Protein AF-A0A930B0V3-F1 (afdb_monomer_lite)

Radius of gyration: 30.66 Å; chains: 1; bounding box: 63×66×94 Å

Sequence (484 aa):
LTGNQLKGTVDLSKLTKLQNGKVSIVKNGNNSQIEKIIVSDVAKATALNNSERTNKYTATGEVDQIIDLDPVVKSAIVAESTGPDRNGDGEITISEALAYTGRIDIGIAGVRSLKGLEQFKNISALRIASGDGNTLDANNTKLSLTAFPNMKTLDISNTTLEELEIKNFPKLTRISVVNGNLKNISIVEATELQELSLERNSLTALSATFFNGLTKLTAINLLGNNIAGEINLAPVQRLEANAGNIQIMRECRICSPKRGNLQVTNIYVNTQNEASVLNGADGTVVYKSNSGGGSQDNTKVTITDRNLKSQILRILRNKDFATYGNRTVDQDFTQSDVDKITELLIDTNITNITGLERFTKLKKLELFPQGPTTLDLTAMQELEEITLGGTMKTITGSNVSLKKVTLKENRNVTKLDLRGFRNIEKVFIEEQPTTPNHIECIAVPANKVEDVKASINITGTSNADLARTKTTLYRSKVQSTPCN

Secondary structure (DSSP, 8-state):
-TT----EEEE-TT-TT--TTT--SSGGGTTTTEEEEE-S-HHHHHHHHHHHT-S-EESSSSPPPBP---HHHHHHHHT-TTSS-SS-SS--BHHHHHH--SEEEE--S-B---TTGGG-TT-SEEEEE-SSS-SB-TT--EEEEE--TT--EEEEES----EEEEE--TT--EEEEESS---EEEEES-TT--EEE--SS------TTTTTT-TT--EEE-TT---EEEEE-TTSS-TGGGGGGEESS--BTTSSS-B--TEEEEEEES-HHHHHHHHHHHT-S-EEETT--STT---EE----HHHHHHHHHHHHHH-HHHHTT--TTSPEEHHHHTT-SEEEE-TT----TTGGG-TT-SEEEE--SS--EEE-TT-TT--EEEE-TT--EEES--SS--EEEEES--S-SEEE-TT-TT--EEEEE--TTS-----EEE--GGGHHHHHHH--B--TT-HHHHHHHHHHHHHTEESS---

Structure (mmCIF, N/CA/C/O backbone):
data_AF-A0A930B0V3-F1
#
_entry.id   AF-A0A930B0V3-F1
#
loop_
_atom_site.group_PDB
_atom_site.id
_atom_site.type_symbol
_atom_site.label_atom_id
_atom_site.label_alt_id
_atom_site.label_comp_id
_atom_site.label_asym_id
_atom_site.label_entity_id
_atom_site.label_seq_id
_atom_site.pdbx_PDB_ins_code
_atom_site.Cartn_x
_atom_site.Cartn_y
_atom_site.Cartn_z
_atom_site.occupancy
_atom_site.B_iso_or_equiv
_atom_site.auth_seq_id
_atom_site.auth_comp_id
_atom_site.auth_asym_id
_atom_site.auth_atom_id
_atom_site.pdbx_PDB_model_num
ATOM 1 N N . LEU A 1 1 ? 28.985 4.802 -48.251 1.00 88.06 1 LEU A N 1
ATOM 2 C CA . LEU A 1 1 ? 30.133 5.650 -47.852 1.00 88.06 1 LEU A CA 1
ATOM 3 C C . LEU A 1 1 ? 31.120 4.875 -46.964 1.00 88.06 1 LEU A C 1
ATOM 5 O O . LEU A 1 1 ? 31.732 5.443 -46.065 1.00 88.06 1 LEU A O 1
ATOM 9 N N . THR A 1 2 ? 31.319 3.582 -47.223 1.00 86.94 2 THR A N 1
ATOM 10 C CA . THR A 1 2 ? 32.263 2.726 -46.484 1.00 86.94 2 THR A CA 1
ATOM 11 C C . THR A 1 2 ? 33.714 3.089 -46.810 1.00 86.94 2 THR A C 1
ATOM 13 O O . THR A 1 2 ? 33.975 3.597 -47.899 1.00 86.94 2 THR A O 1
ATOM 16 N N . GLY A 1 3 ? 34.651 2.846 -45.887 1.00 84.75 3 GLY A N 1
ATOM 17 C CA . GLY A 1 3 ? 36.086 3.109 -46.095 1.00 84.75 3 GLY A CA 1
ATOM 18 C C . GLY A 1 3 ? 36.509 4.580 -45.995 1.00 84.75 3 GLY A C 1
ATOM 19 O O . GLY A 1 3 ? 37.618 4.923 -46.387 1.00 84.75 3 GLY A O 1
ATOM 20 N N . ASN A 1 4 ? 35.634 5.450 -45.485 1.00 91.44 4 ASN A N 1
ATOM 21 C CA . ASN A 1 4 ? 35.925 6.866 -45.254 1.00 91.44 4 ASN A CA 1
ATOM 22 C C . ASN A 1 4 ? 36.205 7.138 -43.760 1.00 91.44 4 ASN A C 1
ATOM 24 O O . ASN A 1 4 ? 36.028 6.262 -42.912 1.00 91.44 4 ASN A O 1
ATOM 28 N N . GLN A 1 5 ? 36.633 8.366 -43.447 1.00 91.88 5 GLN A N 1
ATOM 29 C CA . GLN A 1 5 ? 36.883 8.868 -42.085 1.00 91.88 5 GLN A CA 1
ATOM 30 C C . GLN A 1 5 ? 36.007 10.095 -41.780 1.00 91.88 5 GLN A C 1
ATOM 32 O O . GLN A 1 5 ? 36.482 11.126 -41.304 1.00 91.88 5 GLN A O 1
ATOM 37 N N . LEU A 1 6 ? 34.722 10.020 -42.137 1.00 94.75 6 LEU A N 1
ATOM 38 C CA . LEU A 1 6 ? 33.782 11.112 -41.890 1.00 94.75 6 LEU A CA 1
ATOM 39 C C . LEU A 1 6 ? 33.611 11.345 -40.381 1.00 94.75 6 LEU A C 1
ATOM 41 O O . LEU A 1 6 ? 33.659 10.402 -39.587 1.00 94.75 6 LEU A O 1
ATOM 45 N N . LYS A 1 7 ? 33.386 12.608 -40.007 1.00 95.62 7 LYS A N 1
ATOM 46 C CA . LYS A 1 7 ? 33.254 13.057 -38.617 1.00 95.62 7 LYS A CA 1
ATOM 47 C C . LYS A 1 7 ? 32.180 14.129 -38.454 1.00 95.62 7 LYS A C 1
ATOM 49 O O . LYS A 1 7 ? 31.844 14.811 -39.420 1.00 95.62 7 LYS A O 1
ATOM 54 N N . GLY A 1 8 ? 31.688 14.303 -37.229 1.00 95.50 8 GLY A N 1
ATOM 55 C CA . GLY A 1 8 ? 30.713 15.342 -36.895 1.00 95.50 8 GLY A CA 1
ATOM 56 C C . GLY A 1 8 ? 29.314 15.035 -37.431 1.00 95.50 8 GLY A C 1
ATOM 57 O O . GLY A 1 8 ? 28.842 13.903 -37.338 1.00 95.50 8 GLY A O 1
ATOM 58 N N . THR A 1 9 ? 28.637 16.048 -37.974 1.00 96.94 9 THR A N 1
ATOM 59 C CA . THR A 1 9 ? 27.255 15.929 -38.465 1.00 96.94 9 THR A CA 1
ATOM 60 C C . THR A 1 9 ? 27.209 15.686 -39.970 1.00 96.94 9 THR A C 1
ATOM 62 O O . THR A 1 9 ? 27.791 16.445 -40.743 1.00 96.94 9 THR A O 1
ATOM 65 N N . VAL A 1 10 ? 26.453 14.672 -40.390 1.00 95.62 10 VAL A N 1
ATOM 66 C CA . VAL A 1 10 ? 26.117 14.430 -41.800 1.00 95.62 10 VAL A CA 1
ATOM 67 C C . VAL A 1 10 ? 24.639 14.743 -42.012 1.00 95.62 10 VAL A C 1
ATOM 69 O O . VAL A 1 10 ? 23.785 14.111 -41.401 1.00 95.62 10 VAL A O 1
ATOM 72 N N . ASP A 1 11 ? 24.314 15.700 -42.877 1.00 95.69 11 ASP A N 1
ATOM 73 C CA . ASP A 1 11 ? 22.922 16.063 -43.167 1.00 95.69 11 ASP A CA 1
ATOM 74 C C . ASP A 1 11 ? 22.448 15.444 -44.488 1.00 95.69 11 ASP A C 1
ATOM 76 O O . ASP A 1 11 ? 22.883 15.824 -45.576 1.00 95.69 11 ASP A O 1
ATOM 80 N N . LEU A 1 12 ? 21.544 14.471 -44.377 1.00 95.06 12 LEU A N 1
ATOM 81 C CA . LEU A 1 12 ? 20.880 13.785 -45.483 1.00 95.06 12 LEU A CA 1
ATOM 82 C C . LEU A 1 12 ? 19.377 14.107 -45.534 1.00 95.06 12 LEU A C 1
ATOM 84 O O . LEU A 1 12 ? 18.634 13.421 -46.237 1.00 95.06 12 LEU A O 1
ATOM 88 N N . SER A 1 13 ? 18.908 15.139 -44.824 1.00 94.44 13 SER A N 1
ATOM 89 C CA . SER A 1 13 ? 17.484 15.500 -44.711 1.00 94.44 13 SER A CA 1
ATOM 90 C C . SER A 1 13 ? 16.799 15.719 -46.064 1.00 94.44 13 SER A C 1
ATOM 92 O O . SER A 1 13 ? 15.624 15.396 -46.234 1.00 94.44 13 SER A O 1
ATOM 94 N N . LYS A 1 14 ? 17.549 16.198 -47.065 1.00 94.69 14 LYS A N 1
ATOM 95 C CA . LYS A 1 14 ? 17.060 16.425 -48.436 1.00 94.69 14 LYS A CA 1
ATOM 96 C C . LYS A 1 14 ? 16.979 15.150 -49.289 1.00 94.69 14 LYS A C 1
ATOM 98 O O . LYS A 1 14 ? 16.397 15.178 -50.372 1.00 94.69 14 LYS A O 1
ATOM 103 N N . LEU A 1 15 ? 17.545 14.027 -48.837 1.00 91.81 15 LEU A N 1
ATOM 104 C CA . LEU A 1 15 ? 17.557 12.759 -49.573 1.00 91.81 15 LEU A CA 1
ATOM 105 C C . LEU A 1 15 ? 16.329 11.909 -49.220 1.00 91.81 15 LEU A C 1
ATOM 107 O O . LEU A 1 15 ? 16.379 10.964 -48.436 1.00 91.81 15 LEU A O 1
ATOM 111 N N . THR A 1 16 ? 15.199 12.214 -49.850 1.00 84.81 16 THR A N 1
ATOM 112 C CA . THR A 1 16 ? 13.905 11.593 -49.513 1.00 84.81 16 THR A CA 1
ATOM 113 C C . THR A 1 16 ? 13.800 10.108 -49.886 1.00 84.81 16 THR A C 1
ATOM 115 O O . THR A 1 16 ? 13.030 9.375 -49.261 1.00 84.81 16 THR A O 1
ATOM 118 N N . LYS A 1 17 ? 14.597 9.639 -50.858 1.00 88.81 17 LYS A N 1
ATOM 119 C CA . LYS A 1 17 ? 14.542 8.278 -51.430 1.00 88.81 17 LYS A CA 1
ATOM 120 C C . LYS A 1 17 ? 15.500 7.257 -50.792 1.00 88.81 17 LYS A C 1
ATOM 122 O O . LYS A 1 17 ? 15.709 6.196 -51.375 1.00 88.81 17 LYS A O 1
ATOM 127 N N . LEU A 1 18 ? 16.103 7.546 -49.635 1.00 88.50 18 LEU A N 1
ATOM 128 C CA . LEU A 1 18 ? 16.962 6.573 -48.942 1.00 88.50 18 LEU A CA 1
ATOM 129 C C . LEU A 1 18 ? 16.168 5.309 -48.568 1.00 88.50 18 LEU A C 1
ATOM 131 O O . LEU A 1 18 ? 15.077 5.402 -48.002 1.00 88.50 18 LEU A O 1
ATOM 135 N N . GLN A 1 19 ? 16.725 4.138 -48.888 1.00 84.06 19 GLN A N 1
ATOM 136 C CA . GLN A 1 19 ? 16.101 2.830 -48.670 1.00 84.06 19 GLN A CA 1
ATOM 137 C C . GLN A 1 19 ? 16.858 2.015 -47.616 1.00 84.06 19 GLN A C 1
ATOM 139 O O . GLN A 1 19 ? 18.089 1.944 -47.634 1.00 84.06 19 GLN A O 1
ATOM 144 N N . ASN A 1 20 ? 16.105 1.340 -46.746 1.00 78.00 20 ASN A N 1
ATOM 145 C CA . ASN A 1 20 ? 16.634 0.385 -45.772 1.00 78.00 20 ASN A CA 1
ATOM 146 C C . ASN A 1 20 ? 17.464 -0.716 -46.473 1.00 78.00 20 ASN A C 1
ATOM 148 O O . ASN A 1 20 ? 17.123 -1.153 -47.574 1.00 78.00 20 ASN A O 1
ATOM 152 N N . GLY A 1 21 ? 18.587 -1.127 -45.878 1.00 79.62 21 GLY A N 1
ATOM 153 C CA . GLY A 1 21 ? 19.485 -2.154 -46.418 1.00 79.62 21 GLY A CA 1
ATOM 154 C C . GLY A 1 21 ? 20.315 -1.733 -47.639 1.00 79.62 21 GLY A C 1
ATOM 155 O O . GLY A 1 21 ? 21.198 -2.481 -48.057 1.00 79.62 21 GLY A O 1
ATOM 156 N N . LYS A 1 22 ? 20.068 -0.547 -48.213 1.00 88.69 22 LYS A N 1
ATOM 157 C CA . LYS A 1 22 ? 20.868 0.039 -49.306 1.00 88.69 22 LYS A CA 1
ATOM 158 C C . LYS A 1 22 ? 21.807 1.149 -48.832 1.00 88.69 22 LYS A C 1
ATOM 160 O O . LYS A 1 22 ? 22.726 1.519 -49.559 1.00 88.69 22 LYS A O 1
ATOM 165 N N . VAL A 1 23 ? 21.591 1.668 -47.626 1.00 92.06 23 VAL A N 1
ATOM 166 C CA . VAL A 1 23 ? 22.462 2.660 -46.992 1.00 92.06 23 VAL A CA 1
ATOM 167 C C . VAL A 1 23 ? 23.542 1.944 -46.184 1.00 92.06 23 VAL A C 1
ATOM 169 O O . VAL A 1 23 ? 23.255 1.035 -45.409 1.00 92.06 23 VAL A O 1
ATOM 172 N N . SER A 1 24 ? 24.797 2.344 -46.396 1.00 92.75 24 SER A N 1
ATOM 173 C CA . SER A 1 24 ? 25.935 1.891 -45.598 1.00 92.75 24 SER A CA 1
ATOM 174 C C . SER A 1 24 ? 26.896 3.056 -45.373 1.00 92.75 24 SER A C 1
ATOM 176 O O . SER A 1 24 ? 27.671 3.430 -46.263 1.00 92.75 24 SER A O 1
ATOM 178 N N . ILE A 1 25 ? 26.779 3.685 -44.211 1.00 94.44 25 ILE A N 1
ATOM 179 C CA . ILE A 1 25 ? 27.582 4.820 -43.758 1.00 94.44 25 ILE A CA 1
ATOM 180 C C . ILE A 1 25 ? 28.330 4.427 -42.490 1.00 94.44 25 ILE A C 1
ATOM 182 O O . ILE A 1 25 ? 29.552 4.537 -42.474 1.00 94.44 25 ILE A O 1
ATOM 186 N N . VAL A 1 26 ? 27.630 3.936 -41.467 1.00 93.88 26 VAL A N 1
ATOM 187 C CA . VAL A 1 26 ? 28.223 3.621 -40.152 1.00 93.88 26 VAL A CA 1
ATOM 188 C C . VAL A 1 26 ? 28.266 2.133 -39.821 1.00 93.88 26 VAL A C 1
ATOM 190 O O . VAL A 1 26 ? 28.889 1.725 -38.842 1.00 93.88 26 VAL A O 1
ATOM 193 N N . LYS A 1 27 ? 27.673 1.299 -40.678 1.00 89.94 27 LYS A N 1
ATOM 194 C CA . LYS A 1 27 ? 27.680 -0.156 -40.543 1.00 89.94 27 LYS A CA 1
ATOM 195 C C . LYS A 1 27 ? 29.096 -0.711 -40.347 1.00 89.94 27 LYS A C 1
ATOM 197 O O . LYS A 1 27 ? 30.037 -0.316 -41.046 1.00 89.94 27 LYS A O 1
ATOM 202 N N . ASN A 1 28 ? 29.216 -1.680 -39.437 1.00 86.25 28 ASN A N 1
ATOM 203 C CA . ASN A 1 28 ? 30.464 -2.365 -39.073 1.00 86.25 28 ASN A CA 1
ATOM 204 C C . ASN A 1 28 ? 31.579 -1.404 -38.614 1.00 86.25 28 ASN A C 1
ATOM 206 O O . ASN A 1 28 ? 32.748 -1.615 -38.929 1.00 86.25 28 ASN A O 1
ATOM 210 N N . GLY A 1 29 ? 31.221 -0.319 -37.918 1.00 84.44 29 GLY A N 1
ATOM 211 C CA . GLY A 1 29 ? 32.186 0.634 -37.362 1.00 84.44 29 GLY A CA 1
ATOM 212 C C . GLY A 1 29 ? 32.798 1.608 -38.376 1.00 84.44 29 GLY A C 1
ATOM 213 O O . GLY A 1 29 ? 33.729 2.336 -38.031 1.00 84.44 29 GLY A O 1
ATOM 214 N N . ASN A 1 30 ? 32.294 1.658 -39.615 1.00 91.81 30 ASN A N 1
ATOM 215 C CA . ASN A 1 30 ? 32.710 2.679 -40.580 1.00 91.81 30 ASN A CA 1
ATOM 216 C C . ASN A 1 30 ? 32.373 4.085 -40.068 1.00 91.81 30 ASN A C 1
ATOM 218 O O . ASN A 1 30 ? 31.365 4.279 -39.396 1.00 91.81 30 ASN A O 1
ATOM 222 N N . ASN A 1 31 ? 33.192 5.080 -40.426 1.00 94.81 31 ASN A N 1
ATOM 223 C CA . ASN A 1 31 ? 32.948 6.483 -40.073 1.00 94.81 31 ASN A CA 1
ATOM 224 C C . ASN A 1 31 ? 32.604 6.678 -38.577 1.00 94.81 31 ASN A C 1
ATOM 226 O O . ASN A 1 31 ? 31.665 7.392 -38.221 1.00 94.81 31 ASN A O 1
ATOM 230 N N . SER A 1 32 ? 33.345 6.007 -37.689 1.00 91.69 32 SER A N 1
ATOM 231 C CA . SER A 1 32 ? 33.060 5.951 -36.248 1.00 91.69 32 SER A CA 1
ATOM 232 C C . SER A 1 32 ? 33.025 7.323 -35.566 1.00 91.69 32 SER A C 1
ATOM 234 O O . SER A 1 32 ? 32.322 7.476 -34.569 1.00 91.69 32 SER A O 1
ATOM 236 N N . GLN A 1 33 ? 33.703 8.323 -36.140 1.00 94.75 33 GLN A N 1
ATOM 237 C CA . GLN A 1 33 ? 33.732 9.711 -35.667 1.00 94.75 33 GLN A CA 1
ATOM 238 C C . GLN A 1 33 ? 32.501 10.546 -36.062 1.00 94.75 33 GLN A C 1
ATOM 240 O O . GLN A 1 33 ? 32.409 11.710 -35.672 1.00 94.75 33 GLN A O 1
ATOM 245 N N . ILE A 1 34 ? 31.560 10.012 -36.851 1.00 96.19 34 ILE A N 1
ATOM 246 C CA . ILE A 1 34 ? 30.263 10.670 -37.061 1.00 96.19 34 ILE A CA 1
ATOM 247 C C . ILE A 1 34 ? 29.519 10.704 -35.728 1.00 96.19 34 ILE A C 1
ATOM 249 O O . ILE A 1 34 ? 29.339 9.665 -35.095 1.00 96.19 34 ILE A O 1
ATOM 253 N N . GLU A 1 35 ? 29.053 11.883 -35.340 1.00 94.94 35 GLU A N 1
ATOM 254 C CA . GLU A 1 35 ? 28.273 12.109 -34.122 1.00 94.94 35 GLU A CA 1
ATOM 255 C C . GLU A 1 35 ? 26.779 11.905 -34.387 1.00 94.94 35 GLU A C 1
ATOM 257 O O . GLU A 1 35 ? 26.097 11.256 -33.600 1.00 94.94 35 GLU A O 1
ATOM 262 N N . LYS A 1 36 ? 26.275 12.417 -35.520 1.00 96.62 36 LYS A N 1
ATOM 263 C CA . LYS A 1 36 ? 24.867 12.278 -35.916 1.00 96.62 36 LYS A CA 1
ATOM 264 C C . LYS A 1 36 ? 24.656 12.376 -37.424 1.00 96.62 36 LYS A C 1
ATOM 266 O O . LYS A 1 36 ? 25.399 13.063 -38.129 1.00 96.62 36 LYS A O 1
ATOM 271 N N . ILE A 1 37 ? 23.609 11.714 -37.905 1.00 96.81 37 ILE A N 1
ATOM 272 C CA . ILE A 1 37 ? 23.161 11.730 -39.297 1.00 96.81 37 ILE A CA 1
ATOM 273 C C . ILE A 1 37 ? 21.714 12.224 -39.340 1.00 96.81 37 ILE A C 1
ATOM 275 O O . ILE A 1 37 ? 20.812 11.553 -38.844 1.00 96.81 37 ILE A O 1
ATOM 279 N N . ILE A 1 38 ? 21.485 13.397 -39.929 1.00 96.69 38 ILE A N 1
ATOM 280 C CA . ILE A 1 38 ? 20.153 14.004 -40.014 1.00 96.69 38 ILE A CA 1
ATOM 281 C C . ILE A 1 38 ? 19.416 13.439 -41.232 1.00 96.69 38 ILE A C 1
ATOM 283 O O . ILE A 1 38 ? 19.956 13.434 -42.336 1.00 96.69 38 ILE A O 1
ATOM 287 N N . VAL A 1 39 ? 18.184 12.965 -41.048 1.00 96.06 39 VAL A N 1
ATOM 288 C CA . VAL A 1 39 ? 17.310 12.445 -42.114 1.00 96.06 39 VAL A CA 1
ATOM 289 C C . VAL A 1 39 ? 15.932 13.103 -42.076 1.00 96.06 39 VAL A C 1
ATOM 291 O O . VAL A 1 39 ? 15.626 13.880 -41.179 1.00 96.06 39 VAL A O 1
ATOM 294 N N . SER A 1 40 ? 15.108 12.826 -43.090 1.00 94.00 40 SER A N 1
ATOM 295 C CA . SER A 1 40 ? 13.859 13.554 -43.344 1.00 94.00 40 SER A CA 1
ATOM 296 C C . SER A 1 40 ? 12.799 13.432 -42.249 1.00 94.00 40 SER A C 1
ATOM 298 O O . SER A 1 40 ? 11.991 14.340 -42.091 1.00 94.00 40 SER A O 1
ATOM 300 N N . ASP A 1 41 ? 12.748 12.299 -41.547 1.00 93.31 41 ASP A N 1
ATOM 301 C CA . ASP A 1 41 ? 11.676 11.976 -40.609 1.00 93.31 41 ASP A CA 1
ATOM 302 C C . ASP A 1 41 ? 12.087 10.865 -39.629 1.00 93.31 41 ASP A C 1
ATOM 304 O O . ASP A 1 41 ? 13.052 10.126 -39.855 1.00 93.31 41 ASP A O 1
ATOM 308 N N . VAL A 1 42 ? 11.343 10.762 -38.523 1.00 91.56 42 VAL A N 1
ATOM 309 C CA . VAL A 1 42 ? 11.621 9.821 -37.427 1.00 91.56 42 VAL A CA 1
ATOM 310 C C . VAL A 1 42 ? 11.543 8.369 -37.899 1.00 91.56 42 VAL A C 1
ATOM 312 O O . VAL A 1 42 ? 12.415 7.577 -37.558 1.00 91.56 42 VAL A O 1
ATOM 315 N N . ALA A 1 43 ? 10.559 8.016 -38.733 1.00 91.31 43 ALA A N 1
ATOM 316 C CA . ALA A 1 43 ? 10.401 6.644 -39.218 1.00 91.31 43 ALA A CA 1
ATOM 317 C C . ALA A 1 43 ? 11.615 6.195 -40.044 1.00 91.31 43 ALA A C 1
ATOM 319 O O . ALA A 1 43 ? 12.088 5.063 -39.914 1.00 91.31 43 ALA A O 1
ATOM 320 N N . LYS A 1 44 ? 12.166 7.099 -40.858 1.00 92.44 44 LYS A N 1
ATOM 321 C CA . LYS A 1 44 ? 13.391 6.864 -41.617 1.00 92.44 44 LYS A CA 1
ATOM 322 C C . LYS A 1 44 ? 14.614 6.763 -40.716 1.00 92.44 44 LYS A C 1
ATOM 324 O O . LYS A 1 44 ? 15.434 5.875 -40.944 1.00 92.44 44 LYS A O 1
ATOM 329 N N . ALA A 1 45 ? 14.724 7.616 -39.697 1.00 93.38 45 ALA A N 1
ATOM 330 C CA . ALA A 1 45 ? 15.800 7.529 -38.713 1.00 93.38 45 ALA A CA 1
ATOM 331 C C . ALA A 1 45 ? 15.795 6.163 -38.011 1.00 93.38 45 ALA A C 1
ATOM 333 O O . ALA A 1 45 ? 16.804 5.463 -38.039 1.00 93.38 45 ALA A O 1
ATOM 334 N N . THR A 1 46 ? 14.640 5.728 -37.499 1.00 91.31 46 THR A N 1
ATOM 335 C CA . THR A 1 46 ? 14.464 4.409 -36.874 1.00 91.31 46 THR A CA 1
ATOM 336 C C . THR A 1 46 ? 14.825 3.272 -37.830 1.00 91.31 46 THR A C 1
ATOM 338 O O . THR A 1 46 ? 15.582 2.374 -37.467 1.00 91.31 46 THR A O 1
ATOM 341 N N . ALA A 1 47 ? 14.337 3.307 -39.074 1.00 91.56 47 ALA A N 1
ATOM 342 C CA . ALA A 1 47 ? 14.627 2.260 -40.052 1.00 91.56 47 ALA A CA 1
ATOM 343 C C . ALA A 1 47 ? 16.128 2.144 -40.373 1.00 91.56 47 ALA A C 1
ATOM 345 O O . ALA A 1 47 ? 16.636 1.034 -40.530 1.00 91.56 47 ALA A O 1
ATOM 346 N N . LEU A 1 48 ? 16.841 3.270 -40.466 1.00 93.81 48 LEU A N 1
ATOM 347 C CA . LEU A 1 48 ? 18.277 3.298 -40.761 1.00 93.81 48 LEU A CA 1
ATOM 348 C C . LEU A 1 48 ? 19.137 2.938 -39.542 1.00 93.81 48 LEU A C 1
ATOM 350 O O . LEU A 1 48 ? 20.099 2.188 -39.702 1.00 93.81 48 LEU A O 1
ATOM 354 N N . ASN A 1 49 ? 18.749 3.376 -38.341 1.00 93.69 49 ASN A N 1
ATOM 355 C CA . ASN A 1 49 ? 19.338 2.928 -37.074 1.00 93.69 49 ASN A CA 1
ATOM 356 C C . ASN A 1 49 ? 19.281 1.397 -36.955 1.00 93.69 49 ASN A C 1
ATOM 358 O O . ASN A 1 49 ? 20.306 0.753 -36.733 1.00 93.69 49 ASN A O 1
ATOM 362 N N . ASN A 1 50 ? 18.121 0.801 -37.252 1.00 90.81 50 ASN A N 1
ATOM 363 C CA . ASN A 1 50 ? 17.955 -0.655 -37.292 1.00 90.81 50 ASN A CA 1
ATOM 364 C C . ASN A 1 50 ? 18.804 -1.313 -38.395 1.00 90.81 50 ASN A C 1
ATOM 366 O O . ASN A 1 50 ? 19.420 -2.352 -38.176 1.00 90.81 50 ASN A O 1
ATOM 370 N N . SER A 1 51 ? 18.859 -0.712 -39.590 1.00 92.00 51 SER A N 1
ATOM 371 C CA . SER A 1 51 ? 19.609 -1.251 -40.736 1.00 92.00 51 SER A CA 1
ATOM 372 C C . SER A 1 51 ? 21.118 -1.314 -40.514 1.00 92.00 51 SER A C 1
ATOM 374 O O . SER A 1 51 ? 21.789 -2.188 -41.075 1.00 92.00 51 SER A O 1
ATOM 376 N N . GLU A 1 52 ? 21.669 -0.322 -39.819 1.00 92.56 52 GLU A N 1
ATOM 377 C CA . GLU A 1 52 ? 23.113 -0.141 -39.660 1.00 92.56 52 GLU A CA 1
ATOM 378 C C . GLU A 1 52 ? 23.628 -0.486 -38.263 1.00 92.56 52 GLU A C 1
ATOM 380 O O . GLU A 1 52 ? 24.845 -0.469 -38.083 1.00 92.56 52 GLU A O 1
ATOM 385 N N . ARG A 1 53 ? 22.735 -0.873 -37.335 1.00 92.06 53 ARG A N 1
ATOM 386 C CA . ARG A 1 53 ? 23.042 -1.194 -35.931 1.00 92.06 53 ARG A CA 1
ATOM 387 C C . ARG A 1 53 ? 23.706 -0.001 -35.238 1.00 92.06 53 ARG A C 1
ATOM 389 O O . ARG A 1 53 ? 24.899 -0.014 -34.944 1.00 92.06 53 ARG A O 1
ATOM 396 N N . THR A 1 54 ? 22.950 1.084 -35.104 1.00 92.56 54 THR A N 1
ATOM 397 C CA . THR A 1 54 ? 23.420 2.344 -34.514 1.00 92.56 54 THR A CA 1
ATOM 398 C C . THR A 1 54 ? 22.253 3.157 -33.950 1.00 92.56 54 THR A C 1
ATOM 400 O O . THR A 1 54 ? 21.105 2.929 -34.326 1.00 92.56 54 THR A O 1
ATOM 403 N N . ASN A 1 55 ? 22.554 4.182 -33.154 1.00 93.50 55 ASN A N 1
ATOM 404 C CA . ASN A 1 55 ? 21.627 5.230 -32.720 1.00 93.50 55 ASN A CA 1
ATOM 405 C C . ASN A 1 55 ? 21.887 6.602 -33.388 1.00 93.50 55 ASN A C 1
ATOM 407 O O . ASN A 1 55 ? 21.287 7.606 -33.007 1.00 93.50 55 ASN A O 1
ATOM 411 N N . LYS A 1 56 ? 22.802 6.680 -34.366 1.00 94.88 56 LYS A N 1
ATOM 412 C CA . LYS A 1 56 ? 23.300 7.955 -34.917 1.00 94.88 56 LYS A CA 1
ATOM 413 C C . LYS A 1 56 ? 22.334 8.673 -35.864 1.00 94.88 56 LYS A C 1
ATOM 415 O O . LYS A 1 56 ? 22.542 9.855 -36.134 1.00 94.88 56 LYS A O 1
ATOM 420 N N . TYR A 1 57 ? 21.311 8.007 -36.399 1.00 95.19 57 TYR A N 1
ATOM 421 C CA . TYR A 1 57 ? 20.316 8.651 -37.259 1.00 95.19 57 TYR A CA 1
ATOM 422 C C . TYR A 1 57 ? 19.259 9.395 -36.440 1.00 95.19 57 TYR A C 1
ATOM 424 O O . TYR A 1 57 ? 18.696 8.846 -35.495 1.00 95.19 57 TYR A O 1
ATOM 432 N N . THR A 1 58 ? 18.942 10.627 -36.843 1.00 95.88 58 THR A N 1
ATOM 433 C CA . THR A 1 58 ? 17.941 11.483 -36.190 1.00 95.88 58 THR A CA 1
ATOM 434 C C . THR A 1 58 ? 17.188 12.354 -37.195 1.00 95.88 58 THR A C 1
ATOM 436 O O . THR A 1 58 ? 17.721 12.714 -38.240 1.00 95.88 58 THR A O 1
ATOM 439 N N . ALA A 1 59 ? 15.950 12.722 -36.872 1.00 93.69 59 ALA A N 1
ATOM 440 C CA . ALA A 1 59 ? 15.191 13.752 -37.587 1.00 93.69 59 ALA A CA 1
ATOM 441 C C . ALA A 1 59 ? 15.005 15.042 -36.768 1.00 93.69 59 ALA A C 1
ATOM 443 O O . ALA A 1 59 ? 14.563 16.053 -37.301 1.00 93.69 59 ALA A O 1
ATOM 444 N N . THR A 1 60 ? 15.339 15.016 -35.475 1.00 89.38 60 THR A N 1
ATOM 445 C CA . THR A 1 60 ? 15.137 16.130 -34.532 1.00 89.38 60 THR A CA 1
ATOM 446 C C . THR A 1 60 ? 16.400 16.964 -34.328 1.00 89.38 60 THR A C 1
ATOM 448 O O . THR A 1 60 ? 16.345 18.032 -33.731 1.00 89.38 60 THR A O 1
ATOM 451 N N . GLY A 1 61 ? 17.544 16.485 -34.829 1.00 86.69 61 GLY A N 1
ATOM 452 C CA . GLY A 1 61 ? 18.849 17.112 -34.627 1.00 86.69 61 GLY A CA 1
ATOM 453 C C . GLY A 1 61 ? 19.603 16.594 -33.400 1.00 86.69 61 GLY A C 1
ATOM 454 O O . GLY A 1 61 ? 20.779 16.928 -33.252 1.00 86.69 61 GLY A O 1
ATOM 455 N N . GLU A 1 62 ? 18.990 15.734 -32.586 1.00 92.50 62 GLU A N 1
ATOM 456 C CA . GLU A 1 62 ? 19.610 15.038 -31.450 1.00 92.50 62 GLU A CA 1
ATOM 457 C C . GLU A 1 62 ? 19.463 13.522 -31.612 1.00 92.50 62 GLU A C 1
ATOM 459 O O . GLU A 1 62 ? 18.434 13.044 -32.089 1.00 92.50 62 GLU A O 1
ATOM 464 N N . VAL A 1 63 ? 20.507 12.766 -31.272 1.00 93.94 63 VAL A N 1
ATOM 465 C CA . VAL A 1 63 ? 20.477 11.294 -31.319 1.00 93.94 63 VAL A CA 1
ATOM 466 C C . VAL A 1 63 ? 19.738 10.738 -30.113 1.00 93.94 63 VAL A C 1
ATOM 468 O O . VAL A 1 63 ? 19.692 11.380 -29.065 1.00 93.94 63 VAL A O 1
ATOM 471 N N . ASP A 1 64 ? 19.188 9.536 -30.257 1.00 91.81 64 ASP A N 1
ATOM 472 C CA . ASP A 1 64 ? 18.545 8.878 -29.128 1.00 91.81 64 ASP A CA 1
ATOM 473 C C . ASP A 1 64 ? 19.577 8.527 -28.048 1.00 91.81 64 ASP A C 1
ATOM 475 O O . ASP A 1 64 ? 20.682 8.048 -28.340 1.00 91.81 64 ASP A O 1
ATOM 479 N N . GLN A 1 65 ? 19.225 8.808 -26.797 1.00 94.00 65 GLN A N 1
ATOM 480 C CA . GLN A 1 65 ? 20.143 8.722 -25.674 1.00 94.00 65 GLN A CA 1
ATOM 481 C C . GLN A 1 65 ? 20.333 7.265 -25.257 1.00 94.00 65 GLN A C 1
ATOM 483 O O . GLN A 1 65 ? 19.367 6.572 -24.947 1.00 94.00 65 GLN A O 1
ATOM 488 N N . ILE A 1 66 ? 21.590 6.826 -25.177 1.00 95.00 66 ILE A N 1
ATOM 489 C CA . ILE A 1 66 ? 21.945 5.524 -24.605 1.00 95.00 66 ILE A CA 1
ATOM 490 C C . ILE A 1 66 ? 21.777 5.581 -23.084 1.00 95.00 66 ILE A C 1
ATOM 492 O O . ILE A 1 66 ? 22.234 6.520 -22.425 1.00 95.00 66 ILE A O 1
ATOM 496 N N . ILE A 1 67 ? 21.117 4.569 -22.529 1.00 95.75 67 ILE A N 1
ATOM 497 C CA . ILE A 1 67 ? 20.885 4.419 -21.098 1.00 95.75 67 ILE A CA 1
ATOM 498 C C . ILE A 1 67 ? 22.157 3.873 -20.448 1.00 95.75 67 ILE A C 1
ATOM 500 O O . ILE A 1 67 ? 22.682 2.829 -20.829 1.00 95.75 67 ILE A O 1
ATOM 504 N N . ASP A 1 68 ? 22.624 4.574 -19.419 1.00 94.88 68 ASP A N 1
ATOM 505 C CA . ASP A 1 68 ? 23.722 4.135 -18.560 1.00 94.88 68 ASP A CA 1
ATOM 506 C C . ASP A 1 68 ? 23.240 3.022 -17.616 1.00 94.88 68 ASP A C 1
ATOM 508 O O . ASP A 1 68 ? 22.730 3.284 -16.522 1.00 94.88 68 ASP A O 1
ATOM 512 N N . LEU A 1 69 ? 23.347 1.783 -18.096 1.00 93.25 69 LEU A N 1
ATOM 513 C CA . LEU A 1 69 ? 23.008 0.563 -17.370 1.00 93.25 69 LEU A CA 1
ATOM 514 C C . LEU A 1 69 ? 24.259 -0.070 -16.758 1.00 93.25 69 LEU A C 1
ATOM 516 O O . LEU A 1 69 ? 25.342 -0.062 -17.347 1.00 93.25 69 LEU A O 1
ATOM 520 N N . ASP A 1 70 ? 24.078 -0.725 -15.612 1.00 91.50 70 ASP A N 1
ATOM 521 C CA . ASP A 1 70 ? 25.083 -1.646 -15.087 1.00 91.50 70 ASP A CA 1
ATOM 522 C C . ASP A 1 70 ? 25.444 -2.703 -16.152 1.00 91.50 70 ASP A C 1
ATOM 524 O O . ASP A 1 70 ? 24.539 -3.247 -16.792 1.00 91.50 70 ASP A O 1
ATOM 528 N N . PRO A 1 71 ? 26.734 -3.027 -16.363 1.00 90.88 71 PRO A N 1
ATOM 529 C CA . PRO A 1 71 ? 27.144 -3.963 -17.409 1.00 90.88 71 PRO A CA 1
ATOM 530 C C . PRO A 1 71 ? 26.472 -5.340 -17.331 1.00 90.88 71 PRO A C 1
ATOM 532 O O . PRO A 1 71 ? 26.204 -5.946 -18.371 1.00 90.88 71 PRO A O 1
ATOM 535 N N . VAL A 1 72 ? 26.177 -5.834 -16.124 1.00 88.56 72 VAL A N 1
ATOM 536 C CA . VAL A 1 72 ? 25.481 -7.111 -15.908 1.00 88.56 72 VAL A CA 1
ATOM 537 C C . VAL A 1 72 ? 24.013 -6.985 -16.311 1.00 88.56 72 VAL A C 1
ATOM 539 O O . VAL A 1 72 ? 23.492 -7.852 -17.012 1.00 88.56 72 VAL A O 1
ATOM 542 N N . VAL A 1 73 ? 23.364 -5.878 -15.940 1.00 90.69 73 VAL A N 1
ATOM 543 C CA . VAL A 1 73 ? 21.980 -5.576 -16.342 1.00 90.69 73 VAL A CA 1
ATOM 544 C C . VAL A 1 73 ? 21.882 -5.413 -17.857 1.00 90.69 73 VAL A C 1
ATOM 546 O O . VAL A 1 73 ? 21.020 -6.028 -18.479 1.00 90.69 73 VAL A O 1
ATOM 549 N N . LYS A 1 74 ? 22.799 -4.656 -18.473 1.00 92.88 74 LYS A N 1
ATOM 550 C CA . LYS A 1 74 ? 22.854 -4.481 -19.929 1.00 92.88 74 LYS A CA 1
ATOM 551 C C . LYS A 1 74 ? 23.010 -5.820 -20.644 1.00 92.88 74 LYS A C 1
ATOM 553 O O . LYS A 1 74 ? 22.255 -6.105 -21.565 1.00 92.88 74 LYS A O 1
ATOM 558 N N . SER A 1 75 ? 23.933 -6.663 -20.178 1.00 89.25 75 SER A N 1
ATOM 559 C CA . SER A 1 75 ? 24.160 -7.991 -20.761 1.00 89.25 75 SER A CA 1
ATOM 560 C C . SER A 1 75 ? 22.911 -8.874 -20.689 1.00 89.25 75 SER A C 1
ATOM 562 O O . SER A 1 75 ? 22.594 -9.551 -21.662 1.00 89.25 75 SER A O 1
ATOM 564 N N . ALA A 1 76 ? 22.178 -8.839 -19.570 1.00 86.75 76 ALA A N 1
ATOM 565 C CA . ALA A 1 76 ? 20.926 -9.581 -19.421 1.00 86.75 76 ALA A CA 1
ATOM 566 C C . ALA A 1 76 ? 19.831 -9.075 -20.376 1.00 86.75 76 ALA A C 1
ATOM 568 O O . ALA A 1 76 ? 19.088 -9.867 -20.943 1.00 86.75 76 ALA A O 1
ATOM 569 N N . ILE A 1 77 ? 19.760 -7.760 -20.590 1.00 90.69 77 ILE A N 1
ATOM 570 C CA . ILE A 1 77 ? 18.754 -7.132 -21.452 1.00 90.69 77 ILE A CA 1
ATOM 571 C C . ILE A 1 77 ? 19.040 -7.370 -22.945 1.00 90.69 77 ILE A C 1
ATOM 573 O O . ILE A 1 77 ? 18.115 -7.635 -23.711 1.00 90.69 77 ILE A O 1
ATOM 577 N N . VAL A 1 78 ? 20.307 -7.286 -23.358 1.00 90.56 78 VAL A N 1
ATOM 578 C CA . VAL A 1 78 ? 20.742 -7.436 -24.760 1.00 90.56 78 VAL A CA 1
ATOM 579 C C . VAL A 1 78 ? 20.727 -8.901 -25.223 1.00 90.56 78 VAL A C 1
ATOM 581 O O . VAL A 1 78 ? 20.536 -9.172 -26.405 1.00 90.56 78 VAL A O 1
ATOM 584 N N . ALA A 1 79 ? 20.913 -9.867 -24.316 1.00 80.81 79 ALA A N 1
ATOM 585 C CA . ALA A 1 79 ? 20.956 -11.291 -24.668 1.00 80.81 79 ALA A CA 1
ATOM 586 C C . ALA A 1 79 ? 19.615 -11.849 -25.190 1.00 80.81 79 ALA A C 1
ATOM 588 O O . ALA A 1 79 ? 19.590 -12.881 -25.865 1.00 80.81 79 ALA A O 1
ATOM 589 N N . GLU A 1 80 ? 18.503 -11.180 -24.892 1.00 76.25 80 GLU A N 1
ATOM 590 C CA . GLU A 1 80 ? 17.165 -11.615 -25.277 1.00 76.25 80 GLU A CA 1
ATOM 591 C C . GLU A 1 80 ? 16.882 -11.294 -26.752 1.00 76.25 80 GLU A C 1
ATOM 593 O O . GLU A 1 80 ? 16.781 -10.137 -27.150 1.00 76.25 80 GLU A O 1
ATOM 598 N N . SER A 1 81 ? 16.676 -12.323 -27.581 1.00 72.31 81 SER A N 1
ATOM 599 C CA . SER A 1 81 ? 16.431 -12.156 -29.030 1.00 72.31 81 SER A CA 1
ATOM 600 C C . SER A 1 81 ? 15.183 -11.329 -29.383 1.00 72.31 81 SER A C 1
ATOM 602 O O . SER A 1 81 ? 15.093 -10.763 -30.471 1.00 72.31 81 SER A O 1
ATOM 604 N N . THR A 1 82 ? 14.215 -11.248 -28.467 1.00 79.75 82 THR A N 1
ATOM 605 C CA . THR A 1 82 ? 13.024 -10.386 -28.563 1.00 79.75 82 THR A CA 1
ATOM 606 C C . THR A 1 82 ? 13.069 -9.223 -27.574 1.00 79.75 82 THR A C 1
ATOM 608 O O . THR A 1 82 ? 12.032 -8.623 -27.281 1.00 79.75 82 THR A O 1
ATOM 611 N N . GLY A 1 83 ? 14.249 -8.960 -27.017 1.00 86.12 83 GLY A N 1
ATOM 612 C CA . GLY A 1 83 ? 14.496 -7.989 -25.972 1.00 86.12 83 GLY A CA 1
ATOM 613 C C . GLY A 1 83 ? 14.441 -6.537 -26.453 1.00 86.12 83 GLY A C 1
ATOM 614 O O . GLY A 1 83 ? 14.005 -6.239 -27.570 1.00 86.12 83 GLY A O 1
ATOM 615 N N . PRO A 1 84 ? 14.838 -5.605 -25.579 1.00 91.38 84 PRO A N 1
ATOM 616 C CA . PRO A 1 84 ? 14.812 -4.176 -25.872 1.00 91.38 84 PRO A CA 1
ATOM 617 C C . PRO A 1 84 ? 15.797 -3.722 -26.955 1.00 91.38 84 PRO A C 1
ATOM 619 O O . PRO A 1 84 ? 15.480 -2.752 -27.632 1.00 91.38 84 PRO A O 1
ATOM 622 N N . ASP A 1 85 ? 16.931 -4.408 -27.148 1.00 92.94 85 ASP A N 1
ATOM 623 C CA . ASP A 1 85 ? 17.927 -4.083 -28.186 1.00 92.94 85 ASP A CA 1
ATOM 624 C C . ASP A 1 85 ? 17.377 -4.422 -29.585 1.00 92.94 85 ASP A C 1
ATOM 626 O O . ASP A 1 85 ? 17.483 -5.551 -30.076 1.00 92.94 85 ASP A O 1
ATOM 630 N N . ARG A 1 86 ? 16.702 -3.460 -30.223 1.00 86.44 86 ARG A N 1
ATOM 631 C CA . ARG A 1 86 ? 15.967 -3.694 -31.478 1.00 86.44 86 ARG A CA 1
ATOM 632 C C . ARG A 1 86 ? 16.871 -3.594 -32.693 1.00 86.44 86 ARG A C 1
ATOM 634 O O . ARG A 1 86 ? 16.593 -4.246 -33.705 1.00 86.44 86 ARG A O 1
ATOM 641 N N . ASN A 1 87 ? 17.910 -2.769 -32.619 1.00 88.12 87 ASN A N 1
ATOM 642 C CA . ASN A 1 87 ? 18.873 -2.601 -33.701 1.00 88.12 87 ASN A CA 1
ATOM 643 C C . ASN A 1 87 ? 20.060 -3.590 -33.579 1.00 88.12 87 ASN A C 1
ATOM 645 O O . ASN A 1 87 ? 20.759 -3.841 -34.568 1.00 88.12 87 ASN A O 1
ATOM 649 N N . GLY A 1 88 ? 20.241 -4.226 -32.420 1.00 88.88 88 GLY A N 1
ATOM 650 C CA . GLY A 1 88 ? 21.302 -5.177 -32.111 1.00 88.88 88 GLY A CA 1
ATOM 651 C C . GLY A 1 88 ? 22.677 -4.525 -31.936 1.00 88.88 88 GLY A C 1
ATOM 652 O O . GLY A 1 88 ? 23.702 -5.184 -32.140 1.00 88.88 88 GLY A O 1
ATOM 653 N N . ASP A 1 89 ? 22.757 -3.227 -31.684 1.00 90.06 89 ASP A N 1
ATOM 654 C CA . ASP A 1 89 ? 24.050 -2.557 -31.543 1.00 90.06 89 ASP A CA 1
ATOM 655 C C . ASP A 1 89 ? 24.735 -2.844 -30.195 1.00 90.06 89 ASP A C 1
ATOM 657 O O . ASP A 1 89 ? 25.917 -2.530 -30.036 1.00 90.06 89 ASP A O 1
ATOM 661 N N . GLY A 1 90 ? 24.046 -3.549 -29.290 1.00 91.31 90 GLY A N 1
ATOM 662 C CA . GLY A 1 90 ? 24.535 -3.920 -27.967 1.00 91.31 90 GLY A CA 1
ATOM 663 C C . GLY A 1 90 ? 24.384 -2.811 -26.926 1.00 91.31 90 GLY A C 1
ATOM 664 O O . GLY A 1 90 ? 24.808 -2.987 -25.779 1.00 91.31 90 GLY A O 1
ATOM 665 N N . GLU A 1 91 ? 23.789 -1.684 -27.306 1.00 93.19 91 GLU A N 1
ATOM 666 C CA . GLU A 1 91 ? 23.395 -0.595 -26.428 1.00 93.19 91 GLU A CA 1
ATOM 667 C C . GLU A 1 91 ? 21.868 -0.512 -26.352 1.00 93.19 91 GLU A C 1
ATOM 669 O O . GLU A 1 91 ? 21.155 -1.036 -27.198 1.00 93.19 91 GLU A O 1
ATOM 674 N N . ILE A 1 92 ? 21.352 0.118 -25.294 1.00 95.06 92 ILE A N 1
ATOM 675 C CA . ILE A 1 92 ? 19.910 0.339 -25.143 1.00 95.06 92 ILE A CA 1
ATOM 676 C C . ILE A 1 92 ? 19.649 1.828 -25.068 1.00 95.06 92 ILE A C 1
ATOM 678 O O . ILE A 1 92 ? 20.188 2.521 -24.204 1.00 95.06 92 ILE A O 1
ATOM 682 N N . THR A 1 93 ? 18.776 2.311 -25.934 1.00 95.12 93 THR A N 1
ATOM 683 C CA . THR A 1 93 ? 18.335 3.703 -25.937 1.00 95.12 93 THR A CA 1
ATOM 684 C C . THR A 1 93 ? 17.057 3.935 -25.120 1.00 95.12 93 THR A C 1
ATOM 686 O O . THR A 1 93 ? 16.222 3.043 -24.961 1.00 95.12 93 THR A O 1
ATOM 689 N N . ILE A 1 94 ? 16.885 5.169 -24.633 1.00 94.12 94 ILE A N 1
ATOM 690 C CA . ILE A 1 94 ? 15.654 5.959 -24.800 1.00 94.12 94 ILE A CA 1
ATOM 691 C C . ILE A 1 94 ? 14.409 5.211 -25.302 1.00 94.12 94 ILE A C 1
ATOM 693 O O . ILE A 1 94 ? 13.608 4.603 -24.578 1.00 94.12 94 ILE A O 1
ATOM 697 N N . SER A 1 95 ? 14.248 5.315 -26.619 1.00 92.06 95 SER A N 1
ATOM 698 C CA . SER A 1 95 ? 13.078 4.836 -27.338 1.00 92.06 95 SER A CA 1
ATOM 699 C C . SER A 1 95 ? 12.953 3.321 -27.293 1.00 92.06 95 SER A C 1
ATOM 701 O O . SER A 1 95 ? 11.833 2.819 -27.267 1.00 92.06 95 SER A O 1
ATOM 703 N N . GLU A 1 96 ? 14.061 2.581 -27.255 1.00 93.88 96 GLU A N 1
ATOM 704 C CA . GLU A 1 96 ? 14.040 1.120 -27.131 1.00 93.88 96 GLU A CA 1
ATOM 705 C C . GLU A 1 96 ? 13.447 0.662 -25.798 1.00 93.88 96 GLU A C 1
ATOM 707 O O . GLU A 1 96 ? 12.538 -0.174 -25.781 1.00 93.88 96 GLU A O 1
ATOM 712 N N . ALA A 1 97 ? 13.877 1.265 -24.687 1.00 95.00 97 ALA A N 1
ATOM 713 C CA . ALA A 1 97 ? 13.328 0.973 -23.366 1.00 95.00 97 ALA A CA 1
ATOM 714 C C . ALA A 1 97 ? 11.837 1.334 -23.262 1.00 95.00 97 ALA A C 1
ATOM 716 O O . ALA A 1 97 ? 11.054 0.579 -22.679 1.00 95.00 97 ALA A O 1
ATOM 717 N N . LEU A 1 98 ? 11.421 2.456 -23.863 1.00 94.31 98 LEU A N 1
ATOM 718 C CA . LEU A 1 98 ? 10.016 2.873 -23.902 1.00 94.31 98 LEU A CA 1
ATOM 719 C C . LEU A 1 98 ? 9.155 1.998 -24.824 1.00 94.31 98 LEU A C 1
ATOM 721 O O . LEU A 1 98 ? 7.979 1.776 -24.526 1.00 94.31 98 LEU A O 1
ATOM 725 N N . ALA A 1 99 ? 9.705 1.511 -25.936 1.00 93.06 99 ALA A N 1
ATOM 726 C CA . ALA A 1 99 ? 8.999 0.643 -26.876 1.00 93.06 99 ALA A CA 1
ATOM 727 C C . ALA A 1 99 ? 8.853 -0.794 -26.352 1.00 93.06 99 ALA A C 1
ATOM 729 O O . ALA A 1 99 ? 7.955 -1.527 -26.782 1.00 93.06 99 ALA A O 1
ATOM 730 N N . TYR A 1 100 ? 9.722 -1.217 -25.433 1.00 95.12 100 TYR A N 1
ATOM 731 C CA . TYR A 1 100 ? 9.665 -2.551 -24.860 1.00 95.12 100 TYR A CA 1
ATOM 732 C C . TYR A 1 100 ? 8.523 -2.695 -23.844 1.00 95.12 100 TYR A C 1
ATOM 734 O O . TYR A 1 100 ? 8.398 -1.943 -22.879 1.00 95.12 100 TYR A O 1
ATOM 742 N N . THR A 1 101 ? 7.680 -3.706 -24.063 1.00 95.69 101 THR A N 1
ATOM 743 C CA . THR A 1 101 ? 6.488 -4.000 -23.241 1.00 95.69 101 THR A CA 1
ATOM 744 C C . THR A 1 101 ? 6.551 -5.364 -22.553 1.00 95.69 101 THR A C 1
ATOM 746 O O . THR A 1 101 ? 5.659 -5.741 -21.786 1.00 95.69 101 THR A O 1
ATOM 749 N N . GLY A 1 102 ? 7.608 -6.127 -22.832 1.00 94.75 102 GLY A N 1
ATOM 750 C CA . GLY A 1 102 ? 7.790 -7.476 -22.323 1.00 94.75 102 GLY A CA 1
ATOM 751 C C . GLY A 1 102 ? 8.234 -7.515 -20.864 1.00 94.75 102 GLY A C 1
ATOM 752 O O . GLY A 1 102 ? 8.110 -6.547 -20.109 1.00 94.75 102 GLY A O 1
ATOM 753 N N . ARG A 1 103 ? 8.744 -8.681 -20.480 1.00 93.75 103 ARG A N 1
ATOM 754 C CA . ARG A 1 103 ? 9.355 -8.941 -19.179 1.00 93.75 103 ARG A CA 1
ATOM 755 C C . ARG A 1 103 ? 10.853 -8.656 -19.241 1.00 93.75 103 ARG A C 1
ATOM 757 O O . ARG A 1 103 ? 11.477 -8.947 -20.257 1.00 93.75 103 ARG A O 1
ATOM 764 N N . ILE A 1 104 ? 11.417 -8.102 -18.173 1.00 92.94 104 ILE A N 1
ATOM 765 C CA . ILE A 1 104 ? 12.869 -8.014 -17.979 1.00 92.94 104 ILE A CA 1
ATOM 766 C C . ILE A 1 104 ? 13.277 -9.045 -16.933 1.00 92.94 104 ILE A C 1
ATOM 768 O O . ILE A 1 104 ? 12.728 -9.055 -15.830 1.00 92.94 104 ILE A O 1
ATOM 772 N N . ASP A 1 105 ? 14.243 -9.889 -17.285 1.00 91.00 105 ASP A N 1
ATOM 773 C CA . ASP A 1 105 ? 14.805 -10.931 -16.433 1.00 91.00 105 ASP A CA 1
ATOM 774 C C . ASP A 1 105 ? 16.282 -10.645 -16.145 1.00 91.00 105 ASP A C 1
ATOM 776 O O . ASP A 1 105 ? 17.123 -10.652 -17.037 1.00 91.00 105 ASP A O 1
ATOM 780 N N . ILE A 1 106 ? 16.610 -10.406 -14.876 1.00 89.62 106 ILE A N 1
ATOM 781 C CA . ILE A 1 106 ? 17.974 -10.183 -14.393 1.00 89.62 106 ILE A CA 1
ATOM 782 C C . ILE A 1 106 ? 18.341 -11.373 -13.509 1.00 89.62 106 ILE A C 1
ATOM 784 O O . ILE A 1 106 ? 18.011 -11.418 -12.323 1.00 89.62 106 ILE A O 1
ATOM 788 N N . GLY A 1 107 ? 18.975 -12.375 -14.121 1.00 84.12 107 GLY A N 1
ATOM 789 C CA . GLY A 1 107 ? 19.295 -13.653 -13.476 1.00 84.12 107 GLY A CA 1
ATOM 790 C C . GLY A 1 107 ? 20.751 -13.843 -13.056 1.00 84.12 107 GLY A C 1
ATOM 791 O O . GLY A 1 107 ? 21.122 -14.920 -12.595 1.00 84.12 107 GLY A O 1
ATOM 792 N N . ILE A 1 108 ? 21.588 -12.825 -13.250 1.00 76.12 108 ILE A N 1
ATOM 793 C CA . ILE A 1 108 ? 23.045 -12.931 -13.129 1.00 76.12 108 ILE A CA 1
ATOM 794 C C . ILE A 1 108 ? 23.505 -12.248 -11.836 1.00 76.12 108 ILE A C 1
ATOM 796 O O . ILE A 1 108 ? 22.997 -11.190 -11.469 1.00 76.12 108 ILE A O 1
ATOM 800 N N . ALA A 1 109 ? 24.460 -12.864 -11.138 1.00 81.69 109 ALA A N 1
ATOM 801 C CA . ALA A 1 109 ? 25.058 -12.307 -9.928 1.00 81.69 109 ALA A CA 1
ATOM 802 C C . ALA A 1 109 ? 25.975 -11.107 -10.222 1.00 81.69 109 ALA A C 1
ATOM 804 O O . ALA A 1 109 ? 26.553 -10.990 -11.302 1.00 81.69 109 ALA A O 1
ATOM 805 N N . GLY A 1 110 ? 26.166 -10.250 -9.217 1.00 79.75 110 GLY A N 1
ATOM 806 C CA . GLY A 1 110 ? 27.123 -9.143 -9.281 1.00 79.75 110 GLY A CA 1
ATOM 807 C C . GLY A 1 110 ? 26.580 -7.858 -9.904 1.00 79.75 110 GLY A C 1
ATOM 808 O O . GLY A 1 110 ? 27.378 -7.001 -10.280 1.00 79.75 110 GLY A O 1
ATOM 809 N N . VAL A 1 111 ? 25.255 -7.707 -9.989 1.00 86.38 111 VAL A N 1
ATOM 810 C CA . VAL A 1 111 ? 24.616 -6.439 -10.360 1.00 86.38 111 VAL A CA 1
ATOM 811 C C . VAL A 1 111 ? 24.944 -5.393 -9.298 1.00 86.38 111 VAL A C 1
ATOM 813 O O . VAL A 1 111 ? 24.565 -5.548 -8.135 1.00 86.38 111 VAL A O 1
ATOM 816 N N . ARG A 1 112 ? 25.642 -4.324 -9.690 1.00 84.25 112 ARG A N 1
ATOM 817 C CA . ARG A 1 112 ? 26.054 -3.248 -8.775 1.00 84.25 112 ARG A CA 1
ATOM 818 C C . ARG A 1 112 ? 25.058 -2.107 -8.747 1.00 84.25 112 ARG A C 1
ATOM 820 O O . ARG A 1 112 ? 24.901 -1.428 -7.735 1.00 84.25 112 ARG A O 1
ATOM 827 N N . SER A 1 113 ? 24.359 -1.891 -9.855 1.00 85.44 113 SER A N 1
ATOM 828 C CA . SER A 1 113 ? 23.371 -0.829 -9.988 1.00 85.44 113 SER A CA 1
ATOM 829 C C . SER A 1 113 ? 22.161 -1.274 -10.802 1.00 85.44 113 SER A C 1
ATOM 831 O O . SER A 1 113 ? 22.281 -1.996 -11.784 1.00 85.44 113 SER A O 1
ATOM 833 N N . LEU A 1 114 ? 20.982 -0.802 -10.403 1.00 86.12 114 LEU A N 1
ATOM 834 C CA . LEU A 1 114 ? 19.736 -0.930 -11.166 1.00 86.12 114 LEU A CA 1
ATOM 835 C C . LEU A 1 114 ? 19.345 0.395 -11.845 1.00 86.12 114 LEU A C 1
ATOM 837 O O . LEU A 1 114 ? 18.246 0.517 -12.385 1.00 86.12 114 LEU A O 1
ATOM 841 N N . LYS A 1 115 ? 20.240 1.394 -11.813 1.00 87.69 115 LYS A N 1
ATOM 842 C CA . LYS A 1 115 ? 20.081 2.670 -12.520 1.00 87.69 115 LYS A CA 1
ATOM 843 C C . LYS A 1 115 ? 19.816 2.418 -14.006 1.00 87.69 115 LYS A C 1
ATOM 845 O O . LYS A 1 115 ? 20.404 1.514 -14.594 1.00 87.69 115 LYS A O 1
ATOM 850 N N . GLY A 1 116 ? 18.931 3.217 -14.590 1.00 90.69 116 GLY A N 1
ATOM 851 C CA . GLY A 1 116 ? 18.506 3.115 -15.980 1.00 90.69 116 GLY A CA 1
ATOM 852 C C . GLY A 1 116 ? 17.266 2.239 -16.165 1.00 90.69 116 GLY A C 1
ATOM 853 O O . GLY A 1 116 ? 16.527 2.441 -17.129 1.00 90.69 116 GLY A O 1
ATOM 854 N N . LEU A 1 117 ? 16.956 1.327 -15.228 1.00 91.00 117 LEU A N 1
ATOM 855 C CA . LEU A 1 117 ? 15.718 0.539 -15.295 1.00 91.00 117 LEU A CA 1
ATOM 856 C C . LEU A 1 117 ? 14.461 1.409 -15.194 1.00 91.00 117 LEU A C 1
ATOM 858 O O . LEU A 1 117 ? 13.406 1.030 -15.702 1.00 91.00 117 LEU A O 1
ATOM 862 N N . GLU A 1 118 ? 14.554 2.600 -14.598 1.00 90.69 118 GLU A N 1
ATOM 863 C CA . GLU A 1 118 ? 13.435 3.534 -14.517 1.00 90.69 118 GLU A CA 1
ATOM 864 C C . GLU A 1 118 ? 12.963 4.055 -15.884 1.00 90.69 118 GLU A C 1
ATOM 866 O O . GLU A 1 118 ? 11.849 4.578 -15.958 1.00 90.69 118 GLU A O 1
ATOM 871 N N . GLN A 1 119 ? 13.757 3.895 -16.951 1.00 94.75 119 GLN A N 1
ATOM 872 C CA . GLN A 1 119 ? 13.387 4.271 -18.322 1.00 94.75 119 GLN A CA 1
ATOM 873 C C . GLN A 1 119 ? 12.438 3.259 -18.987 1.00 94.75 119 GLN A C 1
ATOM 875 O O . GLN A 1 119 ? 11.714 3.600 -19.921 1.00 94.75 119 GLN A O 1
ATOM 880 N N . PHE A 1 120 ? 12.358 2.028 -18.474 1.00 94.56 120 PHE A N 1
ATOM 881 C CA . PHE A 1 120 ? 11.522 0.950 -19.015 1.00 94.56 120 PHE A CA 1
ATOM 882 C C . PHE A 1 120 ? 10.057 1.066 -18.564 1.00 94.56 120 PHE A C 1
ATOM 884 O O . PHE A 1 120 ? 9.481 0.157 -17.970 1.00 94.56 120 PHE A O 1
ATOM 891 N N . LYS A 1 121 ? 9.420 2.210 -18.835 1.00 94.38 121 LYS A N 1
ATOM 892 C CA . LYS A 1 121 ? 8.086 2.562 -18.307 1.00 94.38 121 LYS A CA 1
ATOM 893 C C . LYS A 1 121 ? 6.958 1.612 -18.719 1.00 94.38 121 LYS A C 1
ATOM 895 O O . LYS A 1 121 ? 5.937 1.545 -18.033 1.00 94.38 121 LYS A O 1
ATOM 900 N N . ASN A 1 122 ? 7.119 0.893 -19.827 1.00 96.00 122 ASN A N 1
ATOM 901 C CA . ASN A 1 122 ? 6.049 0.104 -20.432 1.00 96.00 122 ASN A CA 1
ATOM 902 C C . ASN A 1 122 ? 6.166 -1.408 -20.223 1.00 96.00 122 ASN A C 1
ATOM 904 O O . ASN A 1 122 ? 5.299 -2.137 -20.709 1.00 96.00 122 ASN A O 1
ATOM 908 N N . ILE A 1 123 ? 7.164 -1.876 -19.469 1.00 96.38 123 ILE A N 1
ATOM 909 C CA . ILE A 1 123 ? 7.323 -3.305 -19.180 1.00 96.38 123 ILE A CA 1
ATOM 910 C C . ILE A 1 123 ? 6.126 -3.866 -18.425 1.00 96.38 123 ILE A C 1
ATOM 912 O O . ILE A 1 123 ? 5.502 -3.200 -17.597 1.00 96.38 123 ILE A O 1
ATOM 916 N N . SER A 1 124 ? 5.830 -5.130 -18.702 1.00 97.12 124 SER A N 1
ATOM 917 C CA . SER A 1 124 ? 4.765 -5.874 -18.031 1.00 97.12 124 SER A CA 1
ATOM 918 C C . SER A 1 124 ? 5.256 -6.604 -16.783 1.00 97.12 124 SER A C 1
ATOM 920 O O . SER A 1 124 ? 4.450 -6.886 -15.895 1.00 97.12 124 SER A O 1
ATOM 922 N N . ALA A 1 125 ? 6.556 -6.886 -16.683 1.00 97.12 125 ALA A N 1
ATOM 923 C CA . ALA A 1 125 ? 7.132 -7.633 -15.574 1.00 97.12 125 ALA A CA 1
ATOM 924 C C . ALA A 1 125 ? 8.618 -7.317 -15.371 1.00 97.12 125 ALA A C 1
ATOM 926 O O . ALA A 1 125 ? 9.350 -7.126 -16.342 1.00 97.12 125 ALA A O 1
ATOM 927 N N . LEU A 1 126 ? 9.061 -7.347 -14.115 1.00 95.19 126 LEU A N 1
ATOM 928 C CA . LEU A 1 126 ? 10.472 -7.304 -13.738 1.00 95.19 126 LEU A CA 1
ATOM 929 C C . LEU A 1 126 ? 10.778 -8.479 -12.811 1.00 95.19 126 LEU A C 1
ATOM 931 O O . LEU A 1 126 ? 10.117 -8.642 -11.783 1.00 95.19 126 LEU A O 1
ATOM 935 N N . ARG A 1 127 ? 11.793 -9.271 -13.160 1.00 93.94 127 ARG A N 1
ATOM 936 C CA . ARG A 1 127 ? 12.346 -10.319 -12.308 1.00 93.94 127 ARG A CA 1
ATOM 937 C C . ARG A 1 127 ? 13.829 -10.077 -12.057 1.00 93.94 127 ARG A C 1
ATOM 939 O O . ARG A 1 127 ? 14.598 -9.933 -12.999 1.00 93.94 127 ARG A O 1
ATOM 946 N N . ILE A 1 128 ? 14.230 -10.114 -10.792 1.00 91.50 128 ILE A N 1
ATOM 947 C CA . ILE A 1 128 ? 15.619 -10.044 -10.331 1.00 91.50 128 ILE A CA 1
ATOM 948 C C . ILE A 1 128 ? 15.871 -11.280 -9.469 1.00 91.50 128 ILE A C 1
ATOM 950 O O . ILE A 1 128 ? 15.438 -11.340 -8.319 1.00 91.50 128 ILE A O 1
ATOM 954 N N . ALA A 1 129 ? 16.493 -12.308 -10.040 1.00 88.44 129 ALA A N 1
ATOM 955 C CA . ALA A 1 129 ? 16.605 -13.605 -9.384 1.00 88.44 129 ALA A CA 1
ATOM 956 C C . ALA A 1 129 ? 17.742 -14.458 -9.944 1.00 88.44 129 ALA A C 1
ATOM 958 O O . ALA A 1 129 ? 17.612 -14.997 -11.041 1.00 88.44 129 ALA A O 1
ATOM 959 N N . SER A 1 130 ? 18.795 -14.679 -9.162 1.00 76.50 130 SER A N 1
ATOM 960 C CA . SER A 1 130 ? 19.835 -15.654 -9.495 1.00 76.50 130 SER A CA 1
ATOM 961 C C . SER A 1 130 ? 19.490 -17.055 -8.971 1.00 76.50 130 SER A C 1
ATOM 963 O O . SER A 1 130 ? 18.868 -17.201 -7.911 1.00 76.50 130 SER A O 1
ATOM 965 N N . GLY A 1 131 ? 19.886 -18.083 -9.728 1.00 67.94 131 GLY A N 1
ATOM 966 C CA . GLY A 1 131 ? 19.731 -19.489 -9.340 1.00 67.94 131 GLY A CA 1
ATOM 967 C C . GLY A 1 131 ? 20.671 -19.921 -8.210 1.00 67.94 131 GLY A C 1
ATOM 968 O O . GLY A 1 131 ? 20.261 -20.700 -7.351 1.00 67.94 131 GLY A O 1
ATOM 969 N N . ASP A 1 132 ? 21.893 -19.372 -8.172 1.00 64.06 132 ASP A N 1
ATOM 970 C CA . ASP A 1 132 ? 23.021 -19.997 -7.459 1.00 64.06 132 ASP A CA 1
ATOM 971 C C . ASP A 1 132 ? 23.787 -19.011 -6.536 1.00 64.06 132 ASP A C 1
ATOM 973 O O . ASP A 1 132 ? 24.892 -19.301 -6.078 1.00 64.06 132 ASP A O 1
ATOM 977 N N . GLY A 1 133 ? 23.231 -17.829 -6.237 1.00 66.19 133 GLY A N 1
ATOM 978 C CA . GLY A 1 133 ? 23.888 -16.811 -5.403 1.00 66.19 133 GLY A CA 1
ATOM 979 C C . GLY A 1 133 ? 23.073 -15.530 -5.176 1.00 66.19 133 GLY A C 1
ATOM 980 O O . GLY A 1 133 ? 21.884 -15.458 -5.488 1.00 66.19 133 GLY A O 1
ATOM 981 N N . ASN A 1 134 ? 23.716 -14.492 -4.634 1.00 72.25 134 ASN A N 1
ATOM 982 C CA . ASN A 1 134 ? 23.096 -13.171 -4.495 1.00 72.25 134 ASN A CA 1
ATOM 983 C C . ASN A 1 134 ? 23.144 -12.413 -5.828 1.00 72.25 134 ASN A C 1
ATOM 985 O O . ASN A 1 134 ? 24.215 -12.219 -6.401 1.00 72.25 134 ASN A O 1
ATOM 989 N N . THR A 1 135 ? 21.980 -11.972 -6.307 1.00 71.31 135 THR A N 1
ATOM 990 C CA . THR A 1 135 ? 21.863 -11.244 -7.586 1.00 71.31 135 THR A CA 1
ATOM 991 C C . THR A 1 135 ? 22.467 -9.838 -7.499 1.00 71.31 135 THR A C 1
ATOM 993 O O . THR A 1 135 ? 23.241 -9.430 -8.365 1.00 71.31 135 THR A O 1
ATOM 996 N N . LEU A 1 136 ? 22.133 -9.113 -6.427 1.00 78.38 136 LEU A N 1
ATOM 997 C CA . LEU A 1 136 ? 22.625 -7.763 -6.148 1.00 78.38 136 LEU A CA 1
ATOM 998 C C . LEU A 1 136 ? 23.917 -7.823 -5.334 1.00 78.38 136 LEU A C 1
ATOM 1000 O O . LEU A 1 136 ? 24.087 -8.711 -4.492 1.00 78.38 136 LEU A O 1
ATOM 1004 N N . ASP A 1 137 ? 24.821 -6.878 -5.581 1.00 76.69 137 ASP A N 1
ATOM 1005 C CA . ASP A 1 137 ? 26.005 -6.720 -4.747 1.00 76.69 137 ASP A CA 1
ATOM 1006 C C . ASP A 1 137 ? 25.629 -6.384 -3.285 1.00 76.69 137 ASP A C 1
ATOM 1008 O O . ASP A 1 137 ? 24.522 -5.939 -2.969 1.00 76.69 137 ASP A O 1
ATOM 1012 N N . ALA A 1 138 ? 26.544 -6.635 -2.348 1.00 75.00 138 ALA A N 1
ATOM 1013 C CA . ALA A 1 138 ? 26.278 -6.399 -0.926 1.00 75.00 138 ALA A CA 1
ATOM 1014 C C . ALA A 1 138 ? 26.199 -4.905 -0.549 1.00 75.00 138 ALA A C 1
ATOM 1016 O O . ALA A 1 138 ? 25.765 -4.588 0.555 1.00 75.00 138 ALA A O 1
ATOM 1017 N N . ASN A 1 139 ? 26.612 -3.999 -1.439 1.00 79.12 139 ASN A N 1
ATOM 1018 C CA . ASN A 1 139 ? 26.578 -2.554 -1.214 1.00 79.12 139 ASN A CA 1
ATOM 1019 C C . ASN A 1 139 ? 25.263 -1.926 -1.705 1.00 79.12 139 ASN A C 1
ATOM 1021 O O . ASN A 1 139 ? 24.928 -0.811 -1.308 1.00 79.12 139 ASN A O 1
ATOM 1025 N N . ASN A 1 140 ? 24.502 -2.637 -2.537 1.00 78.25 140 ASN A N 1
ATOM 1026 C CA . ASN A 1 140 ? 23.229 -2.209 -3.083 1.00 78.25 140 ASN A CA 1
ATOM 1027 C C . ASN A 1 140 ? 22.074 -2.814 -2.281 1.00 78.25 140 ASN A C 1
ATOM 1029 O O . ASN A 1 140 ? 21.399 -3.766 -2.676 1.00 78.25 140 ASN A O 1
ATOM 1033 N N . THR A 1 141 ? 21.876 -2.245 -1.097 1.00 85.69 141 THR A N 1
ATOM 1034 C CA . THR A 1 141 ? 20.878 -2.702 -0.130 1.00 85.69 141 THR A CA 1
ATOM 1035 C C . THR A 1 141 ? 19.546 -1.969 -0.247 1.00 85.69 141 THR A C 1
ATOM 1037 O O . THR A 1 141 ? 18.622 -2.291 0.497 1.00 85.69 141 THR A O 1
ATOM 1040 N N . LYS A 1 142 ? 19.403 -1.006 -1.167 1.00 90.62 142 LYS A N 1
ATOM 1041 C CA . LYS A 1 142 ? 18.199 -0.175 -1.297 1.00 90.62 142 LYS A CA 1
ATOM 1042 C C . LYS A 1 142 ? 17.741 -0.075 -2.742 1.00 90.62 142 LYS A C 1
ATOM 1044 O O . LYS A 1 142 ? 18.519 0.286 -3.619 1.00 90.62 142 LYS A O 1
ATOM 1049 N N . LEU A 1 143 ? 16.452 -0.302 -2.967 1.00 90.06 143 LEU A N 1
ATOM 1050 C CA . LEU A 1 143 ? 15.824 -0.171 -4.274 1.00 90.06 143 LEU A CA 1
ATOM 1051 C C . LEU A 1 143 ? 14.540 0.642 -4.147 1.00 90.06 143 LEU A C 1
ATOM 1053 O O . LEU A 1 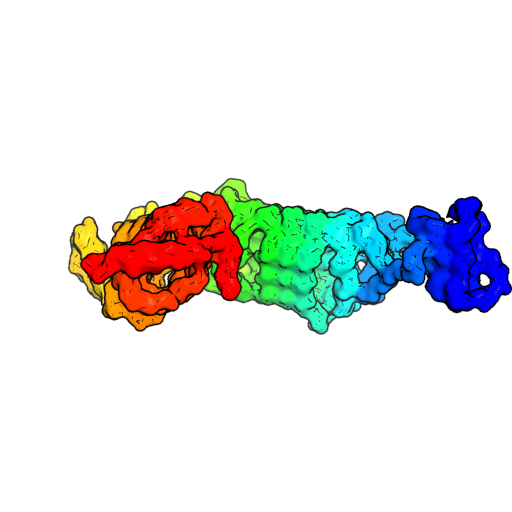143 ? 13.656 0.300 -3.367 1.00 90.06 143 LEU A O 1
ATOM 1057 N N . SER A 1 144 ? 14.425 1.697 -4.949 1.00 90.50 144 SER A N 1
ATOM 1058 C CA . SER A 1 144 ? 13.178 2.438 -5.120 1.00 90.50 144 SER A CA 1
ATOM 1059 C C . SER A 1 144 ? 12.719 2.293 -6.562 1.00 90.50 144 SER A C 1
ATOM 1061 O O . SER A 1 144 ? 13.450 2.620 -7.498 1.00 90.50 144 SER A O 1
ATOM 1063 N N . LEU A 1 145 ? 11.510 1.770 -6.743 1.00 88.94 145 LEU A N 1
ATOM 1064 C CA . LEU A 1 145 ? 10.850 1.680 -8.034 1.00 88.94 145 LEU A CA 1
ATOM 1065 C C . LEU A 1 145 ? 9.662 2.637 -8.018 1.00 88.94 145 LEU A C 1
ATOM 1067 O O . LEU A 1 145 ? 8.787 2.551 -7.157 1.00 88.94 145 LEU A O 1
ATOM 1071 N N . THR A 1 146 ? 9.631 3.557 -8.980 1.00 89.31 146 THR A N 1
ATOM 1072 C CA . THR A 1 146 ? 8.575 4.569 -9.081 1.00 89.31 146 THR A CA 1
ATOM 1073 C C . THR A 1 146 ? 8.026 4.651 -10.501 1.00 89.31 146 THR A C 1
ATOM 1075 O O . THR A 1 146 ? 8.784 4.751 -11.471 1.00 89.31 146 THR A O 1
ATOM 1078 N N . ALA A 1 147 ? 6.695 4.691 -10.604 1.00 88.00 147 ALA A N 1
ATOM 1079 C CA . ALA A 1 147 ? 5.951 4.955 -11.833 1.00 88.00 147 ALA A CA 1
ATOM 1080 C C . ALA A 1 147 ? 6.241 3.955 -12.967 1.00 88.00 147 ALA A C 1
ATOM 1082 O O . ALA A 1 147 ? 6.833 4.314 -13.989 1.00 88.00 147 ALA A O 1
ATOM 1083 N N . PHE A 1 148 ? 5.767 2.716 -12.802 1.00 94.25 148 PHE A N 1
ATOM 1084 C CA . PHE A 1 148 ? 5.662 1.725 -13.880 1.00 94.25 148 PHE A CA 1
ATOM 1085 C C . PHE A 1 148 ? 4.176 1.462 -14.186 1.00 94.25 148 PHE A C 1
ATOM 1087 O O . PHE A 1 148 ? 3.571 0.548 -13.619 1.00 94.25 148 PHE A O 1
ATOM 1094 N N . PRO A 1 149 ? 3.549 2.264 -15.067 1.00 94.75 149 PRO A N 1
ATOM 1095 C CA . PRO A 1 149 ? 2.097 2.259 -15.282 1.00 94.75 149 PRO A CA 1
ATOM 1096 C C . PRO A 1 149 ? 1.535 0.948 -15.852 1.00 94.75 149 PRO A C 1
ATOM 1098 O O . PRO A 1 149 ? 0.325 0.721 -15.784 1.00 94.75 149 PRO A O 1
ATOM 1101 N N . ASN A 1 150 ? 2.386 0.104 -16.440 1.00 96.75 150 ASN A N 1
ATOM 1102 C CA . ASN A 1 150 ? 1.979 -1.118 -17.135 1.00 96.75 150 ASN A CA 1
ATOM 1103 C C . ASN A 1 150 ? 2.454 -2.419 -16.477 1.00 96.75 150 ASN A C 1
ATOM 1105 O O . ASN A 1 150 ? 2.018 -3.494 -16.898 1.00 96.75 150 ASN A O 1
ATOM 1109 N N . MET A 1 151 ? 3.284 -2.334 -15.435 1.00 97.88 151 MET A N 1
ATOM 1110 C CA . MET A 1 151 ? 3.859 -3.515 -14.801 1.00 97.88 151 MET A CA 1
ATOM 1111 C C . MET A 1 151 ? 2.811 -4.249 -13.964 1.00 97.88 151 MET A C 1
ATOM 1113 O O . MET A 1 151 ? 2.101 -3.642 -13.165 1.00 97.88 151 MET A O 1
ATOM 1117 N N . LYS A 1 152 ? 2.725 -5.566 -14.160 1.00 98.50 152 LYS A N 1
ATOM 1118 C CA . LYS A 1 152 ? 1.779 -6.472 -13.498 1.00 98.50 152 LYS A CA 1
ATOM 1119 C C . LYS A 1 152 ? 2.439 -7.344 -12.440 1.00 98.50 152 LYS A C 1
ATOM 1121 O O . LYS A 1 152 ? 1.793 -7.675 -11.449 1.00 98.50 152 LYS A O 1
ATOM 1126 N N . THR A 1 153 ? 3.713 -7.692 -12.626 1.00 98.56 153 THR A N 1
ATOM 1127 C CA . THR A 1 153 ? 4.429 -8.598 -11.720 1.00 98.56 153 THR A CA 1
ATOM 1128 C C . THR A 1 153 ? 5.825 -8.083 -11.375 1.00 98.56 153 THR A C 1
ATOM 1130 O O . THR A 1 153 ? 6.598 -7.740 -12.272 1.00 98.56 153 THR A O 1
ATOM 1133 N N . LEU A 1 154 ? 6.152 -8.088 -10.083 1.00 97.81 154 LEU A N 1
ATOM 1134 C CA . LEU A 1 154 ? 7.500 -7.876 -9.559 1.00 97.81 154 LEU A CA 1
ATOM 1135 C C . LEU A 1 154 ? 7.975 -9.139 -8.840 1.00 97.81 154 LEU A C 1
ATOM 1137 O O . LEU A 1 154 ? 7.362 -9.554 -7.856 1.00 97.81 154 LEU A O 1
ATOM 1141 N N . ASP A 1 155 ? 9.080 -9.704 -9.308 1.00 96.69 155 ASP A N 1
ATOM 1142 C CA . ASP A 1 155 ? 9.744 -10.853 -8.703 1.00 96.69 155 ASP A CA 1
ATOM 1143 C C . ASP A 1 155 ? 11.167 -10.482 -8.293 1.00 96.69 155 ASP A C 1
ATOM 1145 O O . ASP A 1 155 ? 11.995 -10.150 -9.133 1.00 96.69 155 ASP A O 1
ATOM 1149 N N . ILE A 1 156 ? 11.485 -10.564 -7.008 1.00 93.81 156 ILE A N 1
ATOM 1150 C CA . ILE A 1 156 ? 12.841 -10.379 -6.497 1.00 93.81 156 ILE A CA 1
ATOM 1151 C C . ILE A 1 156 ? 13.157 -11.575 -5.606 1.00 93.81 156 ILE A C 1
ATOM 1153 O O . ILE A 1 156 ? 12.416 -11.878 -4.675 1.00 93.81 156 ILE A O 1
ATOM 1157 N N . SER A 1 157 ? 14.244 -12.289 -5.869 1.00 92.88 157 SER A N 1
ATOM 1158 C CA . SER A 1 157 ? 14.636 -13.402 -5.005 1.00 92.88 157 SER A CA 1
ATOM 1159 C C . SER A 1 157 ? 16.135 -13.581 -4.918 1.00 92.88 157 SER A C 1
ATOM 1161 O O . SER A 1 157 ? 16.838 -13.284 -5.881 1.00 92.88 157 SER A O 1
ATOM 1163 N N . ASN A 1 158 ? 16.613 -14.115 -3.791 1.00 89.31 158 ASN A N 1
ATOM 1164 C CA . ASN A 1 158 ? 18.037 -14.373 -3.564 1.00 89.31 158 ASN A CA 1
ATOM 1165 C C . ASN A 1 158 ? 18.856 -13.080 -3.752 1.00 89.31 158 ASN A C 1
ATOM 1167 O O . ASN A 1 158 ? 19.675 -12.941 -4.668 1.00 89.31 158 ASN A O 1
ATOM 1171 N N . THR A 1 159 ? 18.556 -12.073 -2.926 1.00 88.69 159 THR A N 1
ATOM 1172 C CA . THR A 1 159 ? 19.237 -10.770 -2.951 1.00 88.69 159 THR A CA 1
ATOM 1173 C C . THR A 1 159 ? 19.631 -10.311 -1.550 1.00 88.69 159 THR A C 1
ATOM 1175 O O . THR A 1 159 ? 19.042 -10.717 -0.549 1.00 88.69 159 THR A O 1
ATOM 1178 N N . THR A 1 160 ? 20.609 -9.411 -1.494 1.00 88.69 160 THR A N 1
ATOM 1179 C CA . THR A 1 160 ? 21.067 -8.688 -0.296 1.00 88.69 160 THR A CA 1
ATOM 1180 C C . THR A 1 160 ? 20.209 -7.461 0.030 1.00 88.69 160 THR A C 1
ATOM 1182 O O . THR A 1 160 ? 20.541 -6.725 0.957 1.00 88.69 160 THR A O 1
ATOM 1185 N N . LEU A 1 161 ? 19.119 -7.233 -0.715 1.00 91.25 161 LEU A N 1
ATOM 1186 C CA . LEU A 1 161 ? 18.267 -6.054 -0.591 1.00 91.25 161 LEU A CA 1
ATOM 1187 C C . LEU A 1 161 ? 17.701 -5.936 0.829 1.00 91.25 161 LEU A C 1
ATOM 1189 O O . LEU A 1 161 ? 17.051 -6.859 1.313 1.00 91.25 161 LEU A O 1
ATOM 1193 N N . GLU A 1 162 ? 17.932 -4.798 1.481 1.00 94.44 162 GLU A N 1
ATOM 1194 C CA . GLU A 1 162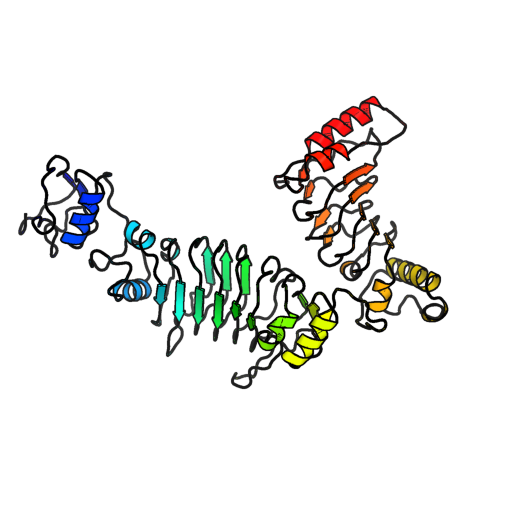 ? 17.447 -4.499 2.831 1.00 94.44 162 GLU A CA 1
ATOM 1195 C C . GLU A 1 162 ? 16.235 -3.558 2.822 1.00 94.44 162 GLU A C 1
ATOM 1197 O O . GLU A 1 162 ? 15.403 -3.637 3.726 1.00 94.44 162 GLU A O 1
ATOM 1202 N N . GLU A 1 163 ? 16.094 -2.699 1.810 1.00 95.38 163 GLU A N 1
ATOM 1203 C CA . GLU A 1 163 ? 14.986 -1.748 1.687 1.00 95.38 163 GLU A CA 1
ATOM 1204 C C . GLU A 1 163 ? 14.387 -1.753 0.278 1.00 95.38 163 GLU A C 1
ATOM 1206 O O . GLU A 1 163 ? 15.111 -1.655 -0.715 1.00 95.38 163 GLU A O 1
ATOM 1211 N N . LEU A 1 164 ? 13.055 -1.816 0.198 1.00 95.56 164 LEU A N 1
ATOM 1212 C CA . LEU A 1 164 ? 12.308 -1.728 -1.055 1.00 95.56 164 LEU A CA 1
ATOM 1213 C C . LEU A 1 164 ? 11.184 -0.695 -0.954 1.00 95.56 164 LEU A C 1
ATOM 1215 O O . LEU A 1 164 ? 10.280 -0.821 -0.128 1.00 95.56 164 LEU A O 1
ATOM 1219 N N . GLU A 1 165 ? 11.206 0.292 -1.840 1.00 95.50 165 GLU A N 1
ATOM 1220 C CA . GLU A 1 165 ? 10.114 1.243 -2.026 1.00 95.50 165 GLU A CA 1
ATOM 1221 C C . GLU A 1 165 ? 9.416 0.991 -3.366 1.00 95.50 165 GLU A C 1
ATOM 1223 O O . GLU A 1 165 ? 10.052 0.935 -4.419 1.00 95.50 165 GLU A O 1
ATOM 1228 N N . ILE A 1 166 ? 8.091 0.851 -3.317 1.00 93.94 166 ILE A N 1
ATOM 1229 C CA . ILE A 1 166 ? 7.219 0.681 -4.478 1.00 93.94 166 ILE A CA 1
ATOM 1230 C C . ILE A 1 166 ? 6.193 1.809 -4.456 1.00 93.94 166 ILE A C 1
ATOM 1232 O O . ILE A 1 166 ? 5.382 1.896 -3.532 1.00 93.94 166 ILE A O 1
ATOM 1236 N N . LYS A 1 167 ? 6.210 2.659 -5.488 1.00 93.62 167 LYS A N 1
ATOM 1237 C CA . LYS A 1 167 ? 5.309 3.810 -5.594 1.00 93.62 167 LYS A CA 1
ATOM 1238 C C . LYS A 1 167 ? 4.689 3.968 -6.981 1.00 93.62 167 LY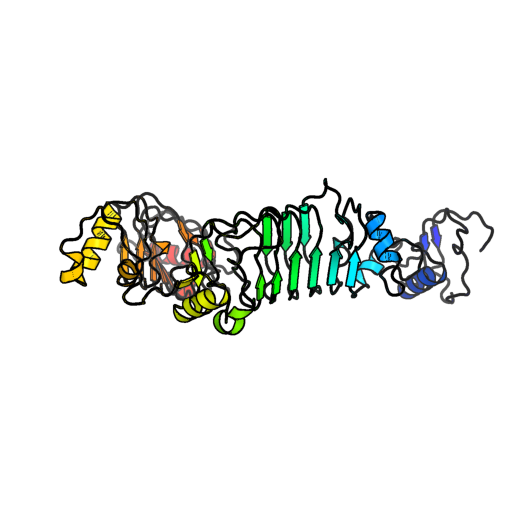S A C 1
ATOM 1240 O O . LYS A 1 167 ? 5.403 4.008 -7.984 1.00 93.62 167 LYS A O 1
ATOM 1245 N N . ASN A 1 168 ? 3.367 4.154 -7.022 1.00 91.69 168 ASN A N 1
ATOM 1246 C CA . ASN A 1 168 ? 2.583 4.422 -8.233 1.00 91.69 168 ASN A CA 1
ATOM 1247 C C . ASN A 1 168 ? 2.650 3.274 -9.264 1.00 91.69 168 ASN A C 1
ATOM 1249 O O . ASN A 1 168 ? 3.288 3.376 -10.317 1.00 91.69 168 ASN A O 1
ATOM 1253 N N . PHE A 1 169 ? 1.980 2.166 -8.933 1.00 95.56 169 PHE A N 1
ATOM 1254 C CA . PHE A 1 169 ? 1.903 0.948 -9.746 1.00 95.56 169 PHE A CA 1
ATOM 1255 C C . PHE A 1 169 ? 0.436 0.555 -9.988 1.00 95.56 169 PHE A C 1
ATOM 1257 O O . PHE A 1 169 ? -0.063 -0.415 -9.411 1.00 95.56 169 PHE A O 1
ATOM 1264 N N . PRO A 1 170 ? -0.284 1.283 -10.858 1.00 95.00 170 PRO A N 1
ATOM 1265 C CA . PRO A 1 170 ? -1.738 1.167 -10.989 1.00 95.00 170 PRO A CA 1
ATOM 1266 C C . PRO A 1 170 ? -2.232 -0.168 -11.572 1.00 95.00 170 PRO A C 1
ATOM 1268 O O . PRO A 1 170 ? -3.431 -0.423 -11.541 1.00 95.00 170 PRO A O 1
ATOM 1271 N N . LYS A 1 171 ? -1.349 -1.010 -12.128 1.00 97.69 171 LYS A N 1
ATOM 1272 C CA . LYS A 1 171 ? -1.696 -2.318 -12.721 1.00 97.69 171 LYS A CA 1
ATOM 1273 C C . LYS A 1 171 ? -0.983 -3.506 -12.071 1.00 97.69 171 LYS A C 1
ATOM 1275 O O . LYS A 1 171 ? -1.116 -4.626 -12.564 1.00 97.69 171 LYS A O 1
ATOM 1280 N N . LEU A 1 172 ? -0.219 -3.275 -11.006 1.00 98.44 172 LEU A N 1
ATOM 1281 C CA . LEU A 1 172 ? 0.569 -4.317 -10.357 1.00 98.44 172 LEU A CA 1
ATOM 1282 C C . LEU A 1 172 ? -0.351 -5.235 -9.560 1.00 98.44 172 LEU A C 1
ATOM 1284 O O . LEU A 1 172 ? -1.018 -4.787 -8.634 1.00 98.44 172 LEU A O 1
ATOM 1288 N N . THR A 1 173 ? -0.378 -6.513 -9.928 1.00 98.75 173 THR A N 1
ATOM 1289 C CA . THR A 1 173 ? -1.227 -7.529 -9.293 1.00 98.75 173 THR A CA 1
ATOM 1290 C C . THR A 1 173 ? -0.430 -8.462 -8.394 1.00 98.75 173 THR A C 1
ATOM 1292 O O . THR A 1 173 ? -1.010 -9.076 -7.502 1.00 98.75 173 THR A O 1
ATOM 1295 N N . ARG A 1 174 ? 0.893 -8.557 -8.581 1.00 98.75 174 ARG A N 1
ATOM 1296 C CA . ARG A 1 174 ? 1.746 -9.469 -7.816 1.00 98.75 174 ARG A CA 1
ATOM 1297 C C . ARG A 1 174 ? 3.093 -8.858 -7.448 1.00 98.75 174 ARG A C 1
ATOM 1299 O O . ARG A 1 174 ? 3.827 -8.396 -8.322 1.00 98.75 174 ARG A O 1
ATOM 1306 N N . ILE A 1 175 ? 3.436 -8.950 -6.167 1.00 98.62 175 ILE A N 1
ATOM 1307 C CA . ILE A 1 175 ? 4.772 -8.698 -5.624 1.00 98.62 175 ILE A CA 1
ATOM 1308 C C . ILE A 1 175 ? 5.245 -9.969 -4.927 1.00 98.62 175 ILE A C 1
ATOM 1310 O O . ILE A 1 175 ? 4.567 -10.497 -4.047 1.00 98.62 175 ILE A O 1
ATOM 1314 N N . SER A 1 176 ? 6.431 -10.440 -5.291 1.00 98.25 176 SER A N 1
ATOM 1315 C CA . SER A 1 176 ? 7.090 -11.565 -4.640 1.00 98.25 176 SER A CA 1
ATOM 1316 C C . SER A 1 176 ? 8.550 -11.227 -4.399 1.00 98.25 176 SER A C 1
ATOM 1318 O O . SER A 1 176 ? 9.352 -11.253 -5.327 1.00 98.25 176 SER A O 1
ATOM 1320 N N . VAL A 1 177 ? 8.891 -10.918 -3.151 1.00 96.75 177 VAL A N 1
ATOM 1321 C CA . VAL A 1 177 ? 10.253 -10.635 -2.695 1.00 96.75 177 VAL A CA 1
ATOM 1322 C C . VAL A 1 177 ? 10.644 -11.707 -1.690 1.00 96.75 177 VAL A C 1
ATOM 1324 O O . VAL A 1 177 ? 10.215 -11.644 -0.543 1.00 96.75 177 VAL A O 1
ATOM 1327 N N . VAL A 1 178 ? 11.401 -12.722 -2.105 1.00 94.31 178 VAL A N 1
ATOM 1328 C CA . VAL A 1 178 ? 11.592 -13.938 -1.293 1.00 94.31 178 VAL A CA 1
ATOM 1329 C C . VAL A 1 178 ? 13.049 -14.346 -1.125 1.00 94.31 178 VAL A C 1
ATOM 1331 O O . VAL A 1 178 ? 13.875 -14.087 -1.997 1.00 94.31 178 VAL A O 1
ATOM 1334 N N . ASN A 1 179 ? 13.362 -15.048 -0.033 1.00 90.94 179 ASN A N 1
ATOM 1335 C CA . ASN A 1 179 ? 14.715 -15.550 0.251 1.00 90.94 179 ASN A CA 1
ATOM 1336 C C . ASN A 1 179 ? 15.775 -14.430 0.182 1.00 90.94 179 ASN A C 1
ATOM 1338 O O . ASN A 1 179 ? 16.767 -14.539 -0.540 1.00 90.94 179 ASN A O 1
ATOM 1342 N N . GLY A 1 180 ? 15.529 -13.321 0.874 1.00 90.94 180 GLY A N 1
ATOM 1343 C CA . GLY A 1 180 ? 16.385 -12.135 0.852 1.00 90.94 180 GLY A CA 1
ATOM 1344 C C . GLY A 1 180 ? 16.764 -11.652 2.248 1.00 90.94 180 GLY A C 1
ATOM 1345 O O . GLY A 1 180 ? 16.679 -12.388 3.233 1.00 90.94 180 GLY A O 1
ATOM 1346 N N . ASN A 1 181 ? 17.179 -10.388 2.334 1.00 92.00 181 ASN A N 1
ATOM 1347 C CA . ASN A 1 181 ? 17.520 -9.724 3.593 1.00 92.00 181 ASN A CA 1
ATOM 1348 C C . ASN A 1 181 ? 16.639 -8.495 3.868 1.00 92.00 181 ASN A C 1
ATOM 1350 O O . ASN A 1 181 ? 17.058 -7.585 4.584 1.00 92.00 181 ASN A O 1
ATOM 1354 N N . LEU A 1 182 ? 15.428 -8.453 3.300 1.00 95.75 182 LEU A N 1
ATOM 1355 C CA . LEU A 1 182 ? 14.578 -7.267 3.363 1.00 95.75 182 LEU A CA 1
ATOM 1356 C C . LEU A 1 182 ? 14.200 -6.960 4.816 1.00 95.75 182 LEU A C 1
ATOM 1358 O O . LEU A 1 182 ? 13.615 -7.802 5.496 1.00 95.75 182 LEU A O 1
ATOM 1362 N N . LYS A 1 183 ? 14.547 -5.761 5.284 1.00 95.94 183 LYS A N 1
ATOM 1363 C CA . LYS A 1 183 ? 14.251 -5.240 6.626 1.00 95.94 183 LYS A CA 1
ATOM 1364 C C . LYS A 1 183 ? 13.106 -4.237 6.591 1.00 95.94 183 LYS A C 1
ATOM 1366 O O . LYS A 1 183 ? 12.299 -4.222 7.514 1.00 95.94 183 LYS A O 1
ATOM 1371 N N . ASN A 1 184 ? 13.020 -3.446 5.518 1.00 95.81 184 ASN A N 1
ATOM 1372 C CA . ASN A 1 184 ? 11.997 -2.422 5.334 1.00 95.81 184 ASN A CA 1
ATOM 1373 C C . ASN A 1 184 ? 11.340 -2.535 3.958 1.00 95.81 184 ASN A C 1
ATOM 1375 O O . ASN A 1 184 ? 12.011 -2.724 2.942 1.00 95.81 184 ASN A O 1
ATOM 1379 N N . ILE A 1 185 ? 10.024 -2.343 3.919 1.00 96.88 185 ILE A N 1
ATOM 1380 C CA . ILE A 1 185 ? 9.268 -2.245 2.676 1.00 96.88 185 ILE A CA 1
ATOM 1381 C C . ILE A 1 185 ? 8.188 -1.168 2.777 1.00 96.88 185 ILE A C 1
ATOM 1383 O O . ILE A 1 185 ? 7.519 -1.036 3.801 1.00 96.88 185 ILE A O 1
ATOM 1387 N N . SER A 1 186 ? 8.008 -0.416 1.695 1.00 94.62 186 SER A N 1
ATOM 1388 C CA . SER A 1 186 ? 6.906 0.528 1.511 1.00 94.62 186 SER A CA 1
ATOM 1389 C C . SER A 1 186 ? 6.195 0.226 0.198 1.00 94.62 186 SER A C 1
ATOM 1391 O O . SER A 1 186 ? 6.841 0.109 -0.844 1.00 94.62 186 SER A O 1
ATOM 1393 N N . ILE A 1 187 ? 4.868 0.097 0.248 1.00 95.81 187 ILE A N 1
ATOM 1394 C CA . ILE A 1 187 ? 4.016 -0.112 -0.924 1.00 95.81 187 ILE A CA 1
ATOM 1395 C C . ILE A 1 187 ? 2.952 0.980 -0.917 1.00 95.81 187 ILE A C 1
ATOM 1397 O O . ILE A 1 187 ? 2.062 0.990 -0.071 1.00 95.81 187 ILE A O 1
ATOM 1401 N N . VAL A 1 188 ? 3.050 1.909 -1.863 1.00 90.06 188 VAL A N 1
ATOM 1402 C CA . VAL A 1 188 ? 2.157 3.064 -1.978 1.00 90.06 188 VAL A CA 1
ATOM 1403 C C . VAL A 1 188 ? 1.546 3.083 -3.374 1.00 90.06 188 VAL A C 1
ATOM 1405 O O . VAL A 1 188 ? 2.249 2.951 -4.375 1.00 90.06 188 VAL A O 1
ATOM 1408 N N . GLU A 1 189 ? 0.226 3.270 -3.449 1.00 87.69 189 GLU A N 1
ATOM 1409 C CA . GLU A 1 189 ? -0.511 3.378 -4.721 1.00 87.69 189 GLU A CA 1
ATOM 1410 C C . GLU A 1 189 ? -0.374 2.131 -5.628 1.00 87.69 189 GLU A C 1
ATOM 1412 O O . GLU A 1 189 ? -0.232 2.235 -6.847 1.00 87.69 189 GLU A O 1
ATOM 1417 N N . ALA A 1 190 ? -0.447 0.935 -5.030 1.00 95.19 190 ALA A N 1
ATOM 1418 C CA . ALA A 1 190 ? -0.571 -0.355 -5.722 1.00 95.19 190 ALA A CA 1
ATOM 1419 C C . ALA A 1 190 ? -1.951 -0.988 -5.447 1.00 95.19 190 ALA A C 1
ATOM 1421 O O . ALA A 1 190 ? -2.066 -2.095 -4.928 1.00 95.19 190 ALA A O 1
ATOM 1422 N N . THR A 1 191 ? -3.027 -0.251 -5.738 1.00 92.19 191 THR A N 1
ATOM 1423 C CA . THR A 1 191 ? -4.404 -0.597 -5.322 1.00 92.19 191 THR A CA 1
ATOM 1424 C C . THR A 1 191 ? -4.976 -1.851 -5.988 1.00 92.19 191 THR A C 1
ATOM 1426 O O . THR A 1 191 ? -5.985 -2.381 -5.529 1.00 92.19 191 THR A O 1
ATOM 1429 N N . GLU A 1 192 ? -4.351 -2.325 -7.068 1.00 97.69 192 GLU A N 1
ATOM 1430 C CA . GLU A 1 192 ? -4.730 -3.548 -7.788 1.00 97.69 192 GLU A CA 1
ATOM 1431 C C . GLU A 1 192 ? -3.977 -4.800 -7.309 1.00 97.69 192 GLU A C 1
ATOM 1433 O O . GLU A 1 192 ? -4.170 -5.876 -7.878 1.00 97.69 192 GLU A O 1
ATOM 1438 N N . LEU A 1 193 ? -3.141 -4.680 -6.270 1.00 98.62 193 LEU A N 1
ATOM 1439 C CA . LEU A 1 193 ? -2.329 -5.781 -5.762 1.00 98.62 193 LEU A CA 1
ATOM 1440 C C . LEU A 1 193 ? -3.207 -6.902 -5.186 1.00 98.62 193 LEU A C 1
ATOM 1442 O O . LEU A 1 193 ? -4.052 -6.667 -4.322 1.00 98.62 193 LEU A O 1
ATOM 1446 N N . GLN A 1 194 ? -2.975 -8.126 -5.660 1.00 98.56 194 GLN A N 1
ATOM 1447 C CA . GLN A 1 194 ? -3.711 -9.340 -5.288 1.00 98.56 194 GLN A CA 1
ATOM 1448 C C . GLN A 1 194 ? -2.823 -10.323 -4.522 1.00 98.56 194 GLN A C 1
ATOM 1450 O O . GLN A 1 194 ? -3.278 -10.975 -3.585 1.00 98.56 194 GLN A O 1
ATOM 1455 N N . GLU A 1 195 ? -1.540 -10.394 -4.872 1.00 98.75 195 GLU A N 1
ATOM 1456 C CA . GLU A 1 195 ? -0.581 -11.300 -4.247 1.00 98.75 195 GLU A CA 1
ATOM 1457 C C . GLU A 1 195 ? 0.611 -10.528 -3.682 1.00 98.75 195 GLU A C 1
ATOM 1459 O O . GLU A 1 195 ? 1.313 -9.825 -4.415 1.00 98.75 195 GLU A O 1
ATOM 1464 N N . LEU A 1 196 ? 0.860 -10.700 -2.384 1.00 98.75 196 LEU A N 1
ATOM 1465 C CA . LEU A 1 196 ? 2.044 -10.193 -1.702 1.00 98.75 196 LEU A CA 1
ATOM 1466 C C . LEU A 1 196 ? 2.775 -11.345 -1.012 1.00 98.75 196 LEU A C 1
ATOM 1468 O O . LEU A 1 196 ? 2.300 -11.887 -0.015 1.00 98.75 196 LEU A O 1
ATOM 1472 N N . SER A 1 197 ? 3.960 -11.680 -1.510 1.00 98.56 197 SER A N 1
ATOM 1473 C CA . SER A 1 197 ? 4.887 -12.579 -0.829 1.00 98.56 197 SER A CA 1
ATOM 1474 C C . SER A 1 197 ? 6.146 -11.824 -0.431 1.00 98.56 197 SER A C 1
ATOM 1476 O O . SER A 1 197 ? 6.836 -11.274 -1.284 1.00 98.56 197 SER A O 1
ATOM 1478 N N . LEU A 1 198 ? 6.436 -11.810 0.867 1.00 97.94 198 LEU A N 1
ATOM 1479 C CA . LEU A 1 198 ? 7.662 -11.295 1.482 1.00 97.94 198 LEU A CA 1
ATOM 1480 C C . LEU A 1 198 ? 8.366 -12.404 2.280 1.00 97.94 198 LEU A C 1
ATOM 1482 O O . LEU A 1 198 ? 9.031 -12.147 3.288 1.00 97.94 198 LEU A O 1
ATOM 1486 N N . GLU A 1 199 ? 8.167 -13.653 1.862 1.00 95.75 199 GLU A N 1
ATOM 1487 C CA . GLU A 1 199 ? 8.647 -14.850 2.541 1.00 95.75 199 GLU A CA 1
ATOM 1488 C C . GLU A 1 199 ? 10.176 -14.861 2.715 1.00 95.75 199 GLU A C 1
ATOM 1490 O O . GLU A 1 199 ? 10.933 -14.553 1.797 1.00 95.75 199 GLU A O 1
ATOM 1495 N N . ARG A 1 200 ? 10.639 -15.320 3.885 1.00 94.50 200 ARG A N 1
ATOM 1496 C CA . ARG A 1 200 ? 12.054 -15.587 4.189 1.00 94.50 200 ARG A CA 1
ATOM 1497 C C . ARG A 1 200 ? 12.937 -14.362 3.947 1.00 94.50 200 ARG A C 1
ATOM 1499 O O . ARG A 1 200 ? 13.936 -14.429 3.235 1.00 94.50 200 ARG A O 1
ATOM 1506 N N . ASN A 1 201 ? 12.553 -13.254 4.574 1.00 95.19 201 ASN A N 1
ATOM 1507 C CA . ASN A 1 201 ? 13.355 -12.040 4.690 1.00 95.19 201 ASN A CA 1
ATOM 1508 C C . ASN A 1 201 ? 13.731 -11.781 6.166 1.00 95.19 201 ASN A C 1
ATOM 1510 O O . ASN A 1 201 ? 13.808 -12.706 6.985 1.00 95.19 201 ASN A O 1
ATOM 1514 N N . SER A 1 202 ? 14.013 -10.523 6.500 1.00 94.94 202 SER A N 1
ATOM 1515 C CA . SER A 1 202 ? 14.461 -10.061 7.813 1.00 94.94 202 SER A CA 1
ATOM 1516 C C . SER A 1 202 ? 13.553 -8.942 8.355 1.00 94.94 202 SER A C 1
ATOM 1518 O O . SER A 1 202 ? 14.022 -8.086 9.104 1.00 94.94 202 SER A O 1
ATOM 1520 N N . LEU A 1 203 ? 12.262 -8.934 7.986 1.00 96.81 203 LEU A N 1
ATOM 1521 C CA . LEU A 1 203 ? 11.298 -7.933 8.457 1.00 96.81 203 LEU A CA 1
ATOM 1522 C C . LEU A 1 203 ? 11.073 -8.095 9.964 1.00 96.81 203 LEU A C 1
ATOM 1524 O O . LEU A 1 203 ? 10.805 -9.203 10.436 1.00 96.81 203 LEU A O 1
ATOM 1528 N N . THR A 1 204 ? 11.154 -6.991 10.707 1.00 95.44 204 THR A N 1
ATOM 1529 C CA . THR A 1 204 ? 10.954 -6.960 12.169 1.00 95.44 204 THR A CA 1
ATOM 1530 C C . THR A 1 204 ? 9.699 -6.208 12.596 1.00 95.44 204 THR A C 1
ATOM 1532 O O . THR A 1 204 ? 9.193 -6.428 13.692 1.00 95.44 204 THR A O 1
ATOM 1535 N N . ALA A 1 205 ? 9.162 -5.354 11.730 1.00 91.56 205 ALA A N 1
ATOM 1536 C CA . ALA A 1 205 ? 7.923 -4.627 11.953 1.00 91.56 205 ALA A CA 1
ATOM 1537 C C . ALA A 1 205 ? 7.260 -4.304 10.611 1.00 91.56 205 ALA A C 1
ATOM 1539 O O . ALA A 1 205 ? 7.919 -4.251 9.572 1.00 91.56 205 ALA A O 1
ATOM 1540 N N . LEU A 1 206 ? 5.956 -4.050 10.654 1.00 92.50 206 LEU A N 1
ATOM 1541 C CA . LEU A 1 206 ? 5.207 -3.404 9.581 1.00 92.50 206 LEU A CA 1
ATOM 1542 C C . LEU A 1 206 ? 4.573 -2.137 10.154 1.00 92.50 206 LEU A C 1
ATOM 1544 O O . LEU A 1 206 ? 4.240 -2.088 11.338 1.00 92.50 206 LEU A O 1
ATOM 1548 N N . SER A 1 207 ? 4.407 -1.100 9.335 1.00 82.56 207 SER A N 1
ATOM 1549 C CA . SER A 1 207 ? 3.664 0.079 9.778 1.00 82.56 207 SER A CA 1
ATOM 1550 C C . SER A 1 207 ? 2.196 -0.285 10.038 1.00 82.56 207 SER A C 1
ATOM 1552 O O . SER A 1 207 ? 1.624 -1.142 9.362 1.00 82.56 207 SER A O 1
ATOM 1554 N N . ALA A 1 208 ? 1.544 0.410 10.977 1.00 75.69 208 ALA A N 1
ATOM 1555 C CA . ALA A 1 208 ? 0.124 0.191 11.292 1.00 75.69 208 ALA A CA 1
ATOM 1556 C C . ALA A 1 208 ? -0.813 0.405 10.083 1.00 75.69 208 ALA A C 1
ATOM 1558 O O . ALA A 1 208 ? -1.945 -0.074 10.064 1.00 75.69 208 ALA A O 1
ATOM 1559 N N . THR A 1 209 ? -0.328 1.120 9.067 1.00 80.06 209 THR A N 1
ATOM 1560 C CA . THR A 1 209 ? -1.030 1.457 7.828 1.00 80.06 209 THR A CA 1
ATOM 1561 C C . THR A 1 209 ? -0.521 0.673 6.617 1.00 80.06 209 THR A C 1
ATOM 1563 O O . THR A 1 209 ? -0.919 0.986 5.499 1.00 80.06 209 THR A O 1
ATOM 1566 N N . PHE A 1 210 ? 0.340 -0.336 6.798 1.00 88.44 210 PHE A N 1
ATOM 1567 C CA . PHE A 1 210 ? 1.010 -1.045 5.699 1.00 88.44 210 PHE A CA 1
ATOM 1568 C C . PHE A 1 210 ? 0.036 -1.619 4.657 1.00 88.44 210 PHE A C 1
ATOM 1570 O O . PHE A 1 210 ? 0.293 -1.545 3.459 1.00 88.44 210 PHE A O 1
ATOM 1577 N N . PHE A 1 211 ? -1.106 -2.147 5.104 1.00 91.44 211 PHE A N 1
ATOM 1578 C CA . PHE A 1 211 ? -2.132 -2.720 4.227 1.00 91.44 211 PHE A CA 1
ATOM 1579 C C . PHE A 1 211 ? -3.191 -1.707 3.760 1.00 91.44 211 PHE A C 1
ATOM 1581 O O . PHE A 1 211 ? -4.122 -2.075 3.038 1.00 91.44 211 PHE A O 1
ATOM 1588 N N . ASN A 1 212 ? -3.079 -0.427 4.131 1.00 83.50 212 ASN A N 1
ATOM 1589 C CA . ASN A 1 212 ? -4.044 0.589 3.717 1.00 83.50 212 ASN A CA 1
ATOM 1590 C C . ASN A 1 212 ? -4.031 0.752 2.193 1.00 83.50 212 ASN A C 1
ATOM 1592 O O . ASN A 1 212 ? -2.995 0.973 1.575 1.00 83.50 212 ASN A O 1
ATOM 1596 N N . GLY A 1 213 ? -5.210 0.662 1.577 1.00 80.88 213 GLY A N 1
ATOM 1597 C CA . GLY A 1 213 ? -5.355 0.748 0.122 1.00 80.88 213 GLY A CA 1
ATOM 1598 C C . GLY A 1 213 ? -5.045 -0.550 -0.634 1.00 80.88 213 GLY A C 1
ATOM 1599 O O . GLY A 1 213 ? -5.380 -0.628 -1.813 1.00 80.88 213 GLY A O 1
ATOM 1600 N N . LEU A 1 214 ? -4.512 -1.588 0.025 1.00 93.88 214 LEU A N 1
ATOM 1601 C CA . LEU A 1 214 ? -4.283 -2.923 -0.552 1.00 93.88 214 LEU A CA 1
ATOM 1602 C C . LEU A 1 214 ? -5.529 -3.816 -0.404 1.00 93.88 214 LEU A C 1
ATOM 1604 O O . LEU A 1 214 ? -5.465 -4.965 0.031 1.00 93.88 214 LEU A O 1
ATOM 1608 N N . THR A 1 215 ? -6.698 -3.268 -0.740 1.00 91.19 215 THR A N 1
ATOM 1609 C CA . THR A 1 215 ? -8.005 -3.870 -0.421 1.00 91.19 215 THR A CA 1
ATOM 1610 C C . THR A 1 215 ? -8.311 -5.147 -1.209 1.00 91.19 215 THR A C 1
ATOM 1612 O O . THR A 1 215 ? -9.214 -5.890 -0.826 1.00 91.19 215 THR A O 1
ATOM 1615 N N . LYS A 1 216 ? -7.568 -5.402 -2.296 1.00 96.25 216 LYS A N 1
ATOM 1616 C CA . LYS A 1 216 ? -7.754 -6.519 -3.238 1.00 96.25 216 LYS A CA 1
ATOM 1617 C C . LYS A 1 216 ? -6.842 -7.724 -2.986 1.00 96.25 216 LYS A C 1
ATOM 1619 O O . LYS A 1 216 ? -6.908 -8.676 -3.762 1.00 96.25 216 LYS A O 1
ATOM 1624 N N . LEU A 1 217 ? -6.022 -7.708 -1.933 1.00 98.19 217 LEU A N 1
ATOM 1625 C CA . LEU A 1 217 ? -5.151 -8.836 -1.605 1.00 98.19 217 LEU A CA 1
ATOM 1626 C C . LEU A 1 217 ? -5.966 -10.113 -1.352 1.00 98.19 217 LEU A C 1
ATOM 1628 O O . LEU A 1 217 ? -6.875 -10.141 -0.527 1.00 98.19 217 LEU A O 1
ATOM 1632 N N . THR A 1 218 ? -5.595 -11.183 -2.047 1.00 97.81 218 THR A N 1
ATOM 1633 C CA . THR A 1 218 ? -6.137 -12.539 -1.895 1.00 97.81 218 THR A CA 1
ATOM 1634 C C . THR A 1 218 ? -5.077 -13.538 -1.438 1.00 97.81 218 THR A C 1
ATOM 1636 O O . THR A 1 218 ? -5.418 -14.661 -1.081 1.00 97.81 218 THR A O 1
ATOM 1639 N N . ALA A 1 219 ? -3.797 -13.163 -1.449 1.00 98.44 219 ALA A N 1
ATOM 1640 C CA . ALA A 1 219 ? -2.710 -13.973 -0.911 1.00 98.44 219 ALA A CA 1
ATOM 1641 C C . ALA A 1 219 ? -1.686 -13.088 -0.196 1.00 98.44 219 ALA A C 1
ATOM 1643 O O . ALA A 1 219 ? -1.224 -12.084 -0.746 1.00 98.44 219 ALA A O 1
ATOM 1644 N N . ILE A 1 220 ? -1.329 -13.478 1.028 1.00 98.50 220 ILE A N 1
ATOM 1645 C CA . ILE A 1 220 ? -0.344 -12.788 1.863 1.00 98.50 220 ILE A CA 1
ATOM 1646 C C . ILE A 1 220 ? 0.583 -13.848 2.442 1.00 98.50 220 ILE A C 1
ATOM 1648 O O . ILE A 1 220 ? 0.143 -14.695 3.213 1.00 98.50 220 ILE A O 1
ATOM 1652 N N . ASN A 1 221 ? 1.866 -13.784 2.105 1.00 98.00 221 ASN A N 1
ATOM 1653 C CA . ASN A 1 221 ? 2.876 -14.675 2.659 1.00 98.00 221 ASN A CA 1
ATOM 1654 C C . ASN A 1 221 ? 3.997 -13.859 3.315 1.00 98.00 221 ASN A C 1
ATOM 1656 O O . ASN A 1 221 ? 4.787 -13.212 2.633 1.00 98.00 221 ASN A O 1
ATOM 1660 N N . LEU A 1 222 ? 4.051 -13.889 4.646 1.00 97.62 222 LEU A N 1
ATOM 1661 C CA . LEU A 1 222 ? 5.075 -13.251 5.480 1.00 97.62 222 LEU A CA 1
ATOM 1662 C C . LEU A 1 222 ? 5.911 -14.284 6.257 1.00 97.62 222 LEU A C 1
ATOM 1664 O O . LEU A 1 222 ? 6.645 -13.912 7.179 1.00 97.62 222 LEU A O 1
ATOM 1668 N N . LEU A 1 223 ? 5.804 -15.571 5.906 1.00 95.44 223 LEU A N 1
ATOM 1669 C CA . LEU A 1 223 ? 6.491 -16.682 6.564 1.00 95.44 223 LEU A CA 1
ATOM 1670 C C . LEU A 1 223 ? 8.007 -16.454 6.621 1.00 95.44 223 LEU A C 1
ATOM 1672 O O . LEU A 1 223 ? 8.609 -15.924 5.692 1.00 95.44 223 LEU A O 1
ATOM 1676 N N . GLY A 1 224 ? 8.656 -16.886 7.704 1.00 94.56 224 GLY A N 1
ATOM 1677 C CA . GLY A 1 224 ? 10.119 -16.844 7.807 1.00 94.56 224 GLY A CA 1
ATOM 1678 C C . GLY A 1 224 ? 10.727 -15.456 8.029 1.00 94.56 224 GLY A C 1
ATOM 1679 O O . GLY A 1 224 ? 11.920 -15.289 7.786 1.00 94.56 224 GLY A O 1
ATOM 1680 N N . ASN A 1 225 ? 9.938 -14.490 8.501 1.00 96.38 225 ASN A N 1
ATOM 1681 C CA . ASN A 1 225 ? 10.410 -13.201 9.018 1.00 96.38 225 ASN A CA 1
ATOM 1682 C C . ASN A 1 225 ? 10.514 -13.221 10.561 1.00 96.38 225 ASN A C 1
ATOM 1684 O O . ASN A 1 225 ? 10.450 -14.289 11.174 1.00 96.38 225 ASN A O 1
ATOM 1688 N N . ASN A 1 226 ? 10.723 -12.056 11.184 1.00 94.75 226 ASN A N 1
ATOM 1689 C CA . ASN A 1 226 ? 10.768 -11.875 12.638 1.00 94.75 226 ASN A CA 1
ATOM 1690 C C . ASN A 1 226 ? 9.903 -10.678 13.077 1.00 94.75 226 ASN A C 1
ATOM 1692 O O . ASN A 1 226 ? 10.332 -9.854 13.886 1.00 94.75 226 ASN A O 1
ATOM 1696 N N . ILE A 1 227 ? 8.710 -10.549 12.489 1.00 96.62 227 ILE A N 1
ATOM 1697 C CA . ILE A 1 227 ? 7.809 -9.420 12.734 1.00 96.62 227 ILE A CA 1
ATOM 1698 C C . ILE A 1 227 ? 7.334 -9.451 14.191 1.00 96.62 227 ILE A C 1
ATOM 1700 O O . ILE A 1 227 ? 6.993 -10.511 14.725 1.00 96.62 227 ILE A O 1
ATOM 1704 N N . ALA A 1 228 ? 7.314 -8.278 14.818 1.00 92.50 228 ALA A N 1
ATOM 1705 C CA . ALA A 1 228 ? 6.819 -8.048 16.164 1.00 92.50 228 ALA A CA 1
ATOM 1706 C C . ALA A 1 228 ? 5.677 -7.023 16.180 1.00 92.50 228 ALA A C 1
ATOM 1708 O O . ALA A 1 228 ? 5.555 -6.191 15.279 1.00 92.50 228 ALA A O 1
ATOM 1709 N N . GLY A 1 229 ? 4.874 -7.056 17.245 1.00 86.31 229 GLY A N 1
ATOM 1710 C CA . GLY A 1 229 ? 3.809 -6.082 17.479 1.00 86.31 229 GLY A CA 1
ATOM 1711 C C . GLY A 1 229 ? 2.497 -6.449 16.793 1.00 86.31 229 GLY A C 1
ATOM 1712 O O . GLY A 1 229 ? 2.126 -7.619 16.726 1.00 86.31 229 GLY A O 1
ATOM 1713 N N . GLU A 1 230 ? 1.765 -5.444 16.329 1.00 86.50 230 GLU A N 1
ATOM 1714 C CA . GLU A 1 230 ? 0.416 -5.621 15.797 1.00 86.50 230 GLU A CA 1
ATOM 1715 C C . GLU A 1 230 ? 0.377 -5.429 14.281 1.00 86.50 230 GLU A C 1
ATOM 1717 O O . GLU A 1 230 ? 1.065 -4.572 13.729 1.00 86.50 230 GLU A O 1
ATOM 1722 N N . ILE A 1 231 ? -0.460 -6.217 13.606 1.00 91.56 231 ILE A N 1
ATOM 1723 C CA . ILE A 1 231 ? -0.706 -6.113 12.166 1.00 91.56 231 ILE A CA 1
ATOM 1724 C C . ILE A 1 231 ? -2.180 -5.779 11.952 1.00 91.56 231 ILE A C 1
ATOM 1726 O O . ILE A 1 231 ? -3.054 -6.404 12.545 1.00 91.56 231 ILE A O 1
ATOM 1730 N N . ASN A 1 232 ? -2.474 -4.820 11.077 1.00 85.62 232 ASN A N 1
ATOM 1731 C CA . ASN A 1 232 ? -3.844 -4.470 10.719 1.00 85.62 232 ASN A CA 1
ATOM 1732 C C . ASN A 1 232 ? -4.181 -4.956 9.304 1.00 85.62 232 ASN A C 1
ATOM 1734 O O . ASN A 1 232 ? -3.723 -4.376 8.323 1.00 85.62 232 ASN A O 1
ATOM 1738 N N . LEU A 1 233 ? -4.999 -6.004 9.205 1.00 94.31 233 LEU A N 1
ATOM 1739 C CA . LEU A 1 233 ? -5.526 -6.538 7.948 1.00 94.31 233 LEU A CA 1
ATOM 1740 C C . LEU A 1 233 ? -6.972 -6.108 7.668 1.00 94.31 233 LEU A C 1
ATOM 1742 O O . LEU A 1 233 ? -7.504 -6.461 6.621 1.00 94.31 233 LEU A O 1
ATOM 1746 N N . ALA A 1 234 ? -7.609 -5.318 8.538 1.00 83.44 234 ALA A N 1
ATOM 1747 C CA . ALA A 1 234 ? -8.974 -4.828 8.329 1.00 83.44 234 ALA A CA 1
ATOM 1748 C C . ALA A 1 234 ? -9.215 -4.125 6.971 1.00 83.44 234 ALA A C 1
ATOM 1750 O O . ALA A 1 234 ? -10.307 -4.270 6.418 1.00 83.44 234 ALA A O 1
ATOM 1751 N N . PRO A 1 235 ? -8.240 -3.411 6.368 1.00 83.44 235 PRO A N 1
ATOM 1752 C CA . PRO A 1 235 ? -8.418 -2.864 5.021 1.00 83.44 235 PRO A CA 1
ATOM 1753 C C . PRO A 1 235 ? -8.566 -3.921 3.911 1.00 83.44 235 PRO A C 1
ATOM 1755 O O . PRO A 1 235 ? -9.099 -3.607 2.846 1.00 83.44 235 PRO A O 1
ATOM 1758 N N . VAL A 1 236 ? -8.082 -5.150 4.119 1.00 90.38 236 VAL A N 1
ATOM 1759 C CA . VAL A 1 236 ? -8.098 -6.221 3.113 1.00 90.38 236 VAL A CA 1
ATOM 1760 C C . VAL A 1 236 ? -9.469 -6.892 3.090 1.00 90.38 236 VAL A C 1
ATOM 1762 O O . VAL A 1 236 ? -9.986 -7.329 4.116 1.00 90.38 236 VAL A O 1
ATOM 1765 N N . GLN A 1 237 ? -10.076 -6.982 1.908 1.00 86.25 237 GLN A N 1
ATOM 1766 C CA . GLN A 1 237 ? -11.415 -7.546 1.755 1.00 86.25 237 GLN A CA 1
ATOM 1767 C C . GLN A 1 237 ? -11.367 -9.053 1.497 1.00 86.25 237 GLN A C 1
ATOM 1769 O O . GLN A 1 237 ? -10.426 -9.571 0.904 1.00 86.25 237 GLN A O 1
ATOM 1774 N N . ARG A 1 238 ? -12.447 -9.756 1.866 1.00 88.25 238 ARG A N 1
ATOM 1775 C CA . ARG A 1 238 ? -12.653 -11.186 1.558 1.00 88.25 238 ARG A CA 1
ATOM 1776 C C . ARG A 1 238 ? -11.545 -12.103 2.101 1.00 88.25 238 ARG A C 1
ATOM 1778 O O . ARG A 1 238 ? -11.259 -13.132 1.487 1.00 88.25 238 ARG A O 1
ATOM 1785 N N . LEU A 1 239 ? -10.939 -11.764 3.240 1.00 92.19 239 LEU A N 1
ATOM 1786 C CA . LEU A 1 239 ? -9.884 -12.580 3.851 1.00 92.19 239 LEU A CA 1
ATOM 1787 C C . LEU A 1 239 ? -10.361 -14.000 4.181 1.00 92.19 239 LEU A C 1
ATOM 1789 O O . LEU A 1 239 ? -9.631 -14.953 3.934 1.00 92.19 239 LEU A O 1
ATOM 1793 N N . GLU A 1 240 ? -11.599 -14.155 4.664 1.00 91.69 240 GLU A N 1
ATOM 1794 C CA . GLU A 1 240 ? -12.178 -15.463 5.009 1.00 91.69 240 GLU A CA 1
ATOM 1795 C C . GLU A 1 240 ? -12.143 -16.450 3.834 1.00 91.69 240 GLU A C 1
ATOM 1797 O O . GLU A 1 240 ? -11.635 -17.563 3.962 1.00 91.69 240 GLU A O 1
ATOM 1802 N N . ALA A 1 241 ? -12.621 -16.020 2.662 1.00 95.25 241 ALA A N 1
ATOM 1803 C CA . ALA A 1 241 ? -12.666 -16.852 1.460 1.00 95.25 241 ALA A CA 1
ATOM 1804 C C . ALA A 1 241 ? -11.268 -17.232 0.940 1.00 95.25 241 ALA A C 1
ATOM 1806 O O . ALA A 1 241 ? -11.135 -18.165 0.153 1.00 95.25 241 ALA A O 1
ATOM 1807 N N . ASN A 1 242 ? -10.238 -16.505 1.371 1.00 96.88 242 ASN A N 1
ATOM 1808 C CA . ASN A 1 242 ? -8.860 -16.663 0.932 1.00 96.88 242 ASN A CA 1
ATOM 1809 C C . ASN A 1 242 ? -7.931 -17.160 2.048 1.00 96.88 242 ASN A C 1
ATOM 1811 O O . ASN A 1 242 ? -6.716 -17.155 1.868 1.00 96.88 242 ASN A O 1
ATOM 1815 N N . ALA A 1 243 ? -8.467 -17.610 3.187 1.00 96.50 243 ALA A N 1
ATOM 1816 C CA . ALA A 1 243 ? -7.671 -17.908 4.376 1.00 96.50 243 ALA A CA 1
ATOM 1817 C C . ALA A 1 243 ? -6.550 -18.937 4.136 1.00 96.50 243 ALA A C 1
ATOM 1819 O O . ALA A 1 243 ? -5.482 -18.829 4.728 1.00 96.50 243 ALA A O 1
ATOM 1820 N N . GLY A 1 244 ? -6.744 -19.890 3.214 1.00 95.94 244 GLY A N 1
ATOM 1821 C CA . GLY A 1 244 ? -5.710 -20.861 2.828 1.00 95.94 244 GLY A CA 1
ATOM 1822 C C . GLY A 1 244 ? -4.463 -20.251 2.167 1.00 95.94 244 GLY A C 1
ATOM 1823 O O . GLY A 1 244 ? -3.401 -20.873 2.183 1.00 95.94 244 GLY A O 1
ATOM 1824 N N . ASN A 1 245 ? -4.576 -19.031 1.635 1.00 96.88 245 ASN A N 1
ATOM 1825 C CA . ASN A 1 245 ? -3.497 -18.280 0.991 1.00 96.88 245 ASN A CA 1
ATOM 1826 C C . ASN A 1 245 ? -2.870 -17.223 1.919 1.00 96.88 245 ASN A C 1
ATOM 1828 O O . ASN A 1 245 ? -2.026 -16.441 1.473 1.00 96.88 245 ASN A O 1
ATOM 1832 N N . ILE A 1 246 ? -3.291 -17.166 3.187 1.00 97.00 246 ILE A N 1
ATOM 1833 C CA . ILE A 1 246 ? -2.747 -16.253 4.193 1.00 97.00 246 ILE A CA 1
ATOM 1834 C C . ILE A 1 246 ? -1.807 -17.044 5.104 1.00 97.00 246 ILE A C 1
ATOM 1836 O O . ILE A 1 246 ? -2.225 -17.947 5.825 1.00 97.00 246 ILE A O 1
ATOM 1840 N N . GLN A 1 247 ? -0.518 -16.721 5.043 1.00 95.62 247 GLN A N 1
ATOM 1841 C CA . GLN A 1 247 ? 0.539 -17.351 5.828 1.00 95.62 247 GLN A CA 1
ATOM 1842 C C . GLN A 1 247 ? 1.389 -16.267 6.481 1.00 95.62 247 GLN A C 1
ATOM 1844 O O . GLN A 1 247 ? 2.305 -15.725 5.863 1.00 95.62 247 GLN A O 1
ATOM 1849 N N . ILE A 1 248 ? 1.083 -15.927 7.732 1.00 97.25 248 ILE A N 1
ATOM 1850 C CA . ILE A 1 248 ? 1.811 -14.896 8.479 1.00 97.25 248 ILE A CA 1
ATOM 1851 C C . ILE A 1 248 ? 2.546 -15.527 9.654 1.00 97.25 248 ILE A C 1
ATOM 1853 O O . ILE A 1 248 ? 3.728 -15.260 9.846 1.00 97.25 248 ILE A O 1
ATOM 1857 N N . MET A 1 249 ? 1.887 -16.381 10.431 1.00 95.88 249 MET A N 1
ATOM 1858 C CA . MET A 1 249 ? 2.426 -16.854 11.710 1.00 95.88 249 MET A CA 1
ATOM 1859 C C . MET A 1 249 ? 3.233 -18.148 11.614 1.00 95.88 249 MET A C 1
ATOM 1861 O O . MET A 1 249 ? 4.006 -18.455 12.523 1.00 95.88 249 MET A O 1
ATOM 1865 N N . ARG A 1 250 ? 3.084 -18.906 10.524 1.00 91.06 250 ARG A N 1
ATOM 1866 C CA . ARG A 1 250 ? 3.780 -20.186 10.335 1.00 91.06 250 ARG A CA 1
ATOM 1867 C C . ARG A 1 250 ? 5.307 -20.047 10.406 1.00 91.06 250 ARG A C 1
ATOM 1869 O O . ARG A 1 250 ? 5.915 -19.148 9.827 1.00 91.06 250 ARG A O 1
ATOM 1876 N N . GLU A 1 251 ? 5.931 -21.006 11.087 1.00 90.56 251 GLU A N 1
ATOM 1877 C CA . GLU A 1 251 ? 7.387 -21.112 11.197 1.00 90.56 251 GLU A CA 1
ATOM 1878 C C . GLU A 1 251 ? 8.001 -21.670 9.903 1.00 90.56 251 GLU A C 1
ATOM 1880 O O . GLU A 1 251 ? 7.615 -22.732 9.406 1.00 90.56 251 GLU A O 1
ATOM 1885 N N . CYS A 1 252 ? 9.037 -21.003 9.399 1.00 91.25 252 CYS A N 1
ATOM 1886 C CA . CYS A 1 252 ? 9.913 -21.539 8.369 1.00 91.25 252 CYS A CA 1
ATOM 1887 C C . CYS A 1 252 ? 10.810 -22.640 8.952 1.00 91.25 252 CYS A C 1
ATOM 1889 O O . CYS A 1 252 ? 11.907 -22.377 9.452 1.00 91.25 252 CYS A O 1
ATOM 1891 N N . ARG A 1 253 ? 10.366 -23.897 8.857 1.00 89.69 253 ARG A N 1
ATOM 1892 C CA . ARG A 1 253 ? 11.100 -25.059 9.399 1.00 89.69 253 ARG A CA 1
ATOM 1893 C C . ARG A 1 253 ? 12.404 -25.380 8.668 1.00 89.69 253 ARG A C 1
ATOM 1895 O O . ARG A 1 253 ? 13.269 -26.021 9.253 1.00 89.69 253 ARG A O 1
ATOM 1902 N N . ILE A 1 254 ? 12.524 -24.953 7.411 1.00 88.00 254 ILE A N 1
ATOM 1903 C CA . ILE A 1 254 ? 13.721 -25.137 6.573 1.00 88.00 254 ILE A CA 1
ATOM 1904 C C . ILE A 1 254 ? 14.741 -23.998 6.730 1.00 88.00 254 ILE A C 1
ATOM 1906 O O . ILE A 1 254 ? 15.834 -24.071 6.177 1.00 88.00 254 ILE A O 1
ATOM 1910 N N . CYS A 1 255 ? 14.386 -22.927 7.443 1.00 87.50 255 CYS A N 1
ATOM 1911 C CA . CYS A 1 255 ? 15.295 -21.822 7.716 1.00 87.50 255 CYS A CA 1
ATOM 1912 C C . CYS A 1 255 ? 16.280 -22.192 8.834 1.00 87.50 255 CYS A C 1
ATOM 1914 O O . CYS A 1 255 ? 15.929 -22.918 9.765 1.00 87.50 255 CYS A O 1
ATOM 1916 N N . SER A 1 256 ? 17.500 -21.650 8.765 1.00 85.81 256 SER A N 1
ATOM 1917 C CA . SER A 1 256 ? 18.513 -21.754 9.821 1.00 85.81 256 SER A CA 1
ATOM 1918 C C . SER A 1 256 ? 19.012 -20.349 10.207 1.00 85.81 256 SER A C 1
ATOM 1920 O O . SER A 1 256 ? 19.635 -19.692 9.371 1.00 85.81 256 SER A O 1
ATOM 1922 N N . PRO A 1 257 ? 18.718 -19.844 11.425 1.00 87.38 257 PRO A N 1
ATOM 1923 C CA . PRO A 1 257 ? 17.817 -20.442 12.413 1.00 87.38 257 PRO A CA 1
ATOM 1924 C C . PRO A 1 257 ? 16.376 -20.508 11.890 1.00 87.38 257 PRO A C 1
ATOM 1926 O O . PRO A 1 257 ? 16.018 -19.809 10.938 1.00 87.38 257 PRO A O 1
ATOM 1929 N N . LYS A 1 258 ? 15.539 -21.334 12.526 1.00 90.00 258 LYS A N 1
ATOM 1930 C CA . LYS A 1 258 ? 14.095 -21.319 12.271 1.00 90.00 258 LYS A CA 1
ATOM 1931 C C . LYS A 1 258 ? 13.561 -19.917 12.555 1.00 90.00 258 LYS A C 1
ATOM 1933 O O . LYS A 1 258 ? 13.926 -19.305 13.557 1.00 90.00 258 LYS A O 1
ATOM 1938 N N . ARG A 1 259 ? 12.730 -19.405 11.652 1.00 89.00 259 ARG A N 1
ATOM 1939 C CA . ARG A 1 259 ? 12.159 -18.055 11.737 1.00 89.00 259 ARG A CA 1
ATOM 1940 C C . ARG A 1 259 ? 10.647 -18.128 11.665 1.00 89.00 259 ARG A C 1
ATOM 1942 O O . ARG A 1 259 ? 10.103 -18.894 10.871 1.00 89.00 259 ARG A O 1
ATOM 1949 N N . GLY A 1 260 ? 9.986 -17.301 12.455 1.00 88.94 260 GLY A N 1
ATOM 1950 C CA . GLY A 1 260 ? 8.547 -17.107 12.437 1.00 88.94 260 GLY A CA 1
ATOM 1951 C C . GLY A 1 260 ? 8.220 -15.771 13.086 1.00 88.94 260 GLY A C 1
ATOM 1952 O O . GLY A 1 260 ? 8.996 -15.264 13.897 1.00 88.94 260 GLY A O 1
ATOM 1953 N N . ASN A 1 261 ? 7.056 -15.221 12.763 1.00 95.94 261 ASN A N 1
ATOM 1954 C CA . ASN A 1 261 ? 6.587 -13.942 13.295 1.00 95.94 261 ASN A CA 1
ATOM 1955 C C . ASN A 1 261 ? 6.055 -14.089 14.736 1.00 95.94 261 ASN A C 1
ATOM 1957 O O . ASN A 1 261 ? 4.994 -13.586 15.079 1.00 95.94 261 ASN A O 1
ATOM 1961 N N . LEU A 1 262 ? 6.782 -14.819 15.591 1.00 92.06 262 LEU A N 1
ATOM 1962 C CA . LEU A 1 262 ? 6.355 -15.245 16.933 1.00 92.06 262 LEU A CA 1
ATOM 1963 C C . LEU A 1 262 ? 6.148 -14.082 17.914 1.00 92.06 262 LEU A C 1
ATOM 1965 O O . LEU A 1 262 ? 5.550 -14.271 18.968 1.00 92.06 262 LEU A O 1
ATOM 1969 N N . GLN A 1 263 ? 6.659 -12.897 17.580 1.00 91.75 263 GLN A N 1
ATOM 1970 C CA . GLN A 1 263 ? 6.513 -11.680 18.375 1.00 91.75 263 GLN A CA 1
ATOM 1971 C C . GLN A 1 263 ? 5.285 -10.849 17.965 1.00 91.75 263 GLN A C 1
ATOM 1973 O O . GLN A 1 263 ? 5.043 -9.791 18.551 1.00 91.75 263 GLN A O 1
ATOM 1978 N N . VAL A 1 264 ? 4.516 -11.289 16.961 1.00 94.81 264 VAL A N 1
ATOM 1979 C CA . VAL A 1 264 ? 3.227 -10.676 16.631 1.00 94.81 264 VAL A CA 1
ATOM 1980 C C . VAL A 1 264 ? 2.239 -10.976 17.751 1.00 94.81 264 VAL A C 1
ATOM 1982 O O . VAL A 1 264 ? 1.960 -12.134 18.061 1.00 94.81 264 VAL A O 1
ATOM 1985 N N . THR A 1 265 ? 1.704 -9.922 18.359 1.00 88.31 265 THR A N 1
ATOM 1986 C CA . THR A 1 265 ? 0.756 -10.022 19.470 1.00 88.31 265 THR A CA 1
ATOM 1987 C C . THR A 1 265 ? -0.677 -10.155 18.971 1.00 88.31 265 THR A C 1
ATOM 1989 O O . THR A 1 265 ? -1.415 -10.994 19.482 1.00 88.31 265 THR A O 1
ATOM 1992 N N . ASN A 1 266 ? -1.062 -9.365 17.963 1.00 85.62 266 ASN A N 1
ATOM 1993 C CA . ASN A 1 266 ? -2.402 -9.373 17.376 1.00 85.62 266 ASN A CA 1
ATOM 1994 C C . ASN A 1 266 ? -2.360 -9.101 15.866 1.00 85.62 266 ASN A C 1
ATOM 1996 O O . ASN A 1 266 ? -1.591 -8.262 15.393 1.00 85.62 266 ASN A O 1
ATOM 2000 N N . ILE A 1 267 ? -3.247 -9.763 15.122 1.00 93.38 267 ILE A N 1
ATOM 2001 C CA . ILE A 1 267 ? -3.546 -9.469 13.719 1.00 93.38 267 ILE A CA 1
ATOM 2002 C C . ILE A 1 267 ? -5.024 -9.097 13.618 1.00 93.38 267 ILE A C 1
ATOM 2004 O O . ILE A 1 267 ? -5.901 -9.938 13.795 1.00 93.38 267 ILE A O 1
ATOM 2008 N N . TYR A 1 268 ? -5.317 -7.835 13.348 1.00 85.56 268 TYR A N 1
ATOM 2009 C CA . TYR A 1 268 ? -6.680 -7.322 13.348 1.00 85.56 268 TYR A CA 1
ATOM 2010 C C . TYR A 1 268 ? -7.381 -7.524 12.003 1.00 85.56 268 TYR A C 1
ATOM 2012 O O . TYR A 1 268 ? -6.843 -7.158 10.960 1.00 85.56 268 TYR A O 1
ATOM 2020 N N . VAL A 1 269 ? -8.599 -8.065 12.032 1.00 87.94 269 VAL A N 1
ATOM 2021 C CA . VAL A 1 269 ? -9.499 -8.270 10.877 1.00 87.94 269 VAL A CA 1
ATOM 2022 C C . VAL A 1 269 ? -10.885 -7.700 11.170 1.00 87.94 269 VAL A C 1
ATOM 2024 O O . VAL A 1 269 ? -11.127 -7.253 12.284 1.00 87.94 269 VAL A O 1
ATOM 2027 N N . ASN A 1 270 ? -11.808 -7.661 10.208 1.00 78.25 270 ASN A N 1
ATOM 2028 C CA . ASN A 1 270 ? -13.074 -6.952 10.417 1.00 78.25 270 ASN A CA 1
ATOM 2029 C C . ASN A 1 270 ? -14.060 -7.720 11.293 1.00 78.25 270 ASN A C 1
ATOM 2031 O O . ASN A 1 270 ? -14.791 -7.082 12.044 1.00 78.25 270 ASN A O 1
ATOM 2035 N N . THR A 1 271 ? -14.108 -9.050 11.197 1.00 77.56 271 THR A N 1
ATOM 2036 C CA . THR A 1 271 ? -15.132 -9.859 11.878 1.00 77.56 271 THR A CA 1
ATOM 2037 C C . THR A 1 271 ? -14.556 -11.011 12.701 1.00 77.56 271 THR A C 1
ATOM 2039 O 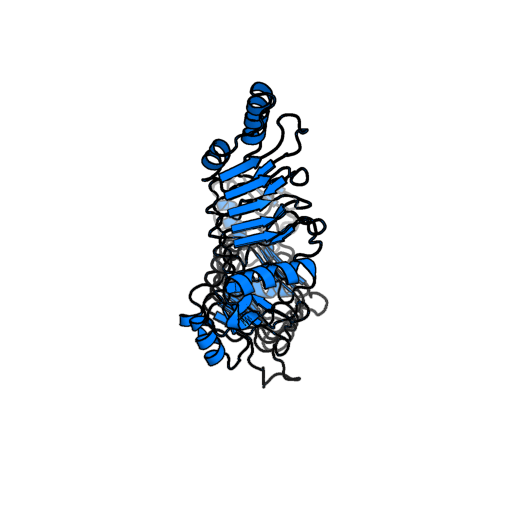O . THR A 1 271 ? -13.469 -11.528 12.437 1.00 77.56 271 THR A O 1
ATOM 2042 N N . GLN A 1 272 ? -15.327 -11.475 13.691 1.00 80.31 272 GLN A N 1
ATOM 2043 C CA . GLN A 1 272 ? -14.946 -12.637 14.499 1.00 80.31 272 GLN A CA 1
ATOM 2044 C C . GLN A 1 272 ? -14.886 -13.925 13.670 1.00 80.31 272 GLN A C 1
ATOM 2046 O O . GLN A 1 272 ? -14.065 -14.795 13.952 1.00 80.31 272 GLN A O 1
ATOM 2051 N N . ASN A 1 273 ? -15.734 -14.051 12.648 1.00 85.31 273 ASN A N 1
ATOM 2052 C CA . ASN A 1 273 ? -15.722 -15.211 11.764 1.00 85.31 273 ASN A CA 1
ATOM 2053 C C . ASN A 1 273 ? -14.438 -15.256 10.923 1.00 85.31 273 ASN A C 1
ATOM 2055 O O . ASN A 1 273 ? -13.751 -16.276 10.921 1.00 85.31 273 ASN A O 1
ATOM 2059 N N . GLU A 1 274 ? -14.049 -14.125 10.318 1.00 90.12 274 GLU A N 1
ATOM 2060 C CA . GLU A 1 274 ? -12.753 -13.985 9.638 1.00 90.12 274 GLU A CA 1
ATOM 2061 C C . GLU A 1 274 ? -11.596 -14.364 10.568 1.00 90.12 274 GLU A C 1
ATOM 2063 O O . GLU A 1 274 ? -10.734 -15.153 10.185 1.00 90.12 274 GLU A O 1
ATOM 2068 N N . ALA A 1 275 ? -11.599 -13.856 11.807 1.00 91.00 275 ALA A N 1
ATOM 2069 C CA . ALA A 1 275 ? -10.554 -14.150 12.783 1.00 91.00 275 ALA A CA 1
ATOM 2070 C C . ALA A 1 275 ? -10.466 -15.653 13.093 1.00 91.00 275 ALA A C 1
ATOM 2072 O O . ALA A 1 275 ? -9.374 -16.219 13.087 1.00 91.00 275 ALA A O 1
ATOM 2073 N N . SER A 1 276 ? -11.600 -16.317 13.335 1.00 91.75 276 SER A N 1
ATOM 2074 C CA . SER A 1 276 ? -11.656 -17.760 13.602 1.00 91.75 276 SER A CA 1
ATOM 2075 C C . SER A 1 276 ? -11.140 -18.591 12.422 1.00 91.75 276 SER A C 1
ATOM 2077 O O . SER A 1 276 ? -10.328 -19.495 12.621 1.00 91.75 276 SER A O 1
ATOM 2079 N N . VAL A 1 277 ? -11.565 -18.269 11.195 1.00 96.56 277 VAL A N 1
ATOM 2080 C CA . VAL A 1 277 ? -11.149 -18.986 9.979 1.00 96.56 277 VAL A CA 1
ATOM 2081 C C . VAL A 1 277 ? -9.650 -18.809 9.719 1.00 96.56 277 VAL A C 1
ATOM 2083 O O . VAL A 1 277 ? -8.956 -19.789 9.444 1.00 96.56 277 VAL A O 1
ATOM 2086 N N . LEU A 1 278 ? -9.121 -17.592 9.869 1.00 97.12 278 LEU A N 1
ATOM 2087 C CA . LEU A 1 278 ? -7.693 -17.307 9.683 1.00 97.12 278 LEU A CA 1
ATOM 2088 C C . LEU A 1 278 ? -6.820 -17.929 10.774 1.00 97.12 278 LEU A C 1
ATOM 2090 O O . LEU A 1 278 ? -5.769 -18.481 10.462 1.00 97.12 278 LEU A O 1
ATOM 2094 N N . ASN A 1 279 ? -7.263 -17.911 12.034 1.00 96.50 279 ASN A N 1
ATOM 2095 C CA . ASN A 1 279 ? -6.586 -18.616 13.125 1.00 96.50 279 ASN A CA 1
ATOM 2096 C C . ASN A 1 279 ? -6.452 -20.116 12.817 1.00 96.50 279 ASN A C 1
ATOM 2098 O O . ASN A 1 279 ? -5.368 -20.682 12.966 1.00 96.50 279 ASN A O 1
ATOM 2102 N N . GLY A 1 280 ? -7.523 -20.746 12.320 1.00 96.25 280 GLY A N 1
ATOM 2103 C CA . GLY A 1 280 ? -7.496 -22.145 11.890 1.00 96.25 280 GLY A CA 1
ATOM 2104 C C . GLY A 1 280 ? -6.561 -22.391 10.702 1.00 96.25 280 GLY A C 1
ATOM 2105 O O . GLY A 1 280 ? -5.765 -23.329 10.732 1.00 96.25 280 GLY A O 1
ATOM 2106 N N . ALA A 1 281 ? -6.621 -21.541 9.672 1.00 96.62 281 ALA A N 1
ATOM 2107 C CA . ALA A 1 281 ? -5.816 -21.695 8.462 1.00 96.62 281 ALA A CA 1
ATOM 2108 C C . ALA A 1 281 ? -4.316 -21.442 8.700 1.00 96.62 281 ALA A C 1
ATOM 2110 O O . ALA A 1 281 ? -3.481 -22.217 8.233 1.00 96.62 281 ALA A O 1
ATOM 2111 N N . ASP A 1 282 ? -3.951 -20.401 9.447 1.00 95.44 282 ASP A N 1
ATOM 2112 C CA . ASP A 1 282 ? -2.556 -20.029 9.728 1.00 95.44 282 ASP A CA 1
ATOM 2113 C C . ASP A 1 282 ? -1.983 -20.778 10.952 1.00 95.44 282 ASP A C 1
ATOM 2115 O O . ASP A 1 282 ? -0.784 -20.719 11.221 1.00 95.44 282 ASP A O 1
ATOM 2119 N N . GLY A 1 283 ? -2.817 -21.536 11.677 1.00 93.25 283 GLY A N 1
ATOM 2120 C CA . GLY A 1 283 ? -2.405 -22.354 12.822 1.00 93.25 283 GLY A CA 1
ATOM 2121 C C . GLY A 1 283 ? -2.004 -21.522 14.042 1.00 93.25 283 GLY A C 1
ATOM 2122 O O . GLY A 1 283 ? -0.990 -21.802 14.679 1.00 93.25 283 GLY A O 1
ATOM 2123 N N . THR A 1 284 ? -2.773 -20.478 14.346 1.00 94.25 284 THR A N 1
ATOM 2124 C CA . THR A 1 284 ? -2.471 -19.495 15.395 1.00 94.25 284 THR A CA 1
ATOM 2125 C C . THR A 1 284 ? -3.736 -19.066 16.148 1.00 94.25 284 THR A C 1
ATOM 2127 O O . THR A 1 284 ? -4.826 -19.565 15.889 1.00 94.25 284 THR A O 1
ATOM 2130 N N . VAL A 1 285 ? -3.592 -18.156 17.113 1.00 91.75 285 VAL A N 1
ATOM 2131 C CA . VAL A 1 285 ? -4.694 -17.565 17.900 1.00 91.75 285 VAL A CA 1
ATOM 2132 C C . VAL A 1 285 ? -4.659 -16.032 17.925 1.00 91.75 285 VAL A C 1
ATOM 2134 O O . VAL A 1 285 ? -5.444 -15.394 18.636 1.00 91.75 285 VAL A O 1
ATOM 2137 N N . VAL A 1 286 ? -3.717 -15.432 17.192 1.00 92.62 286 VAL A N 1
ATOM 2138 C CA . VAL A 1 286 ? -3.444 -13.989 17.228 1.00 92.62 286 VAL A CA 1
ATOM 2139 C C . VAL A 1 286 ? -4.355 -13.178 16.309 1.00 92.62 286 VAL A C 1
ATOM 2141 O O . VAL A 1 286 ? -4.396 -11.963 16.465 1.00 92.62 286 VAL A O 1
ATOM 2144 N N . TYR A 1 287 ? -5.108 -13.793 15.386 1.00 92.62 287 TYR A N 1
ATOM 2145 C CA . TYR A 1 287 ? -6.103 -13.045 14.612 1.00 92.62 287 TYR A CA 1
ATOM 2146 C C . TYR A 1 287 ? -7.263 -12.638 15.529 1.00 92.62 287 TYR A C 1
ATOM 2148 O O . TYR A 1 287 ? -7.852 -13.495 16.199 1.00 92.62 287 TYR A O 1
ATOM 2156 N N . LYS A 1 288 ? -7.579 -11.339 15.569 1.00 82.62 288 LYS A N 1
ATOM 2157 C CA . LYS A 1 288 ? -8.611 -10.711 16.411 1.00 82.62 288 LYS A CA 1
ATOM 2158 C C . LYS A 1 288 ? -9.549 -9.858 15.565 1.00 82.62 288 LYS A C 1
ATOM 2160 O O . LYS A 1 288 ? -9.126 -9.251 14.586 1.00 82.62 288 LYS A O 1
ATOM 2165 N N . SER A 1 289 ? -10.815 -9.785 15.958 1.00 78.75 289 SER A N 1
ATOM 2166 C CA . SER A 1 289 ? -11.787 -8.927 15.282 1.00 78.75 289 SER A CA 1
ATOM 2167 C C . SER A 1 289 ? -11.713 -7.478 15.767 1.00 78.75 289 SER A C 1
ATOM 2169 O O . SER A 1 289 ? -11.757 -7.226 16.967 1.00 78.75 289 SER A O 1
ATOM 2171 N N . ASN A 1 290 ? -11.714 -6.526 14.837 1.00 67.00 290 ASN A N 1
ATOM 2172 C CA . ASN A 1 290 ? -11.942 -5.103 15.084 1.00 67.00 290 ASN A CA 1
ATOM 2173 C C . ASN A 1 290 ? -13.413 -4.782 15.305 1.00 67.00 290 ASN A C 1
ATOM 2175 O O . ASN A 1 290 ? -13.719 -3.771 15.935 1.00 67.00 290 ASN A O 1
ATOM 2179 N N . SER A 1 291 ? -14.341 -5.621 14.830 1.00 53.12 291 SER A N 1
ATOM 2180 C CA . SER A 1 291 ? -15.753 -5.405 15.139 1.00 53.12 291 SER A CA 1
ATOM 2181 C C . SER A 1 291 ? -16.016 -5.431 16.635 1.00 53.12 291 SER A C 1
ATOM 2183 O O . SER A 1 291 ? -17.116 -5.045 17.016 1.00 53.12 291 SER A O 1
ATOM 2185 N N . GLY A 1 292 ? -15.089 -5.942 17.457 1.00 42.81 292 GLY A N 1
ATOM 2186 C CA . GLY A 1 292 ? -15.403 -6.272 18.831 1.00 42.81 292 GLY A CA 1
ATOM 2187 C C . GLY A 1 292 ? -16.605 -7.222 18.896 1.00 42.81 292 GLY A C 1
ATOM 2188 O O . GLY A 1 292 ? -17.128 -7.687 17.874 1.00 42.81 292 GLY A O 1
ATOM 2189 N N . GLY A 1 293 ? -17.103 -7.498 20.088 1.00 42.88 293 GLY A N 1
ATOM 2190 C CA . GLY A 1 293 ? -18.483 -7.971 20.210 1.00 42.88 293 GLY A CA 1
ATOM 2191 C C . GLY A 1 293 ? -18.765 -9.435 19.854 1.00 42.88 293 GLY A C 1
ATOM 2192 O O . GLY A 1 293 ? -19.845 -9.752 19.360 1.00 42.88 293 GLY A O 1
ATOM 2193 N N . GLY A 1 294 ? -17.881 -10.357 20.229 1.00 40.91 294 GLY A N 1
ATOM 2194 C CA . GLY A 1 294 ? -18.416 -11.476 21.006 1.00 40.91 294 GLY A CA 1
ATOM 2195 C C . GLY A 1 294 ? -18.741 -10.954 22.408 1.00 40.91 294 GLY A C 1
ATOM 2196 O O . GLY A 1 294 ? -18.015 -10.102 22.918 1.00 40.91 294 GLY A O 1
ATOM 2197 N N . SER A 1 295 ? -19.764 -11.472 23.087 1.00 51.03 295 SER A N 1
ATOM 2198 C CA . SER A 1 295 ? -20.055 -11.135 24.496 1.00 51.03 295 SER A CA 1
ATOM 2199 C C . SER A 1 295 ? -18.924 -11.502 25.486 1.00 51.03 295 SER A C 1
ATOM 2201 O O . SER A 1 295 ? -19.118 -11.405 26.695 1.00 51.03 295 SER A O 1
ATOM 2203 N N . GLN A 1 296 ? -17.754 -11.926 24.986 1.00 56.19 296 GLN A N 1
ATOM 2204 C CA . GLN A 1 296 ? -16.620 -12.479 25.727 1.00 56.19 296 GLN A CA 1
ATOM 2205 C C . GLN A 1 296 ? -15.231 -12.021 25.216 1.00 56.19 296 GLN A C 1
ATOM 2207 O O . GLN A 1 296 ? -14.235 -12.663 25.549 1.00 56.19 296 GLN A O 1
ATOM 2212 N N . ASP A 1 297 ? -15.108 -10.955 24.407 1.00 65.25 297 ASP A N 1
ATOM 2213 C CA . ASP A 1 297 ? -13.770 -10.465 24.015 1.00 65.25 297 ASP A CA 1
ATOM 2214 C C . ASP A 1 297 ? -13.019 -9.863 25.218 1.00 65.25 297 ASP A C 1
ATOM 2216 O O . ASP A 1 297 ? -13.266 -8.735 25.652 1.00 65.25 297 ASP A O 1
ATOM 2220 N N . ASN A 1 298 ? -12.086 -10.642 25.763 1.00 69.81 298 ASN A N 1
ATOM 2221 C CA . ASN A 1 298 ? -11.299 -10.294 26.942 1.00 69.81 298 ASN A CA 1
ATOM 2222 C C . ASN A 1 298 ? -9.941 -9.659 26.600 1.00 69.81 298 ASN A C 1
ATOM 2224 O O . ASN A 1 298 ? -9.075 -9.563 27.471 1.00 69.81 298 ASN A O 1
ATOM 2228 N N . THR A 1 299 ? -9.729 -9.228 25.352 1.00 74.38 299 THR A N 1
ATOM 2229 C CA . THR A 1 299 ? -8.486 -8.556 24.950 1.00 74.38 299 THR A CA 1
ATOM 2230 C C . THR A 1 299 ? -8.283 -7.302 25.789 1.00 74.38 299 THR A C 1
ATOM 2232 O O . THR A 1 299 ? -9.139 -6.426 25.805 1.00 74.38 299 THR A O 1
ATOM 2235 N N . LYS A 1 300 ? -7.158 -7.207 26.500 1.00 81.88 300 LYS A N 1
ATOM 2236 C CA . LYS A 1 300 ? -6.867 -6.073 27.384 1.00 81.88 300 LYS A CA 1
ATOM 2237 C C . LYS A 1 300 ? -6.734 -4.771 26.583 1.00 81.88 300 LYS A C 1
ATOM 2239 O O . LYS A 1 300 ? -5.938 -4.692 25.652 1.00 81.88 300 LYS A O 1
ATOM 2244 N N . VAL A 1 301 ? -7.466 -3.743 27.002 1.00 84.69 301 VAL A N 1
ATOM 2245 C CA . VAL A 1 301 ? -7.392 -2.372 26.489 1.00 84.69 301 VAL A CA 1
ATOM 2246 C C . VAL A 1 301 ? -6.620 -1.522 27.492 1.00 84.69 301 VAL A C 1
ATOM 2248 O O . VAL A 1 301 ? -7.064 -1.286 28.619 1.00 84.69 301 VAL A O 1
ATOM 2251 N N . THR A 1 302 ? -5.436 -1.075 27.082 1.00 84.00 302 THR A N 1
ATOM 2252 C CA . THR A 1 302 ? -4.565 -0.254 27.926 1.00 84.00 302 THR A CA 1
ATOM 2253 C C . THR A 1 302 ? -5.011 1.201 27.872 1.00 84.00 302 THR A C 1
ATOM 2255 O O . THR A 1 302 ? -4.823 1.878 26.869 1.00 84.00 302 THR A O 1
ATOM 2258 N N . ILE A 1 303 ? -5.557 1.685 28.984 1.00 90.12 303 ILE A N 1
ATOM 2259 C CA . ILE A 1 303 ? -5.861 3.098 29.225 1.00 90.12 303 ILE A CA 1
ATOM 2260 C C . ILE A 1 303 ? -5.027 3.522 30.426 1.00 90.12 303 ILE A C 1
ATOM 2262 O O . ILE A 1 303 ? -5.096 2.884 31.471 1.00 90.12 303 ILE A O 1
ATOM 2266 N N . THR A 1 304 ? -4.212 4.561 30.293 1.00 88.81 304 THR A N 1
ATOM 2267 C CA . THR A 1 304 ? -3.264 4.968 31.347 1.00 88.81 304 THR A CA 1
ATOM 2268 C C . THR A 1 304 ? -3.768 6.138 32.188 1.00 88.81 304 THR A C 1
ATOM 2270 O O . THR A 1 304 ? -3.388 6.262 33.351 1.00 88.81 304 THR A O 1
ATOM 2273 N N . ASP A 1 305 ? -4.650 6.973 31.638 1.00 92.50 305 ASP A N 1
ATOM 2274 C CA . ASP A 1 305 ? -5.223 8.116 32.345 1.00 92.50 305 ASP A CA 1
ATOM 2275 C C . ASP A 1 305 ? -6.281 7.653 33.362 1.00 92.50 305 ASP A C 1
ATOM 2277 O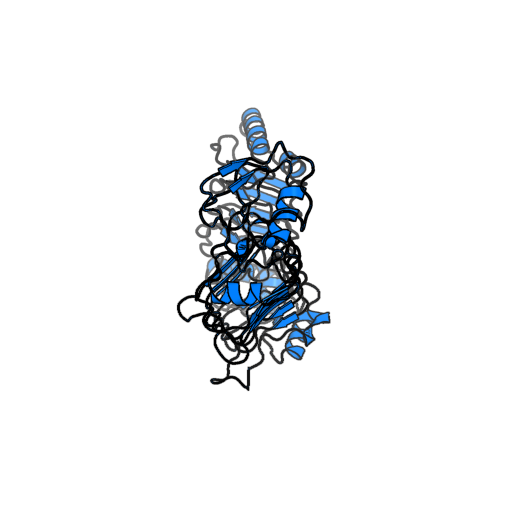 O . ASP A 1 305 ? -7.289 7.027 33.018 1.00 92.50 305 ASP A O 1
ATOM 2281 N N . ARG A 1 306 ? -6.042 7.950 34.646 1.00 93.44 306 ARG A N 1
ATOM 2282 C CA . ARG A 1 306 ? -6.917 7.536 35.757 1.00 93.44 306 ARG A CA 1
ATOM 2283 C C . ARG A 1 306 ? -8.292 8.210 35.690 1.00 93.44 306 ARG A C 1
ATOM 2285 O O . ARG A 1 306 ? -9.278 7.585 36.085 1.00 93.44 306 ARG A O 1
ATOM 2292 N N . ASN A 1 307 ? -8.374 9.443 35.184 1.00 93.69 307 ASN A N 1
ATOM 2293 C CA . ASN A 1 307 ? -9.642 10.159 35.026 1.00 93.69 307 ASN A CA 1
ATOM 2294 C C . ASN A 1 307 ? -10.464 9.522 33.905 1.00 93.69 307 ASN A C 1
ATOM 2296 O O . ASN A 1 307 ? -11.645 9.235 34.108 1.00 93.69 307 ASN A O 1
ATOM 2300 N N . LEU A 1 308 ? -9.818 9.175 32.786 1.00 94.06 308 LEU A N 1
ATOM 2301 C CA . LEU A 1 308 ? -10.457 8.421 31.708 1.00 94.06 308 LEU A CA 1
ATOM 2302 C C . LEU A 1 308 ? -10.935 7.045 32.194 1.00 94.06 308 LEU A C 1
ATOM 2304 O O . LEU A 1 308 ? -12.096 6.691 31.976 1.00 94.06 308 LEU A O 1
ATOM 2308 N N . LYS A 1 309 ? -10.102 6.294 32.934 1.00 94.94 309 LYS A N 1
ATOM 2309 C CA . LYS A 1 309 ? -10.526 5.012 33.526 1.00 94.94 309 LYS A CA 1
ATOM 2310 C C . LYS A 1 309 ? -11.750 5.175 34.430 1.00 94.94 309 LYS A C 1
ATOM 2312 O O . LYS A 1 309 ? -12.699 4.399 34.329 1.00 94.94 309 LYS A O 1
ATOM 2317 N N . SER A 1 310 ? -11.747 6.187 35.299 1.00 94.94 310 SER A N 1
ATOM 2318 C CA . SER A 1 310 ? -12.863 6.480 36.209 1.00 94.94 310 SER A CA 1
ATOM 2319 C C . SER A 1 310 ? -14.150 6.786 35.441 1.00 94.94 310 SER A C 1
ATOM 2321 O O . SER A 1 310 ? -15.222 6.260 35.757 1.00 94.94 310 SER A O 1
ATOM 2323 N N . GLN A 1 311 ? -14.042 7.582 34.378 1.00 94.75 311 GLN A N 1
ATOM 2324 C CA . GLN A 1 311 ? -15.174 7.949 33.543 1.00 94.75 311 GLN A CA 1
ATOM 2325 C C . GLN A 1 311 ? -15.762 6.747 32.795 1.00 94.75 311 GLN A C 1
ATOM 2327 O O . GLN A 1 311 ? -16.980 6.552 32.824 1.00 94.75 311 GLN A O 1
ATOM 2332 N N . ILE A 1 312 ? -14.914 5.920 32.182 1.00 95.56 312 ILE A N 1
ATOM 2333 C CA . ILE A 1 312 ? -15.316 4.677 31.511 1.00 95.56 312 ILE A CA 1
ATOM 2334 C C . ILE A 1 312 ? -16.002 3.740 32.505 1.00 95.56 312 ILE A C 1
ATOM 2336 O O . ILE A 1 312 ? -17.102 3.258 32.242 1.00 95.56 312 ILE A O 1
ATOM 2340 N N . LEU A 1 313 ? -15.407 3.534 33.684 1.00 95.44 313 LEU A N 1
ATOM 2341 C CA . LEU A 1 313 ? -15.978 2.673 34.714 1.00 95.44 313 LEU A CA 1
ATOM 2342 C C . LEU A 1 313 ? -17.362 3.156 35.164 1.00 95.44 313 LEU A C 1
ATOM 2344 O O . LEU A 1 313 ? -18.263 2.341 35.356 1.00 95.44 313 LEU A O 1
ATOM 2348 N N . ARG A 1 314 ? -17.561 4.474 35.293 1.00 95.31 314 ARG A N 1
ATOM 2349 C CA . ARG A 1 314 ? -18.874 5.058 35.601 1.00 95.31 314 ARG A CA 1
ATOM 2350 C C . ARG A 1 314 ? -19.902 4.748 34.510 1.00 95.31 314 ARG A C 1
ATOM 2352 O O . ARG A 1 314 ? -21.020 4.361 34.835 1.00 95.31 314 ARG A O 1
ATOM 2359 N N . ILE A 1 315 ? -19.528 4.882 33.235 1.00 95.69 315 ILE A N 1
ATOM 2360 C CA . ILE A 1 315 ? -20.406 4.545 32.102 1.00 95.69 315 ILE A CA 1
ATOM 2361 C C . ILE A 1 315 ? -20.785 3.060 32.145 1.00 95.69 315 ILE A C 1
ATOM 2363 O O . ILE A 1 315 ? -21.961 2.720 32.019 1.00 95.69 315 ILE A O 1
ATOM 2367 N N . LEU A 1 316 ? -19.807 2.182 32.370 1.00 94.44 316 LEU A N 1
ATOM 2368 C CA . LEU A 1 316 ? -20.025 0.739 32.429 1.00 94.44 316 LEU A CA 1
ATOM 2369 C C . LEU A 1 316 ? -20.912 0.333 33.609 1.00 94.44 316 LEU A C 1
ATOM 2371 O O . LEU A 1 316 ? -21.855 -0.424 33.411 1.00 94.44 316 LEU A O 1
ATOM 2375 N N . ARG A 1 317 ? -20.698 0.890 34.807 1.00 95.06 317 ARG A N 1
ATOM 2376 C CA . ARG A 1 317 ? -21.560 0.647 35.981 1.00 95.06 317 ARG A CA 1
ATOM 2377 C C . ARG A 1 317 ? -23.004 1.081 35.760 1.00 95.06 317 ARG A C 1
ATOM 2379 O O . ARG A 1 317 ? -23.909 0.399 36.223 1.00 95.06 317 ARG A O 1
ATOM 2386 N N . ASN A 1 318 ? -23.220 2.186 35.050 1.00 95.06 318 ASN A N 1
ATOM 2387 C CA . ASN A 1 318 ? -24.570 2.639 34.716 1.00 95.06 318 ASN A CA 1
ATOM 2388 C C . ASN A 1 318 ? -25.272 1.692 33.729 1.00 95.06 318 ASN A C 1
ATOM 2390 O O . ASN A 1 318 ? -26.495 1.606 33.743 1.00 95.06 318 ASN A O 1
ATOM 2394 N N . LYS A 1 319 ? -24.513 0.996 32.872 1.00 90.50 319 LYS A N 1
ATOM 2395 C CA . LYS A 1 319 ? -25.045 0.015 31.913 1.00 90.50 319 LYS A CA 1
ATOM 2396 C C . LYS A 1 319 ? -25.247 -1.369 32.533 1.00 90.50 319 LYS A C 1
ATOM 2398 O O . LYS A 1 319 ? -26.228 -2.030 32.218 1.00 90.50 319 LYS A O 1
ATOM 2403 N N . ASP A 1 320 ? -24.320 -1.805 33.380 1.00 88.31 320 ASP A N 1
ATOM 2404 C CA . ASP A 1 320 ? -24.305 -3.134 33.991 1.00 88.31 320 ASP A CA 1
ATOM 2405 C C . ASP A 1 320 ? -23.657 -3.077 35.383 1.00 88.31 320 ASP A C 1
ATOM 2407 O O . ASP A 1 320 ? -22.466 -3.333 35.590 1.00 88.31 320 ASP A O 1
ATOM 2411 N N . PHE A 1 321 ? -24.462 -2.700 36.373 1.00 89.06 321 PHE A N 1
ATOM 2412 C CA . PHE A 1 321 ? -23.981 -2.589 37.745 1.00 89.06 321 PHE A CA 1
ATOM 2413 C C . PHE A 1 321 ? -23.585 -3.948 38.338 1.00 89.06 321 PHE A C 1
ATOM 2415 O O . PHE A 1 321 ? -22.654 -4.009 39.140 1.00 89.06 321 PHE A O 1
ATOM 2422 N N . ALA A 1 322 ? -24.250 -5.035 37.933 1.00 90.69 322 ALA A N 1
ATOM 2423 C CA . ALA A 1 322 ? -23.975 -6.374 38.450 1.00 90.69 322 ALA A CA 1
ATOM 2424 C C . ALA A 1 322 ? -22.542 -6.819 38.124 1.00 90.69 322 ALA A C 1
ATOM 2426 O O . ALA A 1 322 ? -21.850 -7.350 38.992 1.00 90.69 322 ALA A O 1
ATOM 2427 N N . THR A 1 323 ? -22.072 -6.533 36.908 1.00 87.38 323 THR A N 1
ATOM 2428 C CA . THR A 1 323 ? -20.707 -6.867 36.479 1.00 87.38 323 THR A CA 1
ATOM 2429 C C . THR A 1 323 ? -19.665 -5.875 37.007 1.00 87.38 323 THR A C 1
ATOM 2431 O O . THR A 1 323 ? -18.583 -6.277 37.436 1.00 87.38 323 THR A O 1
ATOM 2434 N N . TYR A 1 324 ? -19.956 -4.568 36.989 1.00 92.81 324 TYR A N 1
ATOM 2435 C CA . TYR A 1 324 ? -18.935 -3.528 37.207 1.00 92.81 324 TYR A CA 1
ATOM 2436 C C . TYR A 1 324 ? -18.972 -2.843 38.577 1.00 92.81 324 TYR A C 1
ATOM 2438 O O . TYR A 1 324 ? -18.072 -2.053 38.888 1.00 92.81 324 TYR A O 1
ATOM 2446 N N . GLY A 1 325 ? -19.984 -3.112 39.405 1.00 89.25 325 GLY A N 1
ATOM 2447 C CA . GLY A 1 325 ? -20.197 -2.434 40.688 1.00 89.25 325 GLY A CA 1
ATOM 2448 C C . GLY A 1 325 ? -19.001 -2.552 41.635 1.00 89.25 325 GLY A C 1
ATOM 2449 O O . GLY A 1 325 ? -18.587 -1.558 42.229 1.00 89.25 325 GLY A O 1
ATOM 2450 N N . ASN A 1 326 ? -18.377 -3.733 41.677 1.00 91.75 326 ASN A N 1
ATOM 2451 C CA . ASN A 1 326 ? -17.228 -4.025 42.542 1.00 91.75 326 ASN A CA 1
ATOM 2452 C C . ASN A 1 326 ? -15.862 -3.780 41.879 1.00 91.75 326 ASN A C 1
ATOM 2454 O O . ASN A 1 326 ? -14.831 -3.914 42.536 1.00 91.75 326 ASN A O 1
ATOM 2458 N N . ARG A 1 327 ? -15.825 -3.439 40.584 1.00 92.44 327 ARG A N 1
ATOM 2459 C CA . ARG A 1 327 ? -14.568 -3.218 39.856 1.00 92.44 327 ARG A CA 1
ATOM 2460 C C . ARG A 1 327 ? -13.908 -1.924 40.329 1.00 92.44 327 ARG A C 1
ATOM 2462 O O . ARG A 1 327 ? -14.602 -0.929 40.529 1.00 92.44 327 ARG A O 1
ATOM 2469 N N . THR A 1 328 ? -12.590 -1.906 40.488 1.00 92.38 328 THR A N 1
ATOM 2470 C CA . THR A 1 328 ? -11.830 -0.706 40.871 1.00 92.38 328 THR A CA 1
ATOM 2471 C C . THR A 1 328 ? -11.278 0.016 39.641 1.00 92.38 328 THR A C 1
ATOM 2473 O O . THR A 1 328 ? -11.166 -0.561 38.562 1.00 92.38 328 THR A O 1
ATOM 2476 N N . VAL A 1 329 ? -10.924 1.297 39.794 1.00 92.00 329 VAL A N 1
ATOM 2477 C CA . VAL A 1 329 ? -10.375 2.116 38.695 1.00 92.00 329 VAL A CA 1
ATOM 2478 C C . VAL A 1 329 ? -9.006 1.629 38.212 1.00 92.00 329 VAL A C 1
ATOM 2480 O O . VAL A 1 329 ? -8.624 1.909 37.085 1.00 92.00 329 VAL A O 1
ATOM 2483 N N . ASP A 1 330 ? -8.260 0.899 39.042 1.00 88.44 330 ASP A N 1
ATOM 2484 C CA . ASP A 1 330 ? -6.918 0.429 38.694 1.00 88.44 330 ASP A CA 1
ATOM 2485 C C . ASP A 1 330 ? -6.957 -0.811 37.783 1.00 88.44 330 ASP A C 1
ATOM 2487 O O . ASP A 1 330 ? -6.003 -1.066 37.048 1.00 88.44 330 ASP A O 1
ATOM 2491 N N . GLN A 1 331 ? -8.079 -1.539 37.759 1.00 86.38 331 GLN A N 1
ATOM 2492 C CA . GLN A 1 331 ? -8.264 -2.695 36.883 1.00 86.38 331 GLN A CA 1
ATOM 2493 C C . GLN A 1 331 ? -8.335 -2.265 35.411 1.00 86.38 331 GLN A C 1
ATOM 2495 O O . GLN A 1 331 ? -8.922 -1.239 35.065 1.00 86.38 331 GLN A O 1
ATOM 2500 N N . ASP A 1 332 ? -7.709 -3.042 34.530 1.00 85.06 332 ASP A N 1
ATOM 2501 C CA . ASP A 1 332 ? -7.720 -2.775 33.089 1.00 85.06 332 ASP A CA 1
ATOM 2502 C C . ASP A 1 332 ? -9.025 -3.224 32.460 1.00 85.06 332 ASP A C 1
ATOM 2504 O O . ASP A 1 332 ? -9.582 -4.233 32.885 1.00 85.06 332 ASP A O 1
ATOM 2508 N N . PHE A 1 333 ? -9.482 -2.496 31.442 1.00 90.69 333 PHE A N 1
ATOM 2509 C CA . PHE A 1 333 ? -10.649 -2.858 30.645 1.00 90.69 333 PHE A CA 1
ATOM 2510 C C . PHE A 1 333 ? -10.295 -3.898 29.592 1.00 90.69 333 PHE A C 1
ATOM 2512 O O . PHE A 1 333 ? -9.134 -4.059 29.214 1.00 90.69 333 PHE A O 1
ATOM 2519 N N . THR A 1 334 ? -11.308 -4.598 29.109 1.00 87.62 334 THR A N 1
ATOM 2520 C CA . THR A 1 334 ? -11.212 -5.469 27.945 1.00 87.62 334 THR A CA 1
ATOM 2521 C C . THR A 1 334 ? -11.884 -4.830 26.732 1.00 87.62 334 THR A C 1
ATOM 2523 O O . THR A 1 334 ? -12.582 -3.821 26.845 1.00 87.62 334 THR A O 1
ATOM 2526 N N . GLN A 1 335 ? -11.697 -5.420 25.557 1.00 84.75 335 GLN A N 1
ATOM 2527 C CA . GLN A 1 335 ? -12.356 -4.984 24.333 1.00 84.75 335 GLN A CA 1
ATOM 2528 C C . GLN A 1 335 ? -13.885 -5.068 24.480 1.00 84.75 335 GLN A C 1
ATOM 2530 O O . GLN A 1 335 ? -14.577 -4.087 24.234 1.00 84.75 335 GLN A O 1
ATOM 2535 N N . SER A 1 336 ? -14.411 -6.168 25.034 1.00 81.31 336 SER A N 1
ATOM 2536 C CA . SER A 1 336 ? -15.851 -6.309 25.313 1.00 81.31 336 SER A CA 1
ATOM 2537 C C . SER A 1 336 ? -16.390 -5.315 26.344 1.00 81.31 336 SER A C 1
ATOM 2539 O O . SER A 1 336 ? -17.598 -5.069 26.381 1.00 81.31 336 SER A O 1
ATOM 2541 N N . ASP A 1 337 ? -15.532 -4.741 27.191 1.00 90.56 337 ASP A N 1
ATOM 2542 C CA . ASP A 1 337 ? -15.919 -3.626 28.048 1.00 90.56 337 ASP A CA 1
ATOM 2543 C C . ASP A 1 337 ? -16.120 -2.358 27.214 1.00 90.56 337 ASP A C 1
ATOM 2545 O O . ASP A 1 337 ? -17.194 -1.761 27.259 1.00 90.56 337 ASP A O 1
ATOM 2549 N N . VAL A 1 338 ? -15.115 -1.951 26.433 1.00 91.44 338 VAL A N 1
ATOM 2550 C CA . VAL A 1 338 ? -15.170 -0.685 25.681 1.00 91.44 338 VAL A CA 1
ATOM 2551 C C . VAL A 1 338 ? -16.159 -0.728 24.511 1.00 91.44 338 VAL A C 1
ATOM 2553 O O . VAL A 1 338 ? -16.764 0.293 24.200 1.00 91.44 338 VAL A O 1
ATOM 2556 N N . ASP A 1 339 ? -16.437 -1.906 23.947 1.00 88.19 339 ASP A N 1
ATOM 2557 C CA . ASP A 1 339 ? -17.451 -2.103 22.899 1.00 88.19 339 ASP A CA 1
ATOM 2558 C C . ASP A 1 339 ? -18.882 -1.803 23.375 1.00 88.19 339 ASP A C 1
ATOM 2560 O O . ASP A 1 339 ? -19.768 -1.513 22.570 1.00 88.19 339 ASP A O 1
ATOM 2564 N N . LYS A 1 340 ? -19.141 -1.846 24.691 1.00 89.25 340 LYS A N 1
ATOM 2565 C CA . LYS A 1 340 ? -20.448 -1.473 25.271 1.00 89.25 340 LYS A CA 1
ATOM 2566 C C . LYS A 1 340 ? -20.690 0.039 25.232 1.00 89.25 340 LYS A C 1
ATOM 2568 O O . LYS A 1 340 ? -21.796 0.501 25.551 1.00 89.25 340 LYS A O 1
ATOM 2573 N N . ILE A 1 341 ? -19.664 0.820 24.899 1.00 93.56 341 ILE A N 1
ATOM 2574 C CA . ILE A 1 341 ? -19.680 2.278 24.905 1.00 93.56 341 ILE A CA 1
ATOM 2575 C C . ILE A 1 341 ? -19.837 2.768 23.469 1.00 93.56 341 ILE A C 1
ATOM 2577 O O . ILE A 1 341 ? -18.904 2.764 22.675 1.00 93.56 341 ILE A O 1
ATOM 2581 N N . THR A 1 342 ? -21.046 3.222 23.154 1.00 94.12 342 THR A N 1
ATOM 2582 C CA . THR A 1 342 ? -21.401 3.774 21.841 1.00 94.12 342 THR A CA 1
ATOM 2583 C C . THR A 1 342 ? -21.320 5.296 21.801 1.00 94.12 342 THR A C 1
ATOM 2585 O O . THR A 1 342 ? -21.298 5.888 20.728 1.00 94.12 342 THR A O 1
ATOM 2588 N N . GLU A 1 343 ? -21.269 5.947 22.960 1.0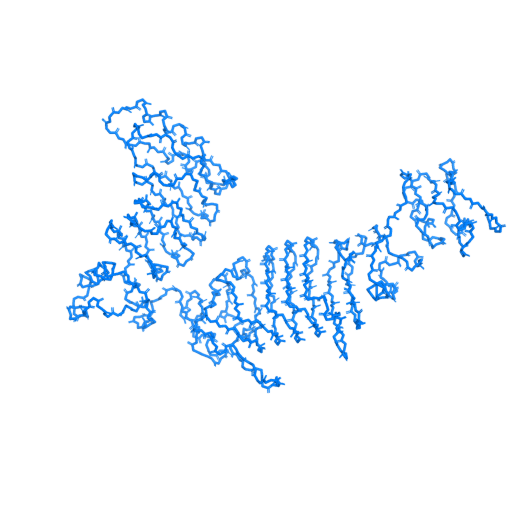0 96.69 343 GLU A N 1
ATOM 2589 C CA . GLU A 1 343 ? -21.137 7.395 23.081 1.00 96.69 343 GLU A CA 1
ATOM 2590 C C . GLU A 1 343 ? -20.172 7.721 24.215 1.00 96.69 343 GLU A C 1
ATOM 2592 O O . GLU A 1 343 ? -20.279 7.152 25.307 1.00 96.69 343 GLU A O 1
ATOM 2597 N N . LEU A 1 344 ? -19.234 8.632 23.960 1.00 97.00 344 LEU A N 1
ATOM 2598 C CA . LEU A 1 344 ? -18.226 9.020 24.937 1.00 97.00 344 LEU A CA 1
ATOM 2599 C C . LEU A 1 344 ? -17.936 10.518 24.862 1.00 97.00 344 LEU A C 1
ATOM 2601 O O . LEU A 1 344 ? -17.689 11.075 23.798 1.00 97.00 344 LEU A O 1
ATOM 2605 N N . LEU A 1 345 ? -17.942 11.160 26.024 1.00 95.69 345 LEU A N 1
ATOM 2606 C CA . LEU A 1 345 ? -17.445 12.516 26.225 1.00 95.69 345 LEU A CA 1
ATOM 2607 C C . LEU A 1 345 ? -16.108 12.407 26.951 1.00 95.69 345 LEU A C 1
ATOM 2609 O O . LEU A 1 345 ? -16.034 11.714 27.954 1.00 95.69 345 LEU A O 1
ATOM 2613 N N . ILE A 1 346 ? -15.079 13.095 26.487 1.00 93.31 346 ILE A N 1
ATOM 2614 C CA . ILE A 1 346 ? -13.775 13.222 27.136 1.00 93.31 346 ILE A CA 1
ATOM 2615 C C . ILE A 1 346 ? -13.685 14.649 27.653 1.00 93.31 346 ILE A C 1
ATOM 2617 O O . ILE A 1 346 ? -13.733 15.596 26.867 1.00 93.31 346 ILE A O 1
ATOM 2621 N N . ASP A 1 347 ? -13.610 14.802 28.971 1.00 89.19 347 ASP A N 1
ATOM 2622 C CA . ASP A 1 347 ? -13.606 16.109 29.620 1.00 89.19 347 ASP A CA 1
ATOM 2623 C C . ASP A 1 347 ? -12.212 16.764 29.669 1.00 89.19 347 ASP A C 1
ATOM 2625 O O . ASP A 1 347 ? -11.205 16.216 29.213 1.00 89.19 347 ASP A O 1
ATOM 2629 N N . THR A 1 348 ? -12.171 17.971 30.238 1.00 87.50 348 THR A N 1
ATOM 2630 C CA . THR A 1 348 ? -10.965 18.798 30.357 1.00 87.50 348 THR A CA 1
ATOM 2631 C C . THR A 1 348 ? -9.944 18.306 31.372 1.00 87.50 348 THR A C 1
ATOM 2633 O O . THR A 1 348 ? -8.858 18.868 31.428 1.00 87.50 348 THR A O 1
ATOM 2636 N N . ASN A 1 349 ? -10.247 17.284 32.171 1.00 89.44 349 ASN A N 1
ATOM 2637 C CA . ASN A 1 349 ? -9.315 16.741 33.161 1.00 89.44 349 ASN A CA 1
ATOM 2638 C C . ASN A 1 349 ? -8.526 15.540 32.623 1.00 89.44 349 ASN A C 1
ATOM 2640 O O . ASN A 1 349 ? -7.692 14.981 33.338 1.00 89.44 349 ASN A O 1
ATOM 2644 N N . ILE A 1 350 ? -8.789 15.129 31.381 1.00 91.12 350 ILE A N 1
ATOM 2645 C CA . ILE A 1 350 ? -8.104 14.019 30.724 1.00 91.12 350 ILE A CA 1
ATOM 2646 C C . ILE A 1 350 ? -6.921 14.566 29.925 1.00 91.12 350 ILE A C 1
ATOM 2648 O O . ILE A 1 350 ? -7.058 15.417 29.040 1.00 91.12 350 ILE A O 1
ATOM 2652 N N . THR A 1 351 ? -5.734 14.057 30.247 1.00 90.88 351 THR A N 1
ATOM 2653 C CA . THR A 1 351 ? -4.459 14.500 29.656 1.00 90.88 351 THR A CA 1
ATOM 2654 C C . THR A 1 351 ? -3.848 13.450 28.738 1.00 90.88 351 THR A C 1
ATOM 2656 O O . THR A 1 351 ? -3.000 13.788 27.915 1.00 90.88 351 THR A O 1
ATOM 2659 N N . ASN A 1 352 ? -4.304 12.197 28.821 1.00 89.19 352 ASN A N 1
ATOM 2660 C CA . ASN A 1 352 ? -3.898 11.124 27.924 1.00 89.19 352 ASN A CA 1
ATOM 2661 C C . ASN A 1 352 ? -5.121 10.314 27.446 1.00 89.19 352 ASN A C 1
ATOM 2663 O O . ASN A 1 352 ? -5.911 9.831 28.251 1.00 89.19 352 ASN A O 1
ATOM 2667 N N . ILE A 1 353 ? -5.269 10.175 26.125 1.00 90.62 353 ILE A N 1
ATOM 2668 C CA . ILE A 1 353 ? -6.367 9.433 25.477 1.00 90.62 353 ILE A CA 1
ATOM 2669 C C . ILE A 1 353 ? -5.911 8.128 24.808 1.00 90.62 353 ILE A C 1
ATOM 2671 O O . ILE A 1 353 ? -6.660 7.554 24.019 1.00 90.62 353 ILE A O 1
ATOM 2675 N N . THR A 1 354 ? -4.694 7.653 25.090 1.00 86.94 354 THR A N 1
ATOM 2676 C CA . THR A 1 354 ? -4.231 6.334 24.639 1.00 86.94 354 THR A CA 1
ATOM 2677 C C . THR A 1 354 ? -5.240 5.259 25.041 1.00 86.94 354 THR A C 1
ATOM 2679 O O . THR A 1 354 ? -5.694 5.220 26.188 1.00 86.94 354 THR A O 1
ATOM 2682 N N . GLY A 1 355 ? -5.586 4.398 24.085 1.00 87.94 355 GLY A N 1
ATOM 2683 C CA . GLY A 1 355 ? -6.599 3.364 24.230 1.00 87.94 355 GLY A CA 1
ATOM 2684 C C . GLY A 1 355 ? -7.943 3.746 23.609 1.00 87.94 355 GLY A C 1
ATOM 2685 O O . GLY A 1 355 ? -8.746 2.847 23.362 1.00 87.94 355 GLY A O 1
ATOM 2686 N N . LEU A 1 356 ? -8.208 5.028 23.305 1.00 90.62 356 LEU A N 1
ATOM 2687 C CA . LEU A 1 356 ? -9.452 5.420 22.627 1.00 90.62 356 LEU A CA 1
ATOM 2688 C C . LEU A 1 356 ? -9.585 4.802 21.237 1.00 90.62 356 LEU A C 1
ATOM 2690 O O . LEU A 1 356 ? -10.699 4.486 20.836 1.00 90.62 356 LEU A O 1
ATOM 2694 N N . GLU A 1 357 ? -8.482 4.548 20.532 1.00 85.19 357 GLU A N 1
ATOM 2695 C CA . GLU A 1 357 ? -8.473 3.853 19.240 1.00 85.19 357 GLU A CA 1
ATOM 2696 C C . GLU A 1 357 ? -9.136 2.465 19.294 1.00 85.19 357 GLU A C 1
ATOM 2698 O O . GLU A 1 357 ? -9.555 1.935 18.269 1.00 85.19 357 GLU A O 1
ATOM 2703 N N . ARG A 1 358 ? -9.286 1.890 20.493 1.00 86.81 358 ARG A N 1
ATOM 2704 C CA . ARG A 1 358 ? -9.940 0.598 20.725 1.00 86.81 358 ARG A CA 1
ATOM 2705 C C . ARG A 1 358 ? -11.453 0.690 20.851 1.00 86.81 358 ARG A C 1
ATOM 2707 O O . ARG A 1 358 ? -12.103 -0.338 20.952 1.00 86.81 358 ARG A O 1
ATOM 2714 N N . PHE A 1 359 ? -12.044 1.876 20.838 1.00 90.06 359 PHE A N 1
ATOM 2715 C CA . PHE A 1 359 ? -13.483 2.049 21.001 1.00 90.06 359 PHE A CA 1
ATOM 2716 C C . PHE A 1 359 ? -14.202 1.940 19.648 1.00 90.06 359 PHE A C 1
ATOM 2718 O O . PHE A 1 359 ? -14.758 2.905 19.121 1.00 90.06 359 PHE A O 1
ATOM 2725 N N . THR A 1 360 ? -14.169 0.746 19.059 1.00 85.38 360 THR A N 1
ATOM 2726 C CA . THR A 1 360 ? -14.591 0.500 17.669 1.00 85.38 360 THR A CA 1
ATOM 2727 C C . THR A 1 360 ? -16.103 0.628 17.454 1.00 85.38 360 THR A C 1
ATOM 2729 O O . THR A 1 360 ? -16.542 0.877 16.331 1.00 85.38 360 THR A O 1
ATOM 2732 N N . LYS A 1 361 ? -16.891 0.523 18.536 1.00 88.62 361 LYS A N 1
ATOM 2733 C CA . LYS A 1 361 ? -18.356 0.680 18.566 1.00 88.62 361 LYS A CA 1
ATOM 2734 C C . LYS A 1 361 ? -18.855 2.095 18.866 1.00 88.62 361 LYS A C 1
ATOM 2736 O O . LYS A 1 361 ? -20.067 2.301 18.979 1.00 88.62 361 LYS A O 1
ATOM 2741 N N . LEU A 1 362 ? -17.962 3.075 19.024 1.00 93.44 362 LEU A N 1
ATOM 2742 C CA . LEU A 1 362 ? -18.393 4.460 19.207 1.00 93.44 362 LEU A CA 1
ATOM 2743 C C . LEU A 1 362 ? -19.123 4.955 17.968 1.00 93.44 362 LEU A C 1
ATOM 2745 O O . LEU A 1 362 ? -18.619 4.831 16.862 1.00 93.44 362 LEU A O 1
ATOM 2749 N N . LYS A 1 363 ? -20.272 5.585 18.195 1.00 95.50 363 LYS A N 1
ATOM 2750 C CA . LYS A 1 363 ? -21.066 6.330 17.216 1.00 95.50 363 LYS A CA 1
ATOM 2751 C C . LYS A 1 363 ? -20.920 7.832 17.399 1.00 95.50 363 LYS A C 1
ATOM 2753 O O . LYS A 1 363 ? -20.989 8.578 16.425 1.00 95.50 363 LYS A O 1
ATOM 2758 N N . LYS A 1 364 ? -20.674 8.279 18.634 1.00 97.81 364 LYS A N 1
ATOM 2759 C CA . LYS A 1 364 ? -20.456 9.688 18.963 1.00 97.81 364 LYS A CA 1
ATOM 2760 C C . LYS A 1 364 ? -19.304 9.868 19.948 1.00 97.81 364 LYS A C 1
ATOM 2762 O O . LYS A 1 364 ? -19.267 9.208 20.986 1.00 97.81 364 LYS A O 1
ATOM 2767 N N . LEU A 1 365 ? -18.397 10.794 19.641 1.00 97.12 365 LEU A N 1
ATOM 2768 C CA . LEU A 1 365 ? -17.244 11.117 20.483 1.00 97.12 365 LEU A CA 1
ATOM 2769 C C . LEU A 1 365 ? -17.087 12.633 20.642 1.00 97.12 365 LEU A C 1
ATOM 2771 O O . LEU A 1 365 ? -16.975 13.362 19.663 1.00 97.12 365 LEU A O 1
ATOM 2775 N N . GLU A 1 366 ? -17.040 13.126 21.872 1.00 97.38 366 GLU A N 1
ATOM 2776 C CA . GLU A 1 366 ? -16.770 14.537 22.161 1.00 97.38 366 GLU A CA 1
ATOM 2777 C C . GLU A 1 366 ? -15.439 14.667 22.908 1.00 97.38 366 GLU A C 1
ATOM 2779 O O . GLU A 1 366 ? -15.242 14.005 23.920 1.00 97.38 366 GLU A O 1
ATOM 2784 N N . LEU A 1 367 ? -14.516 15.494 22.413 1.00 95.19 367 LEU A N 1
ATOM 2785 C CA . LEU A 1 367 ? -13.145 15.596 22.919 1.00 95.19 367 LEU A CA 1
ATOM 2786 C C . LEU A 1 367 ? -12.842 16.998 23.444 1.00 95.19 367 LEU A C 1
ATOM 2788 O O . LEU A 1 367 ? -12.726 17.930 22.655 1.00 95.19 367 LEU A O 1
ATOM 2792 N N . PHE A 1 368 ? -12.608 17.133 24.750 1.00 94.62 368 PHE A N 1
ATOM 2793 C CA . PHE A 1 368 ? -12.100 18.359 25.376 1.00 94.62 368 PHE A CA 1
ATOM 2794 C C . PHE A 1 368 ? -10.793 18.162 26.169 1.00 94.62 368 PHE A C 1
ATOM 2796 O O . PHE A 1 368 ? -10.650 18.789 27.212 1.00 94.62 368 PHE A O 1
ATOM 2803 N N . PRO A 1 369 ? -9.821 17.341 25.724 1.00 91.56 369 PRO A N 1
ATOM 2804 C CA . PRO A 1 369 ? -8.642 17.021 26.527 1.00 91.56 369 PRO A CA 1
ATOM 2805 C C . PRO A 1 369 ? -7.701 18.224 26.726 1.00 91.56 369 PRO A C 1
ATOM 2807 O O . PRO A 1 369 ? -7.794 19.230 26.017 1.00 91.56 369 PRO A O 1
ATOM 2810 N N . GLN A 1 370 ? -6.753 18.086 27.660 1.00 87.75 370 GLN A N 1
ATOM 2811 C CA . GLN A 1 370 ? -5.684 19.066 27.929 1.00 87.75 370 GLN A CA 1
ATOM 2812 C C . GLN A 1 370 ? -4.281 18.645 27.446 1.00 87.75 370 GLN A C 1
ATOM 2814 O O . GLN A 1 370 ? -3.312 19.367 27.672 1.00 87.75 370 GLN A O 1
ATOM 2819 N N . GLY A 1 371 ? -4.144 17.487 26.797 1.00 83.00 371 GLY A N 1
ATOM 2820 C CA . GLY A 1 371 ? -2.846 16.936 26.381 1.00 83.00 371 GLY A CA 1
ATOM 2821 C C . GLY A 1 371 ? -2.774 16.581 24.896 1.00 83.00 371 GLY A C 1
ATOM 2822 O O . GLY A 1 371 ? -2.082 17.263 24.135 1.00 83.00 371 GLY A O 1
ATOM 2823 N N . PRO A 1 372 ? -3.455 15.510 24.452 1.00 77.31 372 PRO A N 1
ATOM 2824 C CA . PRO A 1 372 ? -3.434 15.073 23.064 1.00 77.31 372 PRO A CA 1
ATOM 2825 C C . PRO A 1 372 ? -3.937 16.163 22.122 1.00 77.31 372 PRO A C 1
ATOM 2827 O O . PRO A 1 372 ? -4.865 16.919 22.416 1.00 77.31 372 PRO A O 1
ATOM 2830 N N . THR A 1 373 ? -3.302 16.215 20.957 1.00 85.75 373 THR A N 1
ATOM 2831 C CA . THR A 1 373 ? -3.611 17.187 19.904 1.00 85.75 373 THR A CA 1
ATOM 2832 C C . THR A 1 373 ? -4.094 16.518 18.619 1.00 85.75 373 THR A C 1
ATOM 2834 O O . THR A 1 373 ? -4.602 17.198 17.731 1.00 85.75 373 THR A O 1
ATOM 2837 N N . THR A 1 374 ? -3.966 15.196 18.514 1.00 88.31 374 THR A N 1
ATOM 2838 C CA . THR A 1 374 ? -4.369 14.407 17.350 1.00 88.31 374 THR A CA 1
ATOM 2839 C C . THR A 1 374 ? -4.976 13.082 17.795 1.00 88.31 374 THR A C 1
ATOM 2841 O O . THR A 1 374 ? -4.619 12.564 18.855 1.00 88.31 374 THR A O 1
ATOM 2844 N N . LEU A 1 375 ? -5.888 12.549 16.986 1.00 90.81 375 LEU A N 1
ATOM 2845 C CA . LEU A 1 375 ? -6.493 11.233 17.163 1.00 90.81 375 LEU A CA 1
ATOM 2846 C C . LEU A 1 375 ? -6.700 10.584 15.790 1.00 90.81 375 LEU A C 1
ATOM 2848 O O . LEU A 1 375 ? -7.297 11.192 14.898 1.00 90.81 375 LEU A O 1
ATOM 2852 N N . ASP A 1 376 ? -6.223 9.350 15.635 1.00 88.19 376 ASP A N 1
ATOM 2853 C CA . ASP A 1 376 ? -6.472 8.538 14.444 1.00 88.19 376 ASP A CA 1
ATOM 2854 C C . ASP A 1 376 ? -7.812 7.801 14.584 1.00 88.19 376 ASP A C 1
ATOM 2856 O O . ASP A 1 376 ? -8.032 7.057 15.541 1.00 88.19 376 ASP A O 1
ATOM 2860 N N . LEU A 1 377 ? -8.717 8.018 13.631 1.00 89.94 377 LEU A N 1
ATOM 2861 C CA . LEU A 1 377 ? -10.072 7.463 13.636 1.00 89.94 377 LEU A CA 1
ATOM 2862 C C . LEU A 1 377 ? -10.218 6.198 12.777 1.00 89.94 377 LEU A C 1
ATOM 2864 O O . LEU A 1 377 ? -11.341 5.728 12.575 1.00 89.94 377 LEU A O 1
ATOM 2868 N N . THR A 1 378 ? -9.117 5.637 12.265 1.00 81.25 378 THR A N 1
ATOM 2869 C CA . THR A 1 378 ? -9.127 4.474 11.359 1.00 81.25 378 THR A CA 1
ATOM 2870 C C . THR A 1 378 ? -9.779 3.243 11.987 1.00 81.25 378 THR A C 1
ATOM 2872 O O . THR A 1 378 ? -10.415 2.471 11.282 1.00 81.25 378 THR A O 1
ATOM 2875 N N . ALA A 1 379 ? -9.674 3.033 13.298 1.00 79.19 379 ALA A N 1
ATOM 2876 C CA . ALA A 1 379 ? -10.289 1.874 13.952 1.00 79.19 379 ALA A CA 1
ATOM 2877 C C . ALA A 1 379 ? -11.763 2.096 14.357 1.00 79.19 379 ALA A C 1
ATOM 2879 O O . ALA A 1 379 ? -12.498 1.134 14.567 1.00 79.19 379 ALA A O 1
ATOM 2880 N N . MET A 1 380 ? -12.235 3.346 14.426 1.00 87.19 380 MET A N 1
ATOM 2881 C CA . MET A 1 380 ? -13.560 3.697 14.962 1.00 87.19 380 MET A CA 1
ATOM 2882 C C . MET A 1 380 ? -14.674 3.581 13.914 1.00 87.19 380 MET A C 1
ATOM 2884 O O . MET A 1 380 ? -15.445 4.513 13.731 1.00 87.19 380 MET A O 1
ATOM 2888 N N . GLN A 1 381 ? -14.744 2.477 13.172 1.00 81.94 381 GLN A N 1
ATOM 2889 C CA . GLN A 1 381 ? -15.514 2.366 11.920 1.00 81.94 381 GLN A CA 1
ATOM 2890 C C . GLN A 1 381 ? -17.027 2.642 12.032 1.00 81.94 381 GLN A C 1
ATOM 2892 O O . GLN A 1 381 ? -17.660 2.856 11.002 1.00 81.94 381 GLN A O 1
ATOM 2897 N N . GLU A 1 382 ? -17.611 2.678 13.233 1.00 89.94 382 GLU A N 1
ATOM 2898 C CA . GLU A 1 382 ? -19.018 3.050 13.472 1.00 89.94 382 GLU A CA 1
ATOM 2899 C C . GLU A 1 382 ? -19.223 4.524 13.870 1.00 89.94 382 GLU A C 1
ATOM 2901 O O . GLU A 1 382 ? -20.360 4.953 14.054 1.00 89.94 382 GLU A O 1
ATOM 2906 N N . LEU A 1 383 ? -18.153 5.315 13.988 1.00 94.62 383 LEU A N 1
ATOM 2907 C CA . LEU A 1 383 ? -18.217 6.694 14.471 1.00 94.62 383 LEU A CA 1
ATOM 2908 C C . LEU A 1 383 ? -18.894 7.599 13.445 1.00 94.62 383 LEU A C 1
ATOM 2910 O O . LEU A 1 383 ? -18.370 7.802 12.357 1.00 94.62 383 LEU A O 1
ATOM 2914 N N . GLU A 1 384 ? -20.034 8.178 13.812 1.00 96.75 384 GLU A N 1
ATOM 2915 C CA . GLU A 1 384 ? -20.853 9.033 12.948 1.00 96.75 384 GLU A CA 1
ATOM 2916 C C . GLU A 1 384 ? -20.633 10.524 13.232 1.00 96.75 384 GLU A C 1
ATOM 2918 O O . GLU A 1 384 ? -20.634 11.342 12.306 1.00 96.75 384 GLU A O 1
ATOM 2923 N N . GLU A 1 385 ? -20.406 10.883 14.498 1.00 97.75 385 GLU A N 1
ATOM 2924 C CA . GLU A 1 385 ? -20.227 12.267 14.937 1.00 97.75 385 GLU A CA 1
ATOM 2925 C C . GLU A 1 385 ? -19.009 12.433 15.849 1.00 97.75 385 GLU A C 1
ATOM 2927 O O . GLU A 1 385 ? -18.827 11.684 16.812 1.00 97.75 385 GLU A O 1
ATOM 2932 N N . ILE A 1 386 ? -18.215 13.476 15.596 1.00 97.19 386 ILE A N 1
ATOM 2933 C CA . ILE A 1 386 ? -17.124 13.875 16.484 1.00 97.19 386 ILE A CA 1
ATOM 2934 C C . ILE A 1 386 ? -17.147 15.374 16.789 1.00 97.19 386 ILE A C 1
ATOM 2936 O O . ILE A 1 386 ? -17.343 16.202 15.897 1.00 97.19 386 ILE A O 1
ATOM 2940 N N . THR A 1 387 ? -16.903 15.728 18.048 1.00 97.50 387 THR A N 1
ATOM 2941 C CA . THR A 1 387 ? -16.695 17.113 18.488 1.00 97.50 387 THR A CA 1
ATOM 2942 C C . THR A 1 387 ? -15.256 17.289 18.948 1.00 97.50 387 THR A C 1
ATOM 2944 O O . THR A 1 387 ? -14.783 16.551 19.808 1.00 97.50 387 THR A O 1
ATOM 2947 N N . LEU A 1 388 ? -14.567 18.283 18.394 1.00 96.38 388 LEU A N 1
ATOM 2948 C CA . LEU A 1 388 ? -13.203 18.661 18.734 1.00 96.38 388 LEU A CA 1
ATOM 2949 C C . LEU A 1 388 ? -13.224 19.978 19.511 1.00 96.38 388 LEU A C 1
ATOM 2951 O O . LEU A 1 388 ? -13.575 21.027 18.974 1.00 96.38 388 LEU A O 1
ATOM 2955 N N . GLY A 1 389 ? -12.795 19.924 20.763 1.00 94.12 389 GLY A N 1
ATOM 2956 C CA . GLY A 1 389 ? -12.536 21.050 21.655 1.00 94.12 389 GLY A CA 1
ATOM 2957 C C . GLY A 1 389 ? -11.197 20.866 22.376 1.00 94.12 389 GLY A C 1
ATOM 2958 O O . GLY A 1 389 ? -10.346 20.086 21.939 1.00 94.12 389 GLY A O 1
ATOM 2959 N N . GLY A 1 390 ? -10.996 21.590 23.480 1.00 89.88 390 GLY A N 1
ATOM 2960 C CA . GLY A 1 390 ? -9.770 21.489 24.283 1.00 89.88 390 GLY A CA 1
ATOM 2961 C C . GLY A 1 390 ? -8.502 21.720 23.451 1.00 89.88 390 GLY A C 1
ATOM 2962 O O . GLY A 1 390 ? -8.433 22.659 22.654 1.00 89.88 390 GLY A O 1
ATOM 2963 N N . THR A 1 391 ? -7.500 20.852 23.614 1.00 92.19 391 THR A N 1
ATOM 2964 C CA . THR A 1 391 ? -6.207 20.921 22.905 1.00 92.19 391 THR A CA 1
ATOM 2965 C C . THR A 1 391 ? -6.193 20.274 21.518 1.00 92.19 391 THR A C 1
ATOM 2967 O O . THR A 1 391 ? -5.148 20.275 20.864 1.00 92.19 391 THR A O 1
ATOM 2970 N N . MET A 1 392 ? -7.312 19.723 21.037 1.00 94.19 392 MET A N 1
ATOM 2971 C CA . MET A 1 392 ? -7.346 19.015 19.753 1.00 94.19 392 MET A CA 1
ATOM 2972 C C . MET A 1 392 ? -7.020 19.950 18.585 1.00 94.19 392 MET A C 1
ATOM 2974 O O . MET A 1 392 ? -7.662 20.984 18.425 1.00 94.19 392 MET A O 1
ATOM 2978 N N . LYS A 1 393 ? -6.049 19.563 17.753 1.00 93.81 393 LYS A N 1
ATOM 2979 C CA . LYS A 1 393 ? -5.610 20.284 16.547 1.00 93.81 393 LYS A CA 1
ATOM 2980 C C . LYS A 1 393 ? -6.111 19.641 15.261 1.00 93.81 393 LYS A C 1
ATOM 2982 O O . LYS A 1 393 ? -6.340 20.350 14.290 1.00 93.81 393 LYS A O 1
ATOM 2987 N N . THR A 1 394 ? -6.229 18.315 15.227 1.00 92.62 394 THR A N 1
ATOM 2988 C CA . THR A 1 394 ? -6.660 17.588 14.027 1.00 92.62 394 THR A CA 1
ATOM 2989 C C . THR A 1 394 ? -7.133 16.168 14.350 1.00 92.62 394 THR A C 1
ATOM 2991 O O . THR A 1 394 ? -6.987 15.691 15.477 1.00 92.62 394 THR A O 1
ATOM 2994 N N . ILE A 1 395 ? -7.685 15.502 13.340 1.00 93.12 395 ILE A N 1
ATOM 2995 C CA . ILE A 1 395 ? -7.985 14.070 13.302 1.00 93.12 395 ILE A CA 1
ATOM 2996 C C . ILE A 1 395 ? -7.373 13.469 12.038 1.00 93.12 395 ILE A C 1
ATOM 2998 O O . ILE A 1 395 ? -7.251 14.150 11.020 1.00 93.12 395 ILE A O 1
ATOM 3002 N N . THR A 1 396 ? -6.978 12.201 12.099 1.00 88.69 396 THR A N 1
ATOM 3003 C CA . THR A 1 396 ? -6.366 11.487 10.968 1.00 88.69 396 THR A CA 1
ATOM 3004 C C . THR A 1 396 ? -7.069 10.163 10.698 1.00 88.69 396 THR A C 1
ATOM 3006 O O . THR A 1 396 ? -7.975 9.754 11.427 1.00 88.69 396 THR A O 1
ATOM 3009 N N . GLY A 1 397 ? -6.644 9.492 9.628 1.00 82.06 397 GLY A N 1
ATOM 3010 C CA . GLY A 1 397 ? -7.127 8.168 9.267 1.00 82.06 397 GLY A CA 1
ATOM 3011 C C . GLY A 1 397 ? -8.204 8.181 8.189 1.00 82.06 397 GLY A C 1
ATOM 3012 O O . GLY A 1 397 ? -8.432 9.178 7.502 1.00 82.06 397 GLY A O 1
ATOM 3013 N N . SER A 1 398 ? -8.854 7.033 8.026 1.00 72.12 398 SER A N 1
ATOM 3014 C CA . SER A 1 398 ? -9.969 6.851 7.097 1.00 72.12 398 SER A CA 1
ATOM 3015 C C . SER A 1 398 ? -11.114 6.150 7.811 1.00 72.12 398 SER A C 1
ATOM 3017 O O . SER A 1 398 ? -11.086 4.935 8.017 1.00 72.12 398 SER A O 1
ATOM 3019 N N . ASN A 1 399 ? -12.115 6.931 8.201 1.00 72.94 399 ASN A N 1
ATOM 3020 C CA . ASN A 1 399 ? -13.336 6.425 8.805 1.00 72.94 399 ASN A CA 1
ATOM 3021 C C . ASN A 1 399 ? -14.463 6.423 7.769 1.00 72.94 399 ASN A C 1
ATOM 3023 O O . ASN A 1 399 ? -14.692 7.438 7.102 1.00 72.94 399 ASN A O 1
ATOM 3027 N N . VAL A 1 400 ? -15.154 5.292 7.620 1.00 73.75 400 VAL A N 1
ATOM 3028 C CA . VAL A 1 400 ? -16.218 5.163 6.615 1.00 73.75 400 VAL A CA 1
ATOM 3029 C C . VAL A 1 400 ? -17.578 5.652 7.102 1.00 73.75 400 VAL A C 1
ATOM 3031 O O . VAL A 1 400 ? -18.450 5.856 6.270 1.00 73.75 400 VAL A O 1
ATOM 3034 N N . SER A 1 401 ? -17.785 5.873 8.397 1.00 90.31 401 SER A N 1
ATOM 3035 C CA . SER A 1 401 ? -19.098 6.236 8.953 1.00 90.31 401 SER A CA 1
ATOM 3036 C C . SER A 1 401 ? -19.212 7.698 9.366 1.00 90.31 401 SER A C 1
ATOM 3038 O O . SER A 1 401 ? -20.330 8.179 9.539 1.00 90.31 401 SER A O 1
ATOM 3040 N N . LEU A 1 402 ? -18.092 8.419 9.482 1.00 95.31 402 LEU A N 1
ATOM 3041 C CA . LEU A 1 402 ? -18.084 9.787 9.993 1.00 95.31 402 LEU A CA 1
ATOM 3042 C C . LEU A 1 402 ? -18.825 10.743 9.050 1.00 95.31 402 LEU A C 1
ATOM 3044 O O . LEU A 1 402 ? -18.376 10.999 7.933 1.00 95.31 402 LEU A O 1
ATOM 3048 N N . LYS A 1 403 ? -19.934 11.306 9.539 1.00 96.44 403 LYS A N 1
ATOM 3049 C CA . LYS A 1 403 ? -20.810 12.241 8.813 1.00 96.44 403 LYS A CA 1
ATOM 3050 C C . LYS A 1 403 ? -20.656 13.678 9.291 1.00 96.44 403 LYS A C 1
ATOM 3052 O O . LYS A 1 403 ? -20.907 14.606 8.520 1.00 96.44 403 LYS A O 1
ATOM 3057 N N . LYS A 1 404 ? -20.255 13.885 10.548 1.00 97.31 404 LYS A N 1
ATOM 3058 C CA . LYS A 1 404 ? -20.250 15.211 11.175 1.00 97.31 404 LYS A CA 1
ATOM 3059 C C . LYS A 1 404 ? -19.018 15.452 12.040 1.00 97.31 404 LYS A C 1
ATOM 3061 O O . LYS A 1 404 ? -18.721 14.670 12.940 1.00 97.31 404 LYS A O 1
ATOM 3066 N N . VAL A 1 405 ? -18.373 16.595 11.816 1.00 97.38 405 VAL A N 1
ATOM 3067 C CA . VAL A 1 405 ? -17.321 17.148 12.681 1.00 97.38 405 VAL A CA 1
ATOM 3068 C C . VAL A 1 405 ? -17.808 18.471 13.264 1.00 97.38 405 VAL A C 1
ATOM 3070 O O . VAL A 1 405 ? -18.311 19.319 12.534 1.00 97.38 405 VAL A O 1
ATOM 3073 N N . THR A 1 406 ? -17.661 18.669 14.570 1.00 97.19 406 THR A N 1
ATOM 3074 C CA . THR A 1 406 ? -17.977 19.938 15.244 1.00 97.19 406 THR A CA 1
ATOM 3075 C C . THR A 1 406 ? -16.718 20.503 15.888 1.00 97.19 406 THR A C 1
ATOM 3077 O O . THR A 1 406 ? -16.073 19.817 16.671 1.00 97.19 406 THR A O 1
ATOM 3080 N N . LEU A 1 407 ? -16.359 21.745 15.581 1.00 95.62 407 LEU A N 1
ATOM 3081 C CA . LEU A 1 407 ? -15.280 22.485 16.231 1.00 95.62 407 LEU A CA 1
ATOM 3082 C C . LEU A 1 407 ? -15.903 23.383 17.298 1.00 95.62 407 LEU A C 1
ATOM 3084 O O . LEU A 1 407 ? -16.502 24.400 16.958 1.00 95.62 407 LEU A O 1
ATOM 3088 N N . LYS A 1 408 ? -15.809 22.993 18.572 1.00 93.19 408 LYS A N 1
ATOM 3089 C CA . LYS A 1 408 ? -16.486 23.697 19.671 1.00 93.19 408 LYS A CA 1
ATOM 3090 C C . LYS A 1 408 ? -15.500 24.486 20.515 1.00 93.19 408 LYS A C 1
ATOM 3092 O O . LYS A 1 408 ? -14.693 23.896 21.231 1.00 93.19 408 LYS A O 1
ATOM 3097 N N . GLU A 1 409 ? -15.573 25.811 20.398 1.00 90.88 409 GLU A N 1
ATOM 3098 C CA . GLU A 1 409 ? -14.647 26.785 20.994 1.00 90.88 409 GLU A CA 1
ATOM 3099 C C . GLU A 1 409 ? -13.174 26.372 20.782 1.00 90.88 409 GLU A C 1
ATOM 3101 O O . GLU A 1 409 ? -12.306 26.557 21.638 1.00 90.88 409 GLU A O 1
ATOM 3106 N N . ASN A 1 410 ? -12.890 25.762 19.625 1.00 91.06 410 ASN A N 1
ATOM 3107 C CA . ASN A 1 410 ? -11.599 25.170 19.312 1.00 91.06 410 ASN A CA 1
ATOM 3108 C C . ASN A 1 410 ? -10.746 26.140 18.495 1.00 91.06 410 ASN A C 1
ATOM 3110 O O . ASN A 1 410 ? -10.958 26.306 17.300 1.00 91.06 410 ASN A O 1
ATOM 3114 N N . ARG A 1 411 ? -9.733 26.722 19.143 1.00 91.31 411 ARG A N 1
ATOM 3115 C CA . ARG A 1 411 ? -8.774 27.654 18.518 1.00 91.31 411 ARG A CA 1
ATOM 3116 C C . ARG A 1 411 ? -7.491 26.979 18.029 1.00 91.31 411 ARG A C 1
ATOM 3118 O O . ARG A 1 411 ? -6.571 27.651 17.576 1.00 91.31 411 ARG A O 1
ATOM 3125 N N . ASN A 1 412 ? -7.404 25.662 18.185 1.00 94.00 412 ASN A N 1
ATOM 3126 C CA . ASN A 1 412 ? -6.212 24.864 17.915 1.00 94.00 412 ASN A CA 1
ATOM 3127 C C . ASN A 1 412 ? -6.230 24.263 16.502 1.00 94.00 412 ASN A C 1
ATOM 3129 O O . ASN A 1 412 ? -5.172 24.002 15.930 1.00 94.00 412 ASN A O 1
ATOM 3133 N N . VAL A 1 413 ? -7.418 24.070 15.928 1.00 95.06 413 VAL A N 1
ATOM 3134 C CA . VAL A 1 413 ? -7.607 23.646 14.540 1.00 95.06 413 VAL A CA 1
ATOM 3135 C C . VAL A 1 413 ? -7.410 24.852 13.617 1.00 95.06 413 VAL A C 1
ATOM 3137 O O . VAL A 1 413 ? -8.250 25.753 13.550 1.00 95.06 413 VAL A O 1
ATOM 3140 N N . THR A 1 414 ? -6.292 24.868 12.891 1.00 95.38 414 THR A N 1
ATOM 3141 C CA . THR A 1 414 ? -6.015 25.851 11.824 1.00 95.38 414 THR A CA 1
ATOM 3142 C C . THR A 1 414 ? -6.179 25.243 10.432 1.00 95.38 414 THR A C 1
ATOM 3144 O O . THR A 1 414 ? -6.691 25.895 9.523 1.00 95.38 414 THR A O 1
ATOM 3147 N N . LYS A 1 415 ? -5.813 23.967 10.272 1.00 96.31 415 LYS A N 1
ATOM 3148 C CA . LYS A 1 415 ? -5.987 23.174 9.050 1.00 96.31 415 LYS A CA 1
ATOM 3149 C C . LYS A 1 415 ? -6.670 21.856 9.399 1.00 96.31 415 LYS A C 1
ATOM 3151 O O . LYS A 1 415 ? -6.220 21.158 10.305 1.00 96.31 415 LYS A O 1
ATOM 3156 N N . LEU A 1 416 ? -7.726 21.508 8.670 1.00 96.00 416 LEU A N 1
ATOM 3157 C CA . LEU A 1 416 ? -8.484 20.275 8.877 1.00 96.00 416 LEU A CA 1
ATOM 3158 C C . LEU A 1 416 ? -8.597 19.504 7.557 1.00 96.00 416 LEU A C 1
ATOM 3160 O O . LEU A 1 416 ? -9.340 19.913 6.668 1.00 96.00 416 LEU A O 1
ATOM 3164 N N . ASP A 1 417 ? -7.853 18.404 7.417 1.00 95.00 417 ASP A N 1
ATOM 3165 C CA . ASP A 1 417 ? -7.901 17.552 6.221 1.00 95.00 417 ASP A CA 1
ATOM 3166 C C . ASP A 1 417 ? -8.802 16.336 6.453 1.00 95.00 417 ASP A C 1
ATOM 3168 O O . ASP A 1 417 ? -8.451 15.394 7.160 1.00 95.00 417 ASP A O 1
ATOM 3172 N N . LEU A 1 418 ? -9.980 16.371 5.836 1.00 95.12 418 LEU A N 1
ATOM 3173 C CA . LEU A 1 418 ? -11.005 15.337 5.895 1.00 95.12 418 LEU A CA 1
ATOM 3174 C C . LEU A 1 418 ? -11.145 14.564 4.576 1.00 95.12 418 LEU A C 1
ATOM 3176 O O . LEU A 1 418 ? -12.125 13.843 4.389 1.00 95.12 418 LEU A O 1
ATOM 3180 N N . ARG A 1 419 ? -10.196 14.666 3.636 1.00 92.75 419 ARG A N 1
ATOM 3181 C CA . ARG A 1 419 ? -10.307 13.989 2.326 1.00 92.75 419 ARG A CA 1
ATOM 3182 C C . ARG A 1 419 ? -10.379 12.460 2.430 1.00 92.75 419 ARG A C 1
ATOM 3184 O O . ARG A 1 419 ? -10.918 11.816 1.533 1.00 92.75 419 ARG A O 1
ATOM 3191 N N . GLY A 1 420 ? -9.882 11.880 3.525 1.00 86.38 420 GLY A N 1
ATOM 3192 C CA . GLY A 1 420 ? -9.996 10.448 3.832 1.00 86.38 420 GLY A CA 1
ATOM 3193 C C . GLY A 1 420 ? -11.391 9.989 4.291 1.00 86.38 420 GLY A C 1
ATOM 3194 O O . GLY A 1 420 ? -11.663 8.788 4.293 1.00 86.38 420 GLY A O 1
ATOM 3195 N N . PHE A 1 421 ? -12.289 10.915 4.643 1.00 90.88 421 PHE A N 1
ATOM 3196 C CA . PHE A 1 421 ? -13.589 10.644 5.267 1.00 90.88 421 PHE A CA 1
ATOM 3197 C C . PHE A 1 421 ? -14.715 10.776 4.236 1.00 90.88 421 PHE A C 1
ATOM 3199 O O . PHE A 1 421 ? -15.371 11.807 4.114 1.00 90.88 421 PHE A O 1
ATOM 3206 N N . ARG A 1 422 ? -14.924 9.722 3.442 1.00 87.88 422 ARG A N 1
ATOM 3207 C CA . ARG A 1 422 ? -15.769 9.757 2.227 1.00 87.88 422 ARG A CA 1
ATOM 3208 C C . ARG A 1 422 ? -17.239 10.115 2.473 1.00 87.88 422 ARG A C 1
ATOM 3210 O O . ARG A 1 422 ? -17.890 10.637 1.570 1.00 87.88 422 ARG A O 1
ATOM 3217 N N . ASN A 1 423 ? -17.741 9.844 3.676 1.00 92.25 423 ASN A N 1
ATOM 3218 C CA . ASN A 1 423 ? -19.131 10.076 4.062 1.00 92.25 423 ASN A CA 1
ATOM 3219 C C . ASN A 1 423 ? -19.336 11.355 4.881 1.00 92.25 423 ASN A C 1
ATOM 3221 O O . ASN A 1 423 ? -20.437 11.571 5.375 1.00 92.25 423 ASN A O 1
ATOM 3225 N N . ILE A 1 424 ? -18.326 12.231 4.974 1.00 95.56 424 ILE A N 1
ATOM 3226 C CA . ILE A 1 424 ? -18.488 13.525 5.637 1.00 95.56 424 ILE A CA 1
ATOM 3227 C C . ILE A 1 424 ? -19.568 14.356 4.933 1.00 95.56 424 ILE A C 1
ATOM 3229 O O . ILE A 1 424 ? -19.598 14.454 3.706 1.00 95.56 424 ILE A O 1
ATOM 3233 N N . GLU A 1 425 ? -20.463 14.946 5.715 1.00 94.69 425 GLU A N 1
ATOM 3234 C CA . GLU A 1 425 ? -21.563 15.789 5.233 1.00 94.69 425 GLU A CA 1
ATOM 3235 C C . GLU A 1 425 ? -21.544 17.165 5.896 1.00 94.69 425 GLU A C 1
ATOM 3237 O O . GLU A 1 425 ? -21.900 18.159 5.270 1.00 94.69 425 GLU A O 1
ATOM 3242 N N . LYS A 1 426 ? -21.150 17.230 7.174 1.00 96.88 426 LYS A N 1
ATOM 3243 C CA . LYS A 1 426 ? -21.300 18.433 7.995 1.00 96.88 426 LYS A CA 1
ATOM 3244 C C . LYS A 1 426 ? -20.017 18.779 8.737 1.00 96.88 426 LYS A C 1
ATOM 3246 O O . LYS A 1 426 ? -19.437 17.934 9.417 1.00 96.88 426 LYS A O 1
ATOM 3251 N N . VAL A 1 427 ? -19.631 20.049 8.666 1.00 97.19 427 VAL A N 1
ATOM 3252 C CA . VAL A 1 427 ? -18.632 20.656 9.548 1.00 97.19 427 VAL A CA 1
ATOM 3253 C C . VAL A 1 427 ? -19.279 21.842 10.246 1.00 97.19 427 VAL A C 1
ATOM 3255 O O . VAL A 1 427 ? -19.644 22.828 9.611 1.00 97.19 427 VAL A O 1
ATOM 3258 N N . PHE A 1 428 ? -19.435 21.741 11.560 1.00 95.75 428 PHE A N 1
ATOM 3259 C CA . PHE A 1 428 ? -19.964 22.813 12.395 1.00 95.75 428 PHE A CA 1
ATOM 3260 C C . PHE A 1 428 ? -18.836 23.517 13.132 1.00 95.75 428 PHE A C 1
ATOM 3262 O O . PHE A 1 428 ? -17.870 22.886 13.554 1.00 95.75 428 PHE A O 1
ATOM 3269 N N . ILE A 1 429 ? -18.961 24.833 13.271 1.00 94.31 429 ILE A N 1
ATOM 3270 C CA . ILE A 1 429 ? -17.986 25.680 13.953 1.00 94.31 429 ILE A CA 1
ATOM 3271 C C . ILE A 1 429 ? -18.769 26.496 14.979 1.00 94.31 429 ILE A C 1
ATOM 3273 O O . ILE A 1 429 ? -19.483 27.438 14.638 1.00 94.31 429 ILE A O 1
ATOM 3277 N N . GLU A 1 430 ? -18.678 26.072 16.234 1.00 93.00 430 GLU A N 1
ATOM 3278 C CA . GLU A 1 430 ? -19.364 26.674 17.373 1.00 93.00 430 GLU A CA 1
ATOM 3279 C C . GLU A 1 430 ? -18.368 27.543 18.136 1.00 93.00 430 GLU A C 1
ATOM 3281 O O . GLU A 1 430 ? -17.605 27.050 18.965 1.00 93.00 430 GLU A O 1
ATOM 3286 N N . GLU A 1 431 ? -18.349 28.839 17.844 1.00 91.19 431 GLU A N 1
ATOM 3287 C CA . GLU A 1 431 ? -17.492 29.799 18.536 1.00 91.19 431 GLU A CA 1
ATOM 3288 C C . GLU A 1 431 ? -18.103 31.201 18.538 1.00 91.19 431 GLU A C 1
ATOM 3290 O O . GLU A 1 431 ? -18.987 31.526 17.737 1.00 91.19 431 GLU A O 1
ATOM 3295 N N . GLN A 1 432 ? -17.577 32.070 19.400 1.00 90.00 432 GLN A N 1
ATOM 3296 C CA . GLN A 1 432 ? -17.975 33.473 19.396 1.00 90.00 432 GLN A CA 1
ATOM 3297 C C . GLN A 1 432 ? -17.647 34.161 18.055 1.00 90.00 432 GLN A C 1
ATOM 3299 O O . GLN A 1 432 ? -16.530 34.021 17.542 1.00 90.00 432 GLN A O 1
ATOM 3304 N N . PRO A 1 433 ? -18.560 34.996 17.511 1.00 88.12 433 PRO A N 1
ATOM 3305 C CA . PRO A 1 433 ? -18.294 35.772 16.299 1.00 88.12 433 PRO A CA 1
ATOM 3306 C C . PRO A 1 433 ? -17.043 36.657 16.407 1.00 88.12 433 PRO A C 1
ATOM 3308 O O . PRO A 1 433 ? -16.381 36.911 15.407 1.00 88.12 433 PRO A O 1
ATOM 3311 N N . THR A 1 434 ? -16.702 37.100 17.621 1.00 89.06 434 THR A N 1
ATOM 3312 C CA . THR A 1 434 ? -15.531 37.935 17.927 1.00 89.06 434 THR A CA 1
ATOM 3313 C C . THR A 1 434 ? -14.212 37.169 18.018 1.00 89.06 434 THR A C 1
ATOM 3315 O O . THR A 1 434 ? -13.160 37.805 18.091 1.00 89.06 434 THR A O 1
ATOM 3318 N N . THR A 1 435 ? -14.223 35.832 18.011 1.00 90.06 435 THR A N 1
ATOM 3319 C CA . THR A 1 435 ? -12.983 35.047 18.021 1.00 90.06 435 THR A CA 1
ATOM 3320 C C . THR A 1 435 ? -12.155 35.377 16.767 1.00 90.06 435 THR A C 1
ATOM 3322 O O . THR A 1 435 ? -12.722 35.406 15.670 1.00 90.06 435 THR A O 1
ATOM 3325 N N . PRO A 1 436 ? -10.834 35.620 16.878 1.00 92.56 436 PRO A N 1
ATOM 3326 C CA . PRO A 1 436 ? -9.986 35.882 15.718 1.00 92.56 436 PRO A CA 1
ATOM 3327 C C . PRO A 1 436 ? -10.063 34.773 14.667 1.00 92.56 436 PRO A C 1
ATOM 3329 O O . PRO A 1 436 ? -10.178 33.597 14.999 1.00 92.56 436 PRO A O 1
ATOM 3332 N N . ASN A 1 437 ? -9.969 35.138 13.390 1.00 94.12 437 ASN A N 1
ATOM 3333 C CA . ASN A 1 437 ? -9.998 34.165 12.302 1.00 94.12 437 ASN A CA 1
ATOM 3334 C C . ASN A 1 437 ? -8.758 33.258 12.369 1.00 94.12 437 ASN A C 1
ATOM 3336 O O . ASN A 1 437 ? -7.660 33.724 12.083 1.00 94.12 437 ASN A O 1
ATOM 3340 N N . HIS A 1 438 ? -8.935 31.983 12.724 1.00 94.69 438 HIS A N 1
ATOM 3341 C CA . HIS A 1 438 ? -7.823 31.030 12.868 1.00 94.69 438 HIS A CA 1
ATOM 3342 C C . HIS A 1 438 ? -7.874 29.839 11.898 1.00 94.69 438 HIS A C 1
ATOM 3344 O O . HIS A 1 438 ? -6.857 29.187 11.686 1.00 94.69 438 HIS A O 1
ATOM 3350 N N . ILE A 1 439 ? -9.032 29.538 11.299 1.00 96.56 439 ILE A N 1
ATOM 3351 C CA . ILE A 1 439 ? -9.155 28.447 10.324 1.00 96.56 439 ILE A CA 1
ATOM 3352 C C . ILE A 1 439 ? -8.672 28.936 8.958 1.00 96.56 439 ILE A C 1
ATOM 3354 O O . ILE A 1 439 ? -9.263 29.826 8.341 1.00 96.56 439 ILE A O 1
ATOM 3358 N N . GLU A 1 440 ? -7.592 28.329 8.487 1.00 97.12 440 GLU A N 1
ATOM 3359 C CA . GLU A 1 440 ? -6.948 28.626 7.213 1.00 97.12 440 GLU A CA 1
ATOM 3360 C C . GLU A 1 440 ? -7.473 27.732 6.091 1.00 97.12 440 GLU A C 1
ATOM 3362 O O . GLU A 1 440 ? -7.596 28.196 4.958 1.00 97.12 440 GLU A O 1
ATOM 3367 N N . CYS A 1 441 ? -7.787 26.467 6.398 1.00 97.75 441 CYS A N 1
ATOM 3368 C CA . CYS A 1 441 ? -8.195 25.481 5.402 1.00 97.75 441 CYS A CA 1
ATOM 3369 C C . CYS A 1 441 ? -9.022 24.331 5.994 1.00 97.75 441 CYS A C 1
ATOM 3371 O O . CYS A 1 441 ? -8.698 23.794 7.056 1.00 97.75 441 CYS A O 1
ATOM 3373 N N . ILE A 1 442 ? -10.051 23.916 5.252 1.00 98.12 442 ILE A N 1
ATOM 3374 C CA . ILE A 1 442 ? -10.812 22.683 5.474 1.00 98.12 442 ILE A CA 1
ATOM 3375 C C . ILE A 1 442 ? -10.817 21.904 4.150 1.00 98.12 442 ILE A C 1
ATOM 3377 O O . ILE A 1 442 ? -11.500 22.286 3.200 1.00 98.12 442 ILE A O 1
ATOM 3381 N N . ALA A 1 443 ? -10.044 20.825 4.063 1.00 97.88 443 ALA A N 1
ATOM 3382 C CA . ALA A 1 443 ? -9.992 19.979 2.873 1.00 97.88 443 ALA A CA 1
ATOM 3383 C C . ALA A 1 443 ? -10.986 18.818 3.001 1.00 97.88 443 ALA A C 1
ATOM 3385 O O . ALA A 1 443 ? -10.999 18.129 4.013 1.00 97.88 443 ALA A O 1
ATOM 3386 N N . VAL A 1 444 ? -11.817 18.575 1.987 1.00 97.38 444 VAL A N 1
ATOM 3387 C CA . VAL A 1 444 ? -12.848 17.515 1.991 1.00 97.38 444 VAL A CA 1
ATOM 3388 C C . VAL A 1 444 ? -12.878 16.781 0.643 1.00 97.38 444 VAL A C 1
ATOM 3390 O O . VAL A 1 444 ? -12.304 17.280 -0.328 1.00 97.38 444 VAL A O 1
ATOM 3393 N N . PRO A 1 445 ? -13.516 15.599 0.524 1.00 95.19 445 PRO A N 1
ATOM 3394 C CA . PRO A 1 445 ? -13.693 14.950 -0.774 1.00 95.19 445 PRO A CA 1
ATOM 3395 C C . PRO A 1 445 ? -14.371 15.886 -1.785 1.00 95.19 445 PRO A C 1
ATOM 3397 O O . PRO A 1 445 ? -15.267 16.649 -1.428 1.00 95.19 445 PRO A O 1
ATOM 3400 N N . ALA A 1 446 ? -13.967 15.827 -3.058 1.00 94.81 446 ALA A N 1
ATOM 3401 C CA . ALA A 1 446 ? -14.435 16.770 -4.080 1.00 94.81 446 ALA A CA 1
ATOM 3402 C C . ALA A 1 446 ? -15.968 16.818 -4.215 1.00 94.81 446 ALA A C 1
ATOM 3404 O O . ALA A 1 446 ? -16.542 17.886 -4.400 1.00 94.81 446 ALA A O 1
ATOM 3405 N N . ASN A 1 447 ? -16.634 15.675 -4.044 1.00 94.81 447 ASN A N 1
ATOM 3406 C CA . ASN A 1 447 ? -18.090 15.545 -4.078 1.00 94.81 447 ASN A CA 1
ATOM 3407 C C . ASN A 1 447 ? -18.803 16.014 -2.794 1.00 94.81 447 ASN A C 1
ATOM 3409 O O . ASN A 1 447 ? -20.020 15.904 -2.727 1.00 94.81 447 ASN A O 1
ATOM 3413 N N . LYS A 1 448 ? -18.072 16.490 -1.779 1.00 96.88 448 LYS A N 1
ATOM 3414 C CA . LYS A 1 448 ? -18.602 16.933 -0.476 1.00 96.88 448 LYS A CA 1
ATOM 3415 C C . LYS A 1 448 ? -18.391 18.423 -0.198 1.00 96.88 448 LYS A C 1
ATOM 3417 O O . LYS A 1 448 ? -18.862 18.923 0.817 1.00 96.88 448 LYS A O 1
ATOM 3422 N N . VAL A 1 449 ? -17.692 19.142 -1.081 1.00 97.69 449 VAL A N 1
ATOM 3423 C CA . VAL A 1 449 ? -17.322 20.556 -0.876 1.00 97.69 449 VAL A CA 1
ATOM 3424 C C . VAL A 1 449 ? -18.548 21.436 -0.628 1.00 97.69 449 VAL A C 1
ATOM 3426 O O . VAL A 1 449 ? -18.569 22.186 0.346 1.00 97.69 449 VAL A O 1
ATOM 3429 N N . GLU A 1 450 ? -19.571 21.341 -1.476 1.00 97.31 450 GLU A N 1
ATOM 3430 C CA . GLU A 1 450 ? -20.744 22.217 -1.375 1.00 97.31 450 GLU A CA 1
ATOM 3431 C C . GLU A 1 450 ? -21.647 21.858 -0.184 1.00 97.31 450 GLU A C 1
ATOM 3433 O O . GLU A 1 450 ? -22.091 22.761 0.525 1.00 97.31 450 GLU A O 1
ATOM 3438 N N . ASP A 1 451 ? -21.825 20.566 0.117 1.00 96.06 451 ASP A N 1
ATOM 3439 C CA . ASP A 1 451 ? -22.570 20.104 1.301 1.00 96.06 451 ASP A CA 1
ATOM 3440 C C . ASP A 1 451 ? -21.931 20.629 2.597 1.00 96.06 451 ASP A C 1
ATOM 3442 O O . ASP A 1 451 ? -22.599 21.209 3.461 1.00 96.06 451 ASP A O 1
ATOM 3446 N N . VAL A 1 452 ? -20.603 20.512 2.702 1.00 97.62 452 VAL A N 1
ATOM 3447 C CA . VAL A 1 452 ? -19.859 20.984 3.872 1.00 97.62 452 VAL A CA 1
ATOM 3448 C C . VAL A 1 452 ? -19.919 22.508 3.979 1.00 97.62 452 VAL A C 1
ATOM 3450 O O . VAL A 1 452 ? -20.185 23.022 5.069 1.00 97.62 452 VAL A O 1
ATOM 3453 N N . LYS A 1 453 ? -19.762 23.253 2.875 1.00 97.69 453 LYS A N 1
ATOM 3454 C CA . LYS A 1 453 ? -19.949 24.716 2.879 1.00 97.69 453 LYS A CA 1
ATOM 3455 C C . LYS A 1 453 ? -21.336 25.107 3.384 1.00 97.69 453 LYS A C 1
ATOM 3457 O O . LYS A 1 453 ? -21.444 26.005 4.218 1.00 97.69 453 LYS A O 1
ATOM 3462 N N . ALA A 1 454 ? -22.387 24.440 2.911 1.00 96.38 454 ALA A N 1
ATOM 3463 C CA . ALA A 1 454 ? -23.758 24.722 3.328 1.00 96.38 454 ALA A CA 1
ATOM 3464 C C . ALA A 1 454 ? -23.970 24.473 4.831 1.00 96.38 454 ALA A C 1
ATOM 3466 O O . ALA A 1 454 ? -24.713 25.214 5.477 1.00 96.38 454 ALA A O 1
ATOM 3467 N N . SER A 1 455 ? -23.278 23.478 5.394 1.00 96.00 455 SER A N 1
ATOM 3468 C CA . SER A 1 455 ? -23.367 23.124 6.814 1.00 96.00 455 SER A CA 1
ATOM 3469 C C . SER A 1 455 ? -22.685 24.121 7.762 1.00 96.00 455 SER A C 1
ATOM 3471 O O . SER A 1 455 ? -23.104 24.242 8.913 1.00 96.00 455 SER A O 1
ATOM 3473 N N . ILE A 1 456 ? -21.672 24.864 7.299 1.00 95.12 456 ILE A N 1
ATOM 3474 C CA . ILE A 1 456 ? -20.948 25.822 8.141 1.00 95.12 456 ILE A CA 1
ATOM 3475 C C . ILE A 1 456 ? -21.843 27.028 8.429 1.00 95.12 456 ILE A C 1
ATOM 3477 O O . ILE A 1 456 ? -22.264 27.740 7.509 1.00 95.12 456 ILE A O 1
ATOM 3481 N N . ASN A 1 457 ? -22.089 27.275 9.715 1.00 87.19 457 ASN A N 1
ATOM 3482 C CA . ASN A 1 457 ? -22.768 28.457 10.230 1.00 87.19 457 ASN A CA 1
ATOM 3483 C C . ASN A 1 457 ? -22.205 28.814 11.613 1.00 87.19 457 ASN A C 1
ATOM 3485 O O . ASN A 1 457 ? -22.167 27.952 12.488 1.00 87.19 457 ASN A O 1
ATOM 3489 N N . ILE A 1 458 ? -21.780 30.063 11.809 1.00 86.62 458 ILE A N 1
ATOM 3490 C CA . ILE A 1 458 ? -21.282 30.543 13.106 1.00 86.62 458 ILE A CA 1
ATOM 3491 C C . ILE A 1 458 ? -22.464 30.975 13.970 1.00 86.62 458 ILE A C 1
ATOM 3493 O O . ILE A 1 458 ? -23.166 31.932 13.642 1.00 86.62 458 ILE A O 1
ATOM 3497 N N . THR A 1 459 ? -22.676 30.291 15.091 1.00 67.62 459 THR A N 1
ATOM 3498 C CA . THR A 1 459 ? -23.749 30.598 16.046 1.00 67.62 459 THR A CA 1
ATOM 3499 C C . THR A 1 459 ? -23.186 31.233 17.319 1.00 67.62 459 THR A C 1
ATOM 3501 O O . THR A 1 459 ? -22.430 30.593 18.042 1.00 67.62 459 THR A O 1
ATOM 3504 N N . GLY A 1 460 ? -23.592 32.469 17.628 1.00 59.72 460 GLY A N 1
ATOM 3505 C CA . GLY A 1 460 ? -23.280 33.160 18.884 1.00 59.72 460 GLY A CA 1
ATOM 3506 C C . GLY A 1 460 ? -24.123 34.430 19.035 1.00 59.72 460 GLY A C 1
ATOM 3507 O O . GLY A 1 460 ? -24.343 35.155 18.068 1.00 59.72 460 GLY A O 1
ATOM 3508 N N . THR A 1 461 ? -24.652 34.686 20.230 1.00 55.56 461 THR A N 1
ATOM 3509 C CA . THR A 1 461 ? -25.747 35.642 20.504 1.00 55.56 461 THR A CA 1
ATOM 3510 C C . THR A 1 461 ? -25.362 37.129 20.468 1.00 55.56 461 THR A C 1
ATOM 3512 O O . THR A 1 461 ? -26.169 37.966 20.862 1.00 55.56 461 THR A O 1
ATOM 3515 N N . SER A 1 462 ? -24.159 37.495 20.009 1.00 64.06 462 SER A N 1
ATOM 3516 C CA . SER A 1 462 ? -23.597 38.836 20.247 1.00 64.06 462 SER A CA 1
ATOM 3517 C C . SER A 1 462 ? -23.354 39.723 19.020 1.00 64.06 462 SER A C 1
ATOM 3519 O O . SER A 1 462 ? -23.161 40.918 19.218 1.00 64.06 462 SER A O 1
ATOM 3521 N N . ASN A 1 463 ? -23.404 39.233 17.771 1.00 78.12 463 ASN A N 1
ATOM 3522 C CA . ASN A 1 463 ? -23.375 40.100 16.576 1.00 78.12 463 ASN A CA 1
ATOM 3523 C C . ASN A 1 463 ? -23.683 39.313 15.282 1.00 78.12 463 ASN A C 1
ATOM 3525 O O . ASN A 1 463 ? -22.825 38.584 14.777 1.00 78.12 463 ASN A O 1
ATOM 3529 N N . ALA A 1 464 ? -24.888 39.472 14.725 1.00 83.88 464 ALA A N 1
ATOM 3530 C CA . ALA A 1 464 ? -25.333 38.716 13.548 1.00 83.88 464 ALA A CA 1
ATOM 3531 C C . ALA A 1 464 ? -24.518 39.021 12.274 1.00 83.88 464 ALA A C 1
ATOM 3533 O O . ALA A 1 464 ? -24.253 38.116 11.479 1.00 83.88 464 ALA A O 1
ATOM 3534 N N . ASP A 1 465 ? -24.069 40.265 12.088 1.00 88.06 465 ASP A N 1
ATOM 3535 C CA . ASP A 1 465 ? -23.275 40.647 10.915 1.00 88.06 465 ASP A CA 1
ATOM 3536 C C . ASP A 1 465 ? -21.865 40.065 10.957 1.00 88.06 465 ASP A C 1
ATOM 3538 O O . ASP A 1 465 ? -21.351 39.585 9.939 1.00 88.06 465 ASP A O 1
ATOM 3542 N N . LEU A 1 466 ? -21.253 40.050 12.142 1.00 88.31 466 LEU A N 1
ATOM 3543 C CA . LEU A 1 466 ? -19.948 39.430 12.329 1.00 88.31 466 LEU A CA 1
ATOM 3544 C C . LEU A 1 466 ? -20.035 37.912 12.125 1.00 88.31 466 LEU A C 1
ATOM 3546 O O . LEU A 1 466 ? -19.201 37.342 11.422 1.00 88.31 466 LEU A O 1
ATOM 3550 N N . ALA A 1 467 ? -21.090 37.275 12.644 1.00 89.94 467 ALA A N 1
ATOM 3551 C CA . ALA A 1 467 ? -21.351 35.852 12.436 1.00 89.94 467 ALA A CA 1
ATOM 3552 C C . ALA A 1 467 ? -21.526 35.511 10.945 1.00 89.94 467 ALA A C 1
ATOM 3554 O O . ALA A 1 467 ? -20.923 34.557 10.451 1.00 89.94 467 ALA A O 1
ATOM 3555 N N . ARG A 1 468 ? -22.281 36.324 10.192 1.00 91.00 468 ARG A N 1
ATOM 3556 C CA . ARG A 1 468 ? -22.478 36.158 8.741 1.00 91.00 468 ARG A CA 1
ATOM 3557 C C . ARG A 1 468 ? -21.184 36.353 7.949 1.00 91.00 468 ARG A C 1
ATOM 3559 O O . ARG A 1 468 ? -20.888 35.572 7.040 1.00 91.00 468 ARG A O 1
ATOM 3566 N N . THR A 1 469 ? -20.400 37.372 8.295 1.00 92.62 469 THR A N 1
ATOM 3567 C CA . THR A 1 469 ? -19.103 37.652 7.659 1.00 92.62 469 THR A CA 1
ATOM 3568 C C . THR A 1 469 ? -18.127 36.502 7.898 1.00 92.62 469 THR A C 1
ATOM 3570 O O . THR A 1 469 ? -17.529 35.989 6.952 1.00 92.62 469 THR A O 1
ATOM 3573 N N . LYS A 1 470 ? -18.031 36.022 9.141 1.00 93.69 470 LYS A N 1
ATOM 3574 C CA . LYS A 1 470 ? -17.163 34.903 9.516 1.00 93.69 470 LYS A CA 1
ATOM 3575 C C . LYS A 1 470 ? -17.610 33.577 8.899 1.00 93.69 470 LYS A C 1
ATOM 3577 O O . LYS A 1 470 ? -16.785 32.833 8.377 1.00 93.69 470 LYS A O 1
ATOM 3582 N N . THR A 1 471 ? -18.919 33.330 8.844 1.00 94.81 471 THR A N 1
ATOM 3583 C CA . THR A 1 471 ? -19.500 32.188 8.118 1.00 94.81 471 THR A CA 1
ATOM 3584 C C . THR A 1 471 ? -19.089 32.208 6.646 1.00 94.81 471 THR A C 1
ATOM 3586 O O . THR A 1 471 ? -18.637 31.197 6.115 1.00 94.81 471 THR A O 1
ATOM 3589 N N . THR A 1 472 ? -19.182 33.368 5.987 1.00 95.81 472 THR A N 1
ATOM 3590 C CA . THR A 1 472 ? -18.774 33.529 4.581 1.00 95.81 472 THR A CA 1
ATOM 3591 C C . THR A 1 472 ? -17.279 33.258 4.400 1.00 95.81 472 THR A C 1
ATOM 3593 O O . THR A 1 472 ? -16.886 32.566 3.461 1.00 95.81 472 THR A O 1
ATOM 3596 N N . LEU A 1 473 ? -16.447 33.748 5.326 1.00 96.75 473 LEU A N 1
ATOM 3597 C CA . LEU A 1 473 ? -15.009 33.497 5.326 1.00 96.75 473 LEU A CA 1
ATOM 3598 C C . LEU A 1 473 ? -14.688 32.003 5.444 1.00 96.75 473 LEU A C 1
ATOM 3600 O O . LEU A 1 473 ? -13.931 31.492 4.633 1.00 96.75 473 LEU A O 1
ATOM 3604 N N . TYR A 1 474 ? -15.249 31.277 6.410 1.00 97.00 474 TYR A N 1
ATOM 3605 C CA . TYR A 1 474 ? -14.911 29.858 6.570 1.00 97.00 474 TYR A CA 1
ATOM 3606 C C . TYR A 1 474 ? -15.489 28.962 5.488 1.00 97.00 474 TYR A C 1
ATOM 3608 O O . TYR A 1 474 ? -14.832 28.002 5.093 1.00 97.00 474 TYR A O 1
ATOM 3616 N N . ARG A 1 475 ? -16.639 29.318 4.908 1.00 97.94 475 ARG A N 1
ATOM 3617 C CA . ARG A 1 475 ? -17.118 28.667 3.682 1.00 97.94 475 ARG A CA 1
ATOM 3618 C C . ARG A 1 475 ? -16.121 28.811 2.530 1.00 97.94 475 ARG A C 1
ATOM 3620 O O . ARG A 1 475 ? -15.956 27.867 1.761 1.00 97.94 475 ARG A O 1
ATOM 3627 N N . SER A 1 476 ? -15.415 29.942 2.422 1.00 97.62 476 SER A N 1
ATOM 3628 C CA . SER A 1 476 ? -14.375 30.122 1.397 1.00 97.62 476 SER A CA 1
ATOM 3629 C C . SER A 1 476 ? -13.080 29.352 1.685 1.00 97.62 476 SER A C 1
ATOM 3631 O O . SER A 1 476 ? -12.261 29.200 0.783 1.00 97.62 476 SER A O 1
ATOM 3633 N N . LYS A 1 477 ? -12.904 28.820 2.905 1.00 97.94 477 LYS A N 1
ATOM 3634 C CA . LYS A 1 477 ? -11.769 27.957 3.280 1.00 97.94 477 LYS A CA 1
ATOM 3635 C C . LYS A 1 477 ? -11.991 26.473 2.983 1.00 97.94 477 LYS A C 1
ATOM 3637 O O . LYS A 1 477 ? -11.067 25.683 3.172 1.00 97.94 477 LYS A O 1
ATOM 3642 N N . VAL A 1 478 ? -13.189 26.084 2.536 1.00 98.31 478 VAL A N 1
ATOM 3643 C CA . VAL A 1 478 ? -13.498 24.695 2.173 1.00 98.31 478 VAL A CA 1
ATOM 3644 C C . VAL A 1 478 ? -13.062 24.411 0.737 1.00 98.31 478 VAL A C 1
ATOM 3646 O O . VAL A 1 478 ? -13.520 25.075 -0.195 1.00 98.31 478 VAL A O 1
ATOM 3649 N N . GLN A 1 479 ? -12.216 23.398 0.552 1.00 97.88 479 GLN A N 1
ATOM 3650 C CA . GLN A 1 479 ? -11.640 23.030 -0.745 1.00 97.88 479 GLN A CA 1
ATOM 3651 C C . GLN A 1 479 ? -11.496 21.509 -0.916 1.00 97.88 479 GLN A C 1
ATOM 3653 O O . GLN A 1 479 ? -11.562 20.751 0.048 1.00 97.88 479 GLN A O 1
ATOM 3658 N N . SER A 1 480 ? -11.287 21.051 -2.153 1.00 96.88 480 SER A N 1
ATOM 3659 C CA . SER A 1 480 ? -11.052 19.631 -2.470 1.00 96.88 480 SER A CA 1
ATOM 3660 C C . SER A 1 480 ? -9.572 19.230 -2.470 1.00 96.88 480 SER A C 1
ATOM 3662 O O . SER A 1 480 ? -9.234 18.045 -2.508 1.00 96.88 480 SER A O 1
ATOM 3664 N N . THR A 1 481 ? -8.674 20.214 -2.433 1.00 94.94 481 THR A N 1
ATOM 3665 C CA . THR A 1 481 ? -7.219 20.033 -2.431 1.00 94.94 481 THR A CA 1
ATOM 3666 C C . THR A 1 481 ? -6.664 19.964 -1.006 1.00 94.94 481 THR A C 1
ATOM 3668 O O . THR A 1 481 ? -7.264 20.546 -0.100 1.00 94.94 481 THR A O 1
ATOM 3671 N N . PRO A 1 482 ? -5.514 19.295 -0.785 1.00 91.88 482 PRO A N 1
ATOM 3672 C CA . PRO A 1 482 ? -4.860 19.272 0.523 1.00 91.88 482 PRO A CA 1
ATOM 3673 C C . PRO A 1 482 ? -4.677 20.672 1.115 1.00 91.88 482 PRO A C 1
ATOM 3675 O O . PRO A 1 482 ? -4.427 21.636 0.387 1.00 91.88 482 PRO A O 1
ATOM 3678 N N . CYS A 1 483 ? -4.751 20.769 2.440 1.00 87.62 483 CYS A N 1
ATOM 3679 C CA . CYS A 1 483 ? -4.331 21.961 3.166 1.00 87.62 483 CYS A CA 1
ATOM 3680 C C . CYS A 1 483 ? -2.795 22.026 3.188 1.00 87.62 483 CYS A C 1
ATOM 3682 O O . CYS A 1 483 ? -2.184 21.586 4.159 1.00 87.62 483 CYS A O 1
ATOM 3684 N N . ASN A 1 484 ? -2.185 22.507 2.098 1.00 74.56 484 ASN A N 1
ATOM 3685 C CA . ASN A 1 484 ? -0.733 22.719 1.996 1.00 74.56 484 ASN A CA 1
ATOM 3686 C C . ASN A 1 484 ? -0.236 23.699 3.059 1.00 74.56 484 ASN A C 1
ATOM 3688 O O . ASN A 1 484 ? -0.937 24.705 3.315 1.00 74.56 484 ASN A O 1
#

Foldseek 3Di:
DFPDQDAEEAEPQVVQPDDALPDDCCAPNGNVRYQAYAHNDDVVQVSNCLRRVHQRYDPVPDTFDWFPAQPLQLCQQLVDPPGLSRSSNSTHTLVSLCVDQEERARAAADRADPGRNQSNLRYQEYAQHHPPAARYDLVQQEDEHEHNARYAEYHAERHQHQEYEAYAHQRHAYYAHEHYAHAYYAHYNPLNHAYDHPYQYAHAEDPQCRCPSVQNHLAYHQENYQYAEEHEPQSHPPCLVRLLRYAQADWPPVDVVIGGNPRHQAYEYADPNSQVSNCVNNVHNRYDHLLQDPLDQFAWQDDDWLVVLVQLLVVQCVVPVPVRVPPDSVDTDGLSSLCVDQEDEAAAVTADDRRVLSNLNHQEYEDAYQHDQEEECQSNQNHAEYEDHHNHQEYDYAHARHAEYEDAQHLNHQEYAAQNDQNHQEYEYEHDLPPPDRHQAHAYAPVRLVSHLVRYFYDDDDDPVSRVVSSVVVNVRYYNDHPD

pLDDT: mean 90.38, std 8.22, range [40.91, 98.75]